Protein AF-A0ABD6EZP0-F1 (afdb_monomer_lite)

Structure (mmCIF, N/CA/C/O backbone):
data_AF-A0ABD6EZP0-F1
#
_entry.id   AF-A0ABD6EZP0-F1
#
loop_
_atom_site.group_PDB
_atom_site.id
_atom_site.type_symbol
_atom_site.label_atom_id
_atom_site.label_alt_id
_atom_site.label_comp_id
_atom_site.label_asym_id
_atom_site.label_entity_id
_atom_site.label_seq_id
_atom_site.pdbx_PDB_ins_code
_atom_site.Cartn_x
_atom_site.Cartn_y
_atom_site.Cartn_z
_atom_site.occupancy
_atom_site.B_iso_or_equiv
_atom_site.auth_seq_id
_atom_site.auth_comp_id
_atom_site.auth_asym_id
_atom_site.auth_atom_id
_atom_site.pdbx_PDB_model_num
ATOM 1 N N . MET A 1 1 ? -0.643 -15.428 -46.586 1.00 39.22 1 MET A N 1
ATOM 2 C CA . MET A 1 1 ? -0.124 -14.046 -46.717 1.00 39.22 1 MET A CA 1
ATOM 3 C C . MET A 1 1 ? 0.107 -13.341 -45.378 1.00 39.22 1 MET A C 1
ATOM 5 O O . MET A 1 1 ? 1.114 -12.659 -45.256 1.00 39.22 1 MET A O 1
ATOM 9 N N . LEU A 1 2 ? -0.743 -13.510 -44.353 1.00 41.66 2 LEU A N 1
ATOM 10 C CA . LEU A 1 2 ? -0.498 -12.890 -43.036 1.00 41.66 2 LEU A CA 1
ATOM 11 C C . LEU A 1 2 ? 0.717 -13.493 -42.299 1.00 41.66 2 LEU A C 1
ATOM 13 O O . LEU A 1 2 ? 1.586 -12.738 -41.872 1.00 41.66 2 LEU A O 1
ATOM 17 N N . ALA A 1 3 ? 0.853 -14.824 -42.266 1.00 48.59 3 ALA A N 1
ATOM 18 C CA . ALA A 1 3 ? 1.998 -15.509 -41.644 1.00 48.59 3 ALA A CA 1
ATOM 19 C C . ALA A 1 3 ? 3.350 -15.213 -42.329 1.00 48.59 3 ALA A C 1
ATOM 21 O O . ALA A 1 3 ? 4.378 -15.100 -41.672 1.00 48.59 3 ALA A O 1
ATOM 22 N N . SER A 1 4 ? 3.359 -15.020 -43.652 1.00 55.38 4 SER A N 1
ATOM 23 C CA . SER A 1 4 ? 4.571 -14.642 -44.391 1.00 55.38 4 SER A CA 1
ATOM 24 C C . SER A 1 4 ? 5.002 -13.198 -44.107 1.00 55.38 4 SER A C 1
ATOM 26 O O . SER A 1 4 ? 6.189 -12.898 -44.144 1.00 55.38 4 SER A O 1
ATOM 28 N N . SER A 1 5 ? 4.054 -12.306 -43.791 1.00 59.91 5 SER A N 1
ATOM 29 C CA . SER A 1 5 ? 4.356 -10.911 -43.441 1.00 59.91 5 SER A CA 1
ATOM 30 C C . SER A 1 5 ? 4.915 -10.755 -42.022 1.00 59.91 5 SER A C 1
ATOM 32 O O . SER A 1 5 ? 5.765 -9.896 -41.803 1.00 59.91 5 SER A O 1
ATOM 34 N N . SER A 1 6 ? 4.487 -11.596 -41.071 1.00 64.88 6 SER A N 1
ATOM 35 C CA . SER A 1 6 ? 5.022 -11.593 -39.704 1.00 64.88 6 SER A CA 1
ATOM 36 C C . SER A 1 6 ? 6.446 -12.145 -39.662 1.00 64.88 6 SER A C 1
ATOM 38 O O . SER A 1 6 ? 7.322 -11.486 -39.123 1.00 64.88 6 SER A O 1
ATOM 40 N N . LEU A 1 7 ? 6.712 -13.273 -40.329 1.00 69.62 7 LEU A N 1
ATOM 41 C CA . LEU A 1 7 ? 8.059 -13.858 -40.438 1.00 69.62 7 LEU A CA 1
ATOM 42 C C . LEU A 1 7 ? 9.086 -12.897 -41.060 1.00 69.62 7 LEU A C 1
ATOM 44 O O . LEU A 1 7 ? 10.242 -12.858 -40.636 1.00 69.62 7 LEU A O 1
ATOM 48 N N . LEU A 1 8 ? 8.665 -12.099 -42.045 1.00 75.25 8 LEU A N 1
ATOM 49 C CA . LEU A 1 8 ? 9.532 -11.113 -42.688 1.00 75.25 8 LEU A CA 1
ATOM 50 C C . LEU A 1 8 ? 9.841 -9.936 -41.754 1.00 75.25 8 LEU A C 1
ATOM 52 O O . LEU A 1 8 ? 11.000 -9.549 -41.650 1.00 75.25 8 LEU A O 1
ATOM 56 N N . MET A 1 9 ? 8.844 -9.410 -41.029 1.00 76.25 9 MET A N 1
ATOM 57 C CA . MET A 1 9 ? 9.062 -8.360 -40.022 1.00 76.25 9 MET A CA 1
ATOM 58 C C . MET A 1 9 ? 10.059 -8.819 -38.949 1.00 76.25 9 MET A C 1
ATOM 60 O O . MET A 1 9 ? 11.006 -8.099 -38.646 1.00 76.25 9 MET A O 1
ATOM 64 N N . VAL A 1 10 ? 9.874 -10.030 -38.426 1.00 78.00 10 VAL A N 1
ATOM 65 C CA . VAL A 1 10 ? 10.746 -10.647 -37.416 1.00 78.00 10 VAL A CA 1
ATOM 66 C C . VAL A 1 10 ? 12.177 -10.764 -37.925 1.00 78.00 10 VAL A C 1
ATOM 68 O O . VAL A 1 10 ? 13.111 -10.324 -37.261 1.00 78.00 10 VAL A O 1
ATOM 71 N N . SER A 1 11 ? 12.349 -11.278 -39.144 1.00 78.12 11 SER A N 1
ATOM 72 C CA . SER A 1 11 ? 13.669 -11.422 -39.767 1.00 78.12 11 SER A CA 1
ATOM 73 C C . SER A 1 11 ? 14.368 -10.070 -39.942 1.00 78.12 11 SER A C 1
ATOM 75 O O . SER A 1 11 ? 15.546 -9.939 -39.619 1.00 78.12 11 SER A O 1
ATOM 77 N N . VAL A 1 12 ? 13.641 -9.046 -40.404 1.00 82.56 12 VAL A N 1
ATOM 78 C CA . VAL A 1 12 ? 14.182 -7.690 -40.584 1.00 82.56 12 VAL A CA 1
ATOM 79 C C . VAL A 1 12 ? 14.571 -7.064 -39.242 1.00 82.56 12 VAL A C 1
ATOM 81 O O . VAL A 1 12 ? 15.677 -6.542 -39.125 1.00 82.56 12 VAL A O 1
ATOM 84 N N . LEU A 1 13 ? 13.714 -7.153 -38.218 1.00 84.69 13 LEU A N 1
ATOM 85 C CA . LEU A 1 13 ? 14.011 -6.627 -36.881 1.00 84.69 13 LEU A CA 1
ATOM 86 C C . LEU A 1 13 ? 15.227 -7.322 -36.256 1.00 84.69 13 LEU A C 1
ATOM 88 O O . LEU A 1 13 ? 16.111 -6.639 -35.742 1.00 84.69 13 LEU A O 1
ATOM 92 N N . THR A 1 14 ? 15.325 -8.652 -36.352 1.00 82.94 14 THR A N 1
ATOM 93 C CA . THR A 1 14 ? 16.494 -9.397 -35.860 1.00 82.94 14 THR A CA 1
ATOM 94 C C . THR A 1 14 ? 17.778 -8.950 -36.551 1.00 82.94 14 THR A C 1
ATOM 96 O O . THR A 1 14 ? 18.776 -8.716 -35.874 1.00 82.94 14 THR A O 1
ATOM 99 N N . ILE A 1 15 ? 17.770 -8.803 -37.880 1.00 82.06 15 ILE A N 1
ATOM 100 C CA . ILE A 1 15 ? 18.956 -8.377 -38.637 1.00 82.06 15 ILE A CA 1
ATOM 101 C C . ILE A 1 15 ? 19.383 -6.964 -38.222 1.00 82.06 15 ILE A C 1
ATOM 103 O O . ILE A 1 15 ? 20.550 -6.756 -37.899 1.00 82.06 15 ILE A O 1
ATOM 107 N N . ILE A 1 16 ? 18.445 -6.011 -38.172 1.00 83.25 16 ILE A N 1
ATOM 108 C CA . ILE A 1 16 ? 18.739 -4.619 -37.800 1.00 83.25 16 ILE A CA 1
ATOM 109 C C . ILE A 1 16 ? 19.331 -4.546 -36.384 1.00 83.25 16 ILE A C 1
ATOM 111 O O . ILE A 1 16 ? 20.343 -3.880 -36.177 1.00 83.25 16 ILE A O 1
ATOM 115 N N . ILE A 1 17 ? 18.752 -5.264 -35.415 1.00 83.75 17 ILE A N 1
ATOM 116 C CA . ILE A 1 17 ? 19.222 -5.236 -34.020 1.00 83.75 17 ILE A CA 1
ATOM 117 C C . ILE A 1 17 ? 20.576 -5.945 -33.852 1.00 83.75 17 ILE A C 1
ATOM 119 O O . ILE A 1 17 ? 21.383 -5.525 -33.029 1.00 83.75 17 ILE A O 1
ATOM 123 N N . LYS A 1 18 ? 20.875 -6.995 -34.624 1.00 81.69 18 LYS A N 1
ATOM 124 C CA . LYS A 1 18 ? 22.189 -7.660 -34.548 1.00 81.69 18 LYS A CA 1
ATOM 125 C C . LYS A 1 18 ? 23.316 -6.848 -35.189 1.00 81.69 18 LYS A C 1
ATOM 127 O O . LYS A 1 18 ? 24.463 -6.990 -34.785 1.00 81.69 18 LYS A O 1
ATOM 132 N N . ILE A 1 19 ? 23.000 -5.991 -36.159 1.00 81.44 19 ILE A N 1
ATOM 133 C CA . ILE A 1 19 ? 23.973 -5.104 -36.819 1.00 81.44 19 ILE A CA 1
ATOM 134 C C . ILE A 1 19 ? 24.284 -3.860 -35.963 1.00 81.44 19 ILE A C 1
ATOM 136 O O . ILE A 1 19 ? 25.300 -3.206 -36.179 1.00 81.44 19 ILE A O 1
ATOM 140 N N . PHE A 1 20 ? 23.454 -3.566 -34.958 1.00 78.06 20 PHE A N 1
ATOM 141 C CA . PHE A 1 20 ? 23.541 -2.382 -34.098 1.00 78.06 20 PHE A CA 1
ATOM 142 C C . PHE A 1 20 ? 24.935 -2.063 -33.543 1.00 78.06 20 PHE A C 1
ATOM 144 O O . PHE A 1 20 ? 25.340 -0.908 -33.654 1.00 78.06 20 PHE A O 1
ATOM 151 N N . PRO A 1 21 ? 25.680 -3.031 -32.971 1.00 78.12 21 PRO A N 1
ATOM 152 C CA . PRO A 1 21 ? 27.008 -2.752 -32.420 1.00 78.12 21 PRO A CA 1
ATOM 153 C C . PRO A 1 21 ? 28.040 -2.404 -33.502 1.00 78.12 21 PRO A C 1
ATOM 155 O O . PRO A 1 21 ? 29.003 -1.701 -33.243 1.00 78.12 21 PRO A O 1
ATOM 158 N N . PHE A 1 22 ? 27.830 -2.861 -34.738 1.00 76.19 22 PHE A N 1
ATOM 159 C CA . PHE A 1 22 ? 28.838 -2.821 -35.802 1.00 76.19 22 PHE A CA 1
ATOM 160 C C . PHE A 1 22 ? 28.657 -1.664 -36.784 1.00 76.19 22 PHE A C 1
ATOM 162 O O . PHE A 1 22 ? 29.506 -1.452 -37.652 1.00 76.19 22 PHE A O 1
ATOM 169 N N . PHE A 1 23 ? 27.534 -0.950 -36.712 1.00 74.88 23 PHE A N 1
ATOM 170 C CA . PHE A 1 23 ? 27.182 0.048 -37.711 1.00 74.88 23 PHE A CA 1
ATOM 171 C C . PHE A 1 23 ? 27.571 1.463 -37.254 1.00 74.88 23 PHE A C 1
ATOM 173 O O . PHE A 1 23 ? 27.040 1.940 -36.251 1.00 74.88 23 PHE A O 1
ATOM 180 N N . PRO A 1 24 ? 28.447 2.173 -37.992 1.00 70.25 24 PRO A N 1
ATOM 181 C CA . PRO A 1 24 ? 28.936 3.491 -37.580 1.00 70.25 24 PRO A CA 1
ATOM 182 C C . PRO A 1 24 ? 27.838 4.568 -37.604 1.00 70.25 24 PRO A C 1
ATOM 184 O O . PRO A 1 24 ? 27.828 5.457 -36.752 1.00 70.25 24 PRO A O 1
ATOM 187 N N . ASP A 1 25 ? 26.868 4.460 -38.521 1.00 78.81 25 ASP A N 1
ATOM 188 C CA . ASP A 1 25 ? 25.759 5.413 -38.666 1.00 78.81 25 ASP A CA 1
ATOM 189 C C . ASP A 1 25 ? 24.543 5.007 -37.812 1.00 78.81 25 ASP A C 1
ATOM 191 O O . ASP A 1 25 ? 23.444 4.733 -38.309 1.00 78.81 25 ASP A O 1
ATOM 195 N N . TYR A 1 26 ? 24.733 4.981 -36.491 1.00 78.19 26 TYR A N 1
ATOM 196 C CA . TYR A 1 26 ? 23.709 4.574 -35.520 1.00 78.19 26 TYR A CA 1
ATOM 197 C C . TYR A 1 26 ? 22.390 5.361 -35.659 1.00 78.19 26 TYR A C 1
ATOM 199 O O . TYR A 1 26 ? 21.315 4.781 -35.518 1.00 78.19 26 TYR A O 1
ATOM 207 N N . LEU A 1 27 ? 22.430 6.659 -35.999 1.00 78.50 27 LEU A N 1
ATOM 208 C CA . LEU A 1 27 ? 21.230 7.501 -36.150 1.00 78.50 27 LEU A CA 1
ATOM 209 C C . LEU A 1 27 ? 20.254 6.971 -37.211 1.00 78.50 27 LEU A C 1
ATOM 211 O O . LEU A 1 27 ? 19.041 6.970 -36.989 1.00 78.50 27 LEU A O 1
ATOM 215 N N . LEU A 1 28 ? 20.771 6.500 -38.351 1.00 81.69 28 LEU A N 1
ATOM 216 C CA . LEU A 1 28 ? 19.945 5.939 -39.421 1.00 81.69 28 LEU A CA 1
ATOM 217 C C . LEU A 1 28 ? 19.310 4.620 -38.974 1.00 81.69 28 LEU A C 1
ATOM 219 O O . LEU A 1 28 ? 18.131 4.362 -39.228 1.00 81.69 28 LEU A O 1
ATOM 223 N N . LEU A 1 29 ? 20.079 3.800 -38.263 1.00 83.31 29 LEU A N 1
ATOM 224 C CA . LEU A 1 29 ? 19.636 2.503 -37.777 1.00 83.31 29 LEU A CA 1
ATOM 225 C C . LEU A 1 29 ? 18.546 2.656 -36.697 1.00 83.31 29 LEU A C 1
ATOM 227 O O . LEU A 1 29 ? 17.500 2.017 -36.788 1.00 83.31 29 LEU A O 1
ATOM 231 N N . PHE A 1 30 ? 18.696 3.590 -35.752 1.00 82.75 30 PHE A N 1
ATOM 232 C CA . PHE A 1 30 ? 17.619 3.929 -34.814 1.00 82.75 30 PHE A CA 1
ATOM 233 C C . PHE A 1 30 ? 16.385 4.489 -35.519 1.00 82.75 30 PHE A C 1
ATOM 235 O O . PHE A 1 30 ? 15.272 4.072 -35.209 1.00 82.75 30 PHE A O 1
ATOM 242 N N . SER A 1 31 ? 16.556 5.430 -36.452 1.00 82.31 31 SER A N 1
ATOM 243 C CA . SER A 1 31 ? 15.426 6.064 -37.141 1.00 82.31 31 SER A CA 1
ATOM 244 C C . SER A 1 31 ? 14.615 5.049 -37.950 1.00 82.31 31 SER A C 1
ATOM 246 O O . SER A 1 31 ? 13.385 5.055 -37.890 1.00 82.31 31 SER A O 1
ATOM 248 N N . THR A 1 32 ? 15.288 4.125 -38.640 1.00 86.38 32 THR A N 1
ATOM 249 C CA . THR A 1 32 ? 14.631 3.034 -39.373 1.00 86.38 32 THR A CA 1
ATOM 250 C C . THR A 1 32 ? 13.937 2.053 -38.430 1.00 86.38 32 THR A C 1
ATOM 252 O O . THR A 1 32 ? 12.775 1.720 -38.660 1.00 86.38 32 THR A O 1
ATOM 255 N N . LEU A 1 33 ? 14.589 1.645 -37.337 1.00 88.19 33 LEU A N 1
ATOM 256 C CA . LEU A 1 33 ? 14.014 0.740 -36.340 1.00 88.19 33 LEU A CA 1
ATOM 257 C C . LEU A 1 33 ? 12.762 1.340 -35.680 1.00 88.19 33 LEU A C 1
ATOM 259 O O . LEU A 1 33 ? 11.706 0.710 -35.658 1.00 88.19 33 LEU A O 1
ATOM 263 N N . ILE A 1 34 ? 12.853 2.588 -35.214 1.00 88.94 34 ILE A N 1
ATOM 264 C CA . ILE A 1 34 ? 11.732 3.340 -34.638 1.00 88.94 34 ILE A CA 1
ATOM 265 C C . ILE A 1 34 ? 10.617 3.519 -35.673 1.00 88.94 34 ILE A C 1
ATOM 267 O O . ILE A 1 34 ? 9.450 3.334 -35.340 1.00 88.94 34 ILE A O 1
ATOM 271 N N . GLY A 1 35 ? 10.958 3.826 -36.928 1.00 87.81 35 GLY A N 1
ATOM 272 C CA . GLY A 1 35 ? 9.989 3.973 -38.013 1.00 87.81 35 GLY A CA 1
ATOM 273 C C . GLY A 1 35 ? 9.215 2.685 -38.303 1.00 87.81 35 GLY A C 1
ATOM 274 O O . GLY A 1 35 ? 7.996 2.726 -38.460 1.00 87.81 35 GLY A O 1
ATOM 275 N N . ILE A 1 36 ? 9.887 1.527 -38.308 1.00 88.12 36 ILE A N 1
ATOM 276 C CA . ILE A 1 36 ? 9.235 0.215 -38.464 1.00 88.12 36 ILE A CA 1
ATOM 277 C C . ILE A 1 36 ? 8.283 -0.054 -37.293 1.00 88.12 36 ILE A C 1
ATOM 279 O O . ILE A 1 36 ? 7.161 -0.529 -37.504 1.00 88.12 36 ILE A O 1
ATOM 283 N N . VAL A 1 37 ? 8.711 0.258 -36.067 1.00 89.69 37 VAL A N 1
ATOM 284 C CA . VAL A 1 37 ? 7.904 0.056 -34.858 1.00 89.69 37 VAL A CA 1
ATOM 285 C C . VAL A 1 37 ? 6.681 0.974 -34.852 1.00 89.69 37 VAL A C 1
ATOM 287 O O . VAL A 1 37 ? 5.573 0.500 -34.609 1.00 89.69 37 VAL A O 1
ATOM 290 N N . ASP A 1 38 ? 6.840 2.254 -35.192 1.00 89.88 38 ASP A N 1
ATOM 291 C CA . ASP A 1 38 ? 5.736 3.220 -35.248 1.00 89.88 38 ASP A CA 1
ATOM 292 C C . ASP A 1 38 ? 4.742 2.896 -36.374 1.00 89.88 38 ASP A C 1
ATOM 294 O O . ASP A 1 38 ? 3.526 2.940 -36.171 1.00 89.88 38 ASP A O 1
ATOM 298 N N . LEU A 1 39 ? 5.231 2.452 -37.538 1.00 89.12 39 LEU A N 1
ATOM 299 C CA . LEU A 1 39 ? 4.376 1.973 -38.628 1.00 89.12 39 LEU A CA 1
ATOM 300 C C . LEU A 1 39 ? 3.579 0.725 -38.215 1.00 89.12 39 LEU A C 1
ATOM 302 O O . LEU A 1 39 ? 2.401 0.574 -38.534 1.00 89.12 39 LEU A O 1
ATOM 306 N N . SER A 1 40 ? 4.210 -0.177 -37.471 1.00 87.00 40 SER A N 1
ATOM 307 C CA . SER A 1 40 ? 3.568 -1.401 -36.989 1.00 87.00 40 SER A CA 1
ATOM 308 C C . SER A 1 40 ? 2.549 -1.116 -35.880 1.00 87.00 40 SER A C 1
ATOM 310 O O . SER A 1 40 ? 1.487 -1.744 -35.841 1.00 87.00 40 SER A O 1
ATOM 312 N N . ALA A 1 41 ? 2.832 -0.140 -35.013 1.00 86.69 41 ALA A N 1
ATOM 313 C CA . ALA A 1 41 ? 1.910 0.341 -33.990 1.00 86.69 41 ALA A CA 1
ATOM 314 C C . ALA A 1 41 ? 0.697 1.051 -34.612 1.00 86.69 41 ALA A C 1
ATOM 316 O O . ALA A 1 41 ? -0.437 0.727 -34.266 1.00 86.69 41 ALA A O 1
ATOM 317 N N . SER A 1 42 ? 0.912 1.945 -35.583 1.00 87.31 42 SER A N 1
ATOM 318 C CA . SER A 1 42 ? -0.171 2.624 -36.315 1.00 87.31 42 SER A CA 1
ATOM 319 C C . SER A 1 42 ? -1.024 1.665 -37.154 1.00 87.31 42 SER A C 1
ATOM 321 O O . SER A 1 42 ? -2.213 1.908 -37.347 1.00 87.31 42 SER A O 1
ATOM 323 N N . ALA A 1 43 ? -0.464 0.528 -37.576 1.00 87.38 43 ALA A N 1
ATOM 324 C CA . ALA A 1 43 ? -1.205 -0.562 -38.208 1.00 87.38 43 ALA A CA 1
ATOM 325 C C . ALA A 1 43 ? -1.986 -1.459 -37.219 1.00 87.38 43 ALA A C 1
ATOM 327 O O . ALA A 1 43 ? -2.539 -2.475 -37.645 1.00 87.38 43 ALA A O 1
ATOM 328 N N . GLY A 1 44 ? -2.004 -1.145 -35.917 1.00 84.75 44 GLY A N 1
ATOM 329 C CA . GLY A 1 44 ? -2.692 -1.936 -34.888 1.00 84.75 44 GLY A CA 1
ATOM 330 C C . GLY A 1 44 ? -2.049 -3.301 -34.617 1.00 84.75 44 GLY A C 1
ATOM 331 O O . GLY A 1 44 ? -2.722 -4.222 -34.167 1.00 84.75 44 GLY A O 1
ATOM 332 N N . ARG A 1 45 ? -0.754 -3.470 -34.928 1.00 85.25 45 ARG A N 1
ATOM 333 C CA . ARG A 1 45 ? -0.019 -4.746 -34.806 1.00 85.25 45 ARG A CA 1
ATOM 334 C C . ARG A 1 45 ? 1.106 -4.700 -33.770 1.00 85.25 45 ARG A C 1
ATOM 336 O O . ARG A 1 45 ? 2.097 -5.418 -33.892 1.00 85.25 45 ARG A O 1
ATOM 343 N N . ILE A 1 46 ? 0.945 -3.891 -32.722 1.00 84.69 46 ILE A N 1
ATOM 344 C CA . ILE A 1 46 ? 1.925 -3.779 -31.629 1.00 84.69 46 ILE A CA 1
ATOM 345 C C . ILE A 1 46 ? 2.146 -5.108 -30.888 1.00 84.69 46 ILE A C 1
ATOM 347 O O . ILE A 1 46 ? 3.244 -5.369 -30.401 1.00 84.69 46 ILE A O 1
ATOM 351 N N . ASP A 1 47 ? 1.140 -5.985 -30.862 1.00 85.31 47 ASP A N 1
ATOM 352 C CA . ASP A 1 47 ? 1.241 -7.313 -30.249 1.00 85.31 47 ASP A CA 1
ATOM 353 C C . ASP A 1 47 ? 2.262 -8.215 -30.954 1.00 85.31 47 ASP A C 1
ATOM 355 O O . ASP A 1 47 ? 2.906 -9.031 -30.295 1.00 85.31 47 ASP A O 1
ATOM 359 N N . LEU A 1 48 ? 2.475 -8.038 -32.266 1.00 85.50 48 LEU A N 1
ATOM 360 C CA . LEU A 1 48 ? 3.529 -8.752 -32.994 1.00 85.50 48 LEU A CA 1
ATOM 361 C C . LEU A 1 48 ? 4.914 -8.283 -32.552 1.00 85.50 48 LEU A C 1
ATOM 363 O O . LEU A 1 48 ? 5.784 -9.110 -32.313 1.00 85.50 48 LEU A O 1
ATOM 367 N N . ILE A 1 49 ? 5.099 -6.973 -32.374 1.00 86.50 49 ILE A N 1
ATOM 368 C CA . ILE A 1 49 ? 6.366 -6.394 -31.903 1.00 86.50 49 ILE A CA 1
ATOM 369 C C . ILE A 1 49 ? 6.665 -6.870 -30.480 1.00 86.50 49 ILE A C 1
ATOM 371 O O . ILE A 1 49 ? 7.784 -7.268 -30.171 1.00 86.50 49 ILE A O 1
ATOM 375 N N . ARG A 1 50 ? 5.652 -6.880 -29.606 1.00 87.25 50 ARG A N 1
ATOM 376 C CA . ARG A 1 50 ? 5.796 -7.432 -28.254 1.00 87.25 50 ARG A CA 1
ATOM 377 C C . ARG A 1 50 ? 6.148 -8.912 -28.305 1.00 87.25 50 ARG A C 1
ATOM 379 O O . ARG A 1 50 ? 7.091 -9.322 -27.641 1.00 87.25 50 ARG A O 1
ATOM 386 N N . SER A 1 51 ? 5.432 -9.700 -29.104 1.00 86.19 51 SER A N 1
ATOM 387 C CA . SER A 1 51 ? 5.701 -11.135 -29.257 1.00 86.19 51 SER A CA 1
ATOM 388 C C . SER A 1 51 ? 7.116 -11.392 -29.773 1.00 86.19 51 SER A C 1
ATOM 390 O O . SER A 1 51 ? 7.790 -12.271 -29.246 1.00 86.19 51 SER A O 1
ATOM 392 N N . PHE A 1 52 ? 7.598 -10.574 -30.711 1.00 88.94 52 PHE A N 1
ATOM 393 C CA . PHE A 1 52 ? 8.977 -10.606 -31.182 1.00 88.94 52 PHE A CA 1
ATOM 394 C C . PHE A 1 52 ? 9.966 -10.424 -30.026 1.00 88.94 52 PHE A C 1
ATOM 396 O O . PHE A 1 52 ? 10.802 -11.295 -29.788 1.00 88.94 52 PHE A O 1
ATOM 403 N N . VAL A 1 53 ? 9.832 -9.347 -29.242 1.00 86.88 53 VAL A N 1
ATOM 404 C CA . VAL A 1 53 ? 10.713 -9.115 -28.087 1.00 86.88 53 VAL A CA 1
ATOM 405 C C . VAL A 1 53 ? 10.598 -10.268 -27.084 1.00 86.88 53 VAL A C 1
ATOM 407 O O . VAL A 1 53 ? 11.606 -10.785 -26.612 1.00 86.88 53 VAL A O 1
ATOM 410 N N . TYR A 1 54 ? 9.391 -10.743 -26.769 1.00 83.31 54 TYR A N 1
ATOM 411 C CA . TYR A 1 54 ? 9.185 -11.775 -25.748 1.00 83.31 54 TYR A CA 1
ATOM 412 C C . TYR A 1 54 ? 9.607 -13.188 -26.161 1.00 83.31 54 TYR A C 1
ATOM 414 O O . TYR A 1 54 ? 10.082 -13.922 -25.294 1.00 83.31 54 TYR A O 1
ATOM 422 N N . PHE A 1 55 ? 9.497 -13.571 -27.430 1.00 83.25 55 PHE A N 1
ATOM 423 C CA . PHE A 1 55 ? 9.669 -14.968 -27.844 1.00 83.25 55 PHE A CA 1
ATOM 424 C C . PHE A 1 55 ? 10.754 -15.194 -28.896 1.00 83.25 55 PHE A C 1
ATOM 426 O O . PHE A 1 55 ? 11.350 -16.265 -28.899 1.00 83.25 55 PHE A O 1
ATOM 433 N N . GLU A 1 56 ? 11.040 -14.218 -29.757 1.00 82.44 56 GLU A N 1
ATOM 434 C CA . GLU A 1 56 ? 11.902 -14.429 -30.932 1.00 82.44 56 GLU A CA 1
ATOM 435 C C . GLU A 1 56 ? 13.249 -13.704 -30.831 1.00 82.44 56 GLU A C 1
ATOM 437 O O . GLU A 1 56 ? 14.237 -14.153 -31.410 1.00 82.44 56 GLU A O 1
ATOM 442 N N . PHE A 1 57 ? 13.321 -12.604 -30.078 1.00 85.06 57 PHE A N 1
ATOM 443 C CA . PHE A 1 57 ? 14.558 -11.852 -29.899 1.00 85.06 57 PHE A CA 1
ATOM 444 C C . PHE A 1 57 ? 15.614 -12.642 -29.100 1.00 85.06 57 PHE A C 1
ATOM 446 O O . PHE A 1 57 ? 15.362 -13.116 -27.984 1.00 85.06 57 PHE A O 1
ATOM 453 N N . CYS A 1 58 ? 16.826 -12.715 -29.657 1.00 81.88 58 CYS A N 1
ATOM 454 C CA . CYS A 1 58 ? 17.995 -13.375 -29.082 1.00 81.88 58 CYS A CA 1
ATOM 455 C C . CYS A 1 58 ? 19.243 -12.500 -29.266 1.00 81.88 58 CYS A C 1
ATOM 457 O O . CYS A 1 58 ? 19.518 -12.039 -30.379 1.00 81.88 58 CYS A O 1
ATOM 459 N N . SER A 1 59 ? 19.990 -12.293 -28.177 1.00 79.88 59 SER A N 1
ATOM 460 C CA . SER A 1 59 ? 21.203 -11.474 -28.155 1.00 79.88 59 SER A CA 1
ATOM 461 C C . SER A 1 59 ? 22.454 -12.144 -28.720 1.00 79.88 59 SER A C 1
ATOM 463 O O . SER A 1 59 ? 23.492 -11.490 -28.781 1.00 79.88 59 SER A O 1
ATOM 465 N N . ASP A 1 60 ? 22.376 -13.406 -29.148 1.00 74.38 60 ASP A N 1
ATOM 466 C CA . ASP A 1 60 ? 23.526 -14.135 -29.682 1.00 74.38 60 ASP A CA 1
ATOM 467 C C . ASP A 1 60 ? 24.061 -13.479 -30.959 1.00 74.38 60 ASP A C 1
ATOM 469 O O . ASP A 1 60 ? 23.398 -13.451 -32.005 1.00 74.38 60 ASP A O 1
ATOM 473 N N . LEU A 1 61 ? 25.299 -12.992 -30.881 1.00 68.31 61 LEU A N 1
ATOM 474 C CA . LEU A 1 61 ? 26.063 -12.447 -32.006 1.00 68.31 61 LEU A CA 1
ATOM 475 C C . LEU A 1 61 ? 26.878 -13.527 -32.746 1.00 68.31 61 LEU A C 1
ATOM 477 O O . LEU A 1 61 ? 27.655 -13.213 -33.646 1.00 68.31 61 LEU A O 1
ATOM 481 N N . SER A 1 62 ? 26.695 -14.804 -32.393 1.00 57.66 62 SER A N 1
ATOM 482 C CA . SER A 1 62 ? 27.379 -15.931 -33.027 1.00 57.66 62 SER A CA 1
ATOM 483 C C . SER A 1 62 ? 27.077 -15.974 -34.536 1.00 57.66 62 SER A C 1
ATOM 485 O O . SER A 1 62 ? 25.927 -16.091 -34.960 1.00 57.66 62 SER A O 1
ATOM 487 N N . GLY A 1 63 ? 28.125 -15.834 -35.359 1.00 55.09 63 GLY A N 1
ATOM 488 C CA . GLY A 1 63 ? 28.039 -15.839 -36.828 1.00 55.09 63 GLY A CA 1
ATOM 489 C C . GLY A 1 63 ? 28.303 -14.498 -37.533 1.00 55.09 63 GLY A C 1
ATOM 490 O O . GLY A 1 63 ? 28.243 -14.457 -38.760 1.00 55.09 63 GLY A O 1
ATOM 491 N N . LEU A 1 64 ? 28.609 -13.422 -36.799 1.00 58.75 64 LEU A N 1
ATOM 492 C CA . LEU A 1 64 ? 29.095 -12.142 -37.344 1.00 58.75 64 LEU A CA 1
ATOM 493 C C . LEU A 1 64 ? 30.641 -12.073 -37.291 1.00 58.75 64 LEU A C 1
ATOM 495 O O . LEU A 1 64 ? 31.238 -12.779 -36.477 1.00 58.75 64 LEU A O 1
ATOM 499 N N . PRO A 1 65 ? 31.303 -11.303 -38.183 1.00 53.94 65 PRO A N 1
ATOM 500 C CA . PRO A 1 65 ? 32.767 -11.254 -38.273 1.00 53.94 65 PRO A CA 1
ATOM 501 C C . PRO A 1 65 ? 33.437 -10.822 -36.954 1.00 53.94 65 PRO A C 1
ATOM 503 O O . PRO A 1 65 ? 32.859 -10.059 -36.185 1.00 53.94 65 PRO A O 1
ATOM 506 N N . GLU A 1 66 ? 34.649 -11.344 -36.719 1.00 46.22 66 GLU A N 1
ATOM 507 C CA . GLU A 1 66 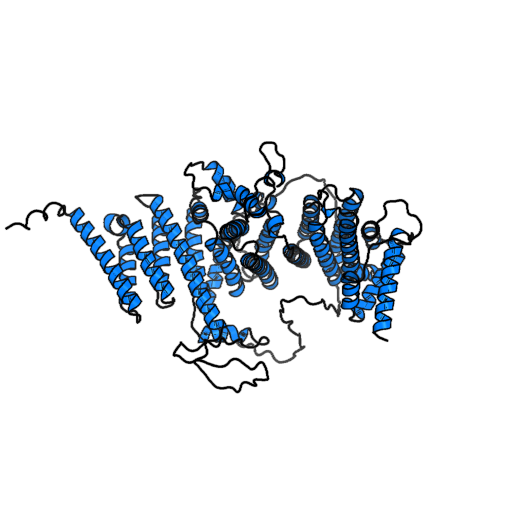? 35.432 -11.247 -35.474 1.00 46.22 66 GLU A CA 1
ATOM 508 C C . GLU A 1 66 ? 35.471 -9.830 -34.873 1.00 46.22 66 GLU A C 1
ATOM 510 O O . GLU A 1 66 ? 35.825 -8.851 -35.531 1.00 46.22 66 GLU A O 1
ATOM 515 N N . THR A 1 67 ? 35.105 -9.743 -33.595 1.00 48.94 67 THR A N 1
ATOM 516 C CA . THR A 1 67 ? 34.931 -8.508 -32.825 1.00 48.94 67 THR A CA 1
ATOM 517 C C . THR A 1 67 ? 36.188 -8.121 -32.031 1.00 48.94 67 THR A C 1
ATOM 519 O O . THR A 1 67 ? 36.891 -9.014 -31.552 1.00 48.94 67 THR A O 1
ATOM 522 N N . PRO A 1 68 ? 36.414 -6.826 -31.727 1.00 50.91 68 PRO A N 1
ATOM 523 C CA . PRO A 1 68 ? 37.009 -6.446 -30.445 1.00 50.91 68 PRO A CA 1
ATOM 524 C C . PRO A 1 68 ? 36.070 -6.916 -29.318 1.00 50.91 68 PRO A C 1
ATOM 526 O O . PRO A 1 68 ? 34.856 -6.775 -29.405 1.00 50.91 68 PRO A O 1
ATOM 529 N N . THR A 1 69 ? 36.614 -7.544 -28.288 1.00 52.06 69 THR A N 1
ATOM 530 C CA . THR A 1 69 ? 35.963 -8.579 -27.467 1.00 52.06 69 THR A CA 1
ATOM 531 C C . THR A 1 69 ? 34.792 -8.180 -26.548 1.00 52.06 69 THR A C 1
ATOM 533 O O . THR A 1 69 ? 34.320 -9.059 -25.838 1.00 52.06 69 THR A O 1
ATOM 536 N N . ASP A 1 70 ? 34.266 -6.945 -26.565 1.00 56.47 70 ASP A N 1
ATOM 537 C CA . ASP A 1 70 ? 33.390 -6.454 -25.474 1.00 56.47 70 ASP A CA 1
ATOM 538 C C . ASP A 1 70 ? 32.094 -5.700 -25.870 1.00 56.47 70 ASP A C 1
ATOM 540 O O . ASP A 1 70 ? 31.324 -5.318 -24.985 1.00 56.47 70 ASP A O 1
ATOM 544 N N . GLU A 1 71 ? 31.780 -5.472 -27.153 1.00 72.38 71 GLU A N 1
ATOM 545 C CA . GLU A 1 71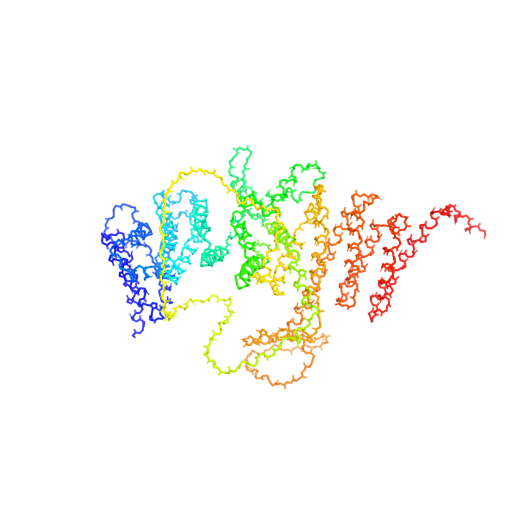 ? 30.567 -4.705 -27.507 1.00 72.38 71 GLU A CA 1
ATOM 546 C C . GLU A 1 71 ? 29.289 -5.565 -27.539 1.00 72.38 71 GLU A C 1
ATOM 548 O O . GLU A 1 71 ? 29.053 -6.372 -28.440 1.00 72.38 71 GLU A O 1
ATOM 553 N N . THR A 1 72 ? 28.415 -5.359 -26.550 1.00 86.31 72 THR A N 1
ATOM 554 C CA . THR A 1 72 ? 27.108 -6.023 -26.445 1.00 86.31 72 THR A CA 1
ATOM 555 C C . THR A 1 72 ? 25.985 -5.203 -27.094 1.00 86.31 72 THR A C 1
ATOM 557 O O . THR A 1 72 ? 26.035 -3.974 -27.148 1.00 86.31 72 THR A O 1
ATOM 560 N N . ILE A 1 73 ? 24.901 -5.868 -27.526 1.00 87.06 73 ILE A N 1
ATOM 561 C CA . ILE A 1 73 ? 23.716 -5.193 -28.100 1.00 87.06 73 ILE A CA 1
ATOM 562 C C . ILE A 1 73 ? 23.122 -4.177 -27.115 1.00 87.06 73 ILE A C 1
ATOM 564 O O . ILE A 1 73 ? 22.819 -3.048 -27.497 1.00 87.06 73 ILE A O 1
ATOM 568 N N . HIS A 1 74 ? 22.967 -4.550 -25.841 1.00 90.38 74 HIS A N 1
ATOM 569 C CA . HIS A 1 74 ? 22.461 -3.630 -24.823 1.00 90.38 74 HIS A CA 1
ATOM 570 C C . HIS A 1 74 ? 23.413 -2.456 -24.568 1.00 90.38 74 HIS A C 1
ATOM 572 O O . HIS A 1 74 ? 22.932 -1.335 -24.423 1.00 90.38 74 HIS A O 1
ATOM 578 N N . GLY A 1 75 ? 24.731 -2.690 -24.552 1.00 88.38 75 GLY A N 1
ATOM 579 C CA . GLY A 1 75 ? 25.731 -1.633 -24.407 1.00 88.38 75 GLY A CA 1
ATOM 580 C C . GLY A 1 75 ? 25.642 -0.617 -25.542 1.00 88.38 75 GLY A C 1
ATOM 581 O O . GLY A 1 75 ? 25.528 0.578 -25.284 1.00 88.38 75 GLY A O 1
ATOM 582 N N . ALA A 1 76 ? 25.571 -1.091 -26.789 1.00 88.00 76 ALA A N 1
ATOM 583 C CA . ALA A 1 76 ? 25.404 -0.236 -27.961 1.00 88.00 76 ALA A CA 1
ATOM 584 C C . ALA A 1 76 ? 24.083 0.556 -27.913 1.00 88.00 76 ALA A C 1
ATOM 586 O O . ALA A 1 76 ? 24.087 1.780 -28.042 1.00 88.00 76 ALA A O 1
ATOM 587 N N . ILE A 1 77 ? 22.946 -0.107 -27.665 1.00 90.69 77 ILE A N 1
ATOM 588 C CA . ILE A 1 77 ? 21.637 0.564 -27.595 1.00 90.69 77 ILE A CA 1
ATOM 589 C C . ILE A 1 77 ? 21.643 1.665 -26.524 1.00 90.69 77 ILE A C 1
ATOM 591 O O . ILE A 1 77 ? 21.262 2.798 -26.816 1.00 90.69 77 ILE A O 1
ATOM 595 N N . LEU A 1 78 ? 22.100 1.362 -25.307 1.00 92.19 78 LEU A N 1
ATOM 596 C CA . LEU A 1 78 ? 22.107 2.319 -24.196 1.00 92.19 78 LEU A CA 1
ATOM 597 C C . LEU A 1 78 ? 23.082 3.475 -24.435 1.00 92.19 78 LEU A C 1
ATOM 599 O O . LEU A 1 78 ? 22.743 4.621 -24.166 1.00 92.19 78 LEU A O 1
ATOM 603 N N . LYS A 1 79 ? 24.256 3.211 -25.013 1.00 89.31 79 LYS A N 1
ATOM 604 C CA . LYS A 1 79 ? 25.232 4.251 -25.364 1.00 89.31 79 LYS A CA 1
ATOM 605 C C . LYS A 1 79 ? 24.674 5.261 -26.367 1.00 89.31 79 LYS A C 1
ATOM 607 O O . LYS A 1 79 ? 24.939 6.455 -26.258 1.00 89.31 79 LYS A O 1
ATOM 612 N N . TYR A 1 80 ? 23.894 4.799 -27.342 1.00 87.12 80 TYR A N 1
ATOM 613 C CA . TYR A 1 80 ? 23.454 5.642 -28.450 1.00 87.12 80 TYR A CA 1
ATOM 614 C C . TYR A 1 80 ? 22.044 6.245 -28.295 1.00 87.12 80 TYR A C 1
ATOM 616 O O . TYR A 1 80 ? 21.743 7.216 -28.994 1.00 87.12 80 TYR A O 1
ATOM 624 N N . ILE A 1 81 ? 21.187 5.751 -27.386 1.00 90.00 81 ILE A N 1
ATOM 625 C CA . ILE A 1 81 ? 19.880 6.380 -27.087 1.00 90.00 81 ILE A CA 1
ATOM 626 C C . ILE A 1 81 ? 20.041 7.869 -26.710 1.00 90.00 81 ILE A C 1
ATOM 628 O O . ILE A 1 81 ? 19.369 8.702 -27.329 1.00 90.00 81 ILE A O 1
ATOM 632 N N . PRO A 1 82 ? 20.931 8.261 -25.772 1.00 88.00 82 PRO A N 1
ATOM 633 C CA . PRO A 1 82 ? 21.160 9.670 -25.448 1.00 88.00 82 PRO A CA 1
ATOM 634 C C . PRO A 1 82 ? 21.586 10.505 -26.659 1.00 88.00 82 PRO A C 1
ATOM 636 O O . PRO A 1 82 ? 21.114 11.632 -26.829 1.00 88.00 82 PRO A O 1
ATOM 639 N N . CYS A 1 83 ? 22.442 9.947 -27.523 1.00 85.12 83 CYS A N 1
ATOM 640 C CA . CYS A 1 83 ? 22.917 10.605 -28.740 1.00 85.12 83 CYS A CA 1
ATOM 641 C C . CYS A 1 83 ? 21.781 10.836 -29.742 1.00 85.12 83 CYS A C 1
ATOM 643 O O . CYS A 1 83 ? 21.676 11.923 -30.308 1.00 85.12 83 CYS A O 1
ATOM 645 N N . LEU A 1 84 ? 20.905 9.844 -29.933 1.00 83.25 84 LEU A N 1
ATOM 646 C CA . LEU A 1 84 ? 19.721 9.966 -30.78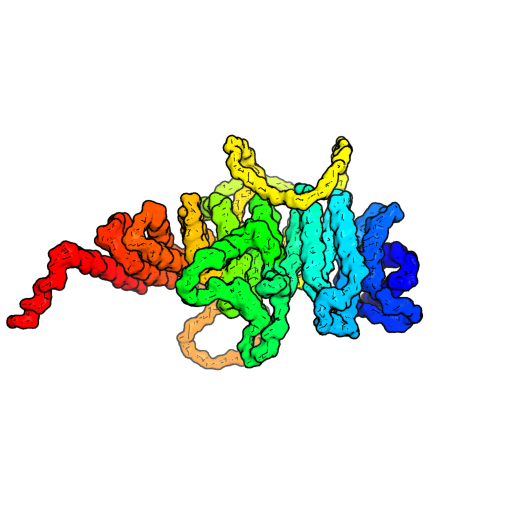3 1.00 83.25 84 LEU A CA 1
ATOM 647 C C . LEU A 1 84 ? 18.799 11.087 -30.294 1.00 83.25 84 LEU A C 1
ATOM 649 O O . LEU A 1 84 ? 18.362 11.925 -31.082 1.00 83.25 84 LEU A O 1
ATOM 653 N N . LEU A 1 85 ? 18.515 11.099 -28.992 1.00 83.94 85 LEU A N 1
ATOM 654 C CA . LEU A 1 85 ? 17.583 12.040 -28.374 1.00 83.94 85 LEU A CA 1
ATOM 655 C C . LEU A 1 85 ? 18.138 13.470 -28.290 1.00 83.94 85 LEU A C 1
ATOM 657 O O . LEU A 1 85 ? 17.364 14.423 -28.285 1.00 83.94 85 LEU A O 1
ATOM 661 N N . SER A 1 86 ? 19.465 13.623 -28.261 1.00 81.56 86 SER A N 1
ATOM 662 C CA . SER A 1 86 ? 20.147 14.925 -28.187 1.00 81.56 86 SER A CA 1
ATOM 663 C C . SER A 1 86 ? 20.605 15.458 -29.550 1.00 81.56 86 SER A C 1
ATOM 665 O O . SER A 1 86 ? 21.196 16.535 -29.615 1.00 81.56 86 SER A O 1
ATOM 667 N N . SER A 1 87 ? 20.379 14.716 -30.639 1.00 78.50 87 SER A N 1
ATOM 668 C CA . SER A 1 87 ? 20.898 15.083 -31.957 1.00 78.50 87 SER A CA 1
ATOM 669 C C . SER A 1 87 ? 20.235 16.365 -32.487 1.00 78.50 87 SER A C 1
ATOM 671 O O . SER A 1 87 ? 19.013 16.390 -32.663 1.00 78.50 87 SER A O 1
ATOM 673 N N . PRO A 1 88 ? 21.010 17.414 -32.835 1.00 63.75 88 PRO A N 1
ATOM 674 C CA . PRO A 1 88 ? 20.472 18.667 -33.375 1.00 63.75 88 PRO A CA 1
ATOM 675 C C . PRO A 1 88 ? 19.839 18.499 -34.765 1.00 63.75 88 PRO A C 1
ATOM 677 O O . PRO A 1 88 ? 19.125 19.381 -35.232 1.00 63.75 88 PRO A O 1
ATOM 680 N N . MET A 1 89 ? 20.091 17.366 -35.426 1.00 58.34 89 MET A N 1
ATOM 681 C CA . MET A 1 89 ? 19.542 17.023 -36.742 1.00 58.34 89 MET A CA 1
ATOM 682 C C . MET A 1 89 ? 18.158 16.360 -36.650 1.00 58.34 89 MET A C 1
ATOM 684 O O . MET A 1 89 ? 17.537 16.061 -37.671 1.00 58.34 89 MET A O 1
ATOM 688 N N . CYS A 1 90 ? 17.666 16.097 -35.437 1.00 66.12 90 CYS A N 1
ATOM 689 C CA . CYS A 1 90 ? 16.392 15.436 -35.216 1.00 66.12 90 CYS A CA 1
ATOM 690 C C . CYS A 1 90 ? 15.241 16.429 -35.426 1.00 66.12 90 CYS A C 1
ATOM 692 O O . CYS A 1 90 ? 15.038 17.349 -34.634 1.00 66.12 90 CYS A O 1
ATOM 694 N N . SER A 1 91 ? 14.468 16.257 -36.502 1.00 77.50 91 SER A N 1
ATOM 695 C CA . SER A 1 91 ? 13.235 17.032 -36.672 1.00 77.50 91 SER A CA 1
ATOM 696 C C . SER A 1 91 ? 12.263 16.758 -35.516 1.00 77.50 91 SER A C 1
ATOM 698 O O . SER A 1 91 ? 12.231 15.654 -34.970 1.00 77.50 91 SER A O 1
ATOM 700 N N . SER A 1 92 ? 11.425 17.743 -35.183 1.00 82.69 92 SER A N 1
ATOM 701 C CA . SER A 1 92 ? 10.393 17.650 -34.134 1.00 82.69 92 SER A CA 1
ATOM 702 C C . SER A 1 92 ? 9.572 16.344 -34.205 1.00 82.69 92 SER A C 1
ATOM 704 O O . SER A 1 92 ? 9.377 15.661 -33.199 1.00 82.69 92 SER A O 1
ATOM 706 N N . ASN A 1 93 ? 9.207 15.908 -35.416 1.00 83.06 93 ASN A N 1
ATOM 707 C CA . ASN A 1 93 ? 8.457 14.669 -35.641 1.00 83.06 93 ASN A CA 1
ATOM 708 C C . ASN A 1 93 ? 9.261 13.395 -35.331 1.00 83.06 93 ASN A C 1
ATOM 710 O O . ASN A 1 93 ? 8.704 12.423 -34.817 1.00 83.06 93 ASN A O 1
ATOM 714 N N . VAL A 1 94 ? 10.560 13.377 -35.641 1.00 85.81 94 VAL A N 1
ATOM 715 C CA . VAL A 1 94 ? 11.427 12.221 -35.360 1.00 85.81 94 VAL A CA 1
ATOM 716 C C . VAL A 1 94 ? 11.640 12.091 -33.855 1.00 85.81 94 VAL A C 1
ATOM 718 O O . VAL A 1 94 ? 11.541 10.986 -33.329 1.00 85.81 94 VAL A O 1
ATOM 721 N N . LEU A 1 95 ? 11.822 13.212 -33.150 1.00 89.19 95 LEU A N 1
ATOM 722 C CA . LEU A 1 95 ? 11.945 13.232 -31.693 1.00 89.19 95 LEU A CA 1
ATOM 723 C C . LEU A 1 95 ? 10.665 12.737 -31.006 1.00 89.19 95 LEU A C 1
ATOM 725 O O . LEU A 1 95 ? 10.731 11.878 -30.129 1.00 89.19 95 LEU A O 1
ATOM 729 N N . ALA A 1 96 ? 9.498 13.219 -31.446 1.00 90.06 96 ALA A N 1
ATOM 730 C CA . ALA A 1 96 ? 8.206 12.759 -30.943 1.00 90.06 96 ALA A CA 1
ATOM 731 C C . ALA A 1 96 ? 8.024 11.245 -31.154 1.00 90.06 96 ALA A C 1
ATOM 733 O O . ALA A 1 96 ? 7.653 10.514 -30.236 1.00 90.06 96 ALA A O 1
ATOM 734 N N . THR A 1 97 ? 8.354 10.745 -32.348 1.00 90.81 97 THR A N 1
ATOM 735 C CA . THR A 1 97 ? 8.258 9.310 -32.665 1.00 90.81 97 THR A CA 1
ATOM 736 C C . THR A 1 97 ? 9.235 8.479 -31.827 1.00 90.81 97 THR A C 1
ATOM 738 O O . THR A 1 97 ? 8.863 7.424 -31.311 1.00 90.81 97 THR A O 1
ATOM 741 N N . ALA A 1 98 ? 10.459 8.974 -31.622 1.00 91.06 98 ALA A N 1
ATOM 742 C CA . ALA A 1 98 ? 11.462 8.326 -30.783 1.00 91.06 98 ALA A CA 1
ATOM 743 C C . ALA A 1 98 ? 11.017 8.230 -29.318 1.00 91.06 98 ALA A C 1
ATOM 745 O O . ALA A 1 98 ? 11.093 7.152 -28.736 1.00 91.06 98 ALA A O 1
ATOM 746 N N . LEU A 1 99 ? 10.479 9.312 -28.741 1.00 92.19 99 LEU A N 1
ATOM 747 C CA . LEU A 1 99 ? 9.913 9.309 -27.387 1.00 92.19 99 LEU A CA 1
ATOM 748 C C . LEU A 1 99 ? 8.722 8.348 -27.268 1.00 92.19 99 LEU A C 1
ATOM 750 O O . LEU A 1 99 ? 8.623 7.594 -26.300 1.00 92.19 99 LEU A O 1
ATOM 754 N N . ARG A 1 100 ? 7.843 8.319 -28.278 1.00 93.00 100 ARG A N 1
ATOM 755 C CA . ARG A 1 100 ? 6.680 7.423 -28.308 1.00 93.00 100 ARG A CA 1
ATOM 756 C C . ARG A 1 100 ? 7.080 5.952 -28.265 1.00 93.00 100 ARG A C 1
ATOM 758 O O . ARG A 1 100 ? 6.484 5.195 -27.501 1.00 93.00 100 ARG A O 1
ATOM 765 N N . GLN A 1 101 ? 8.066 5.566 -29.079 1.00 93.81 101 GLN A N 1
ATOM 766 C CA . GLN A 1 101 ? 8.501 4.176 -29.261 1.00 93.81 101 GLN A CA 1
ATOM 767 C C . GLN A 1 101 ? 9.717 3.786 -28.410 1.00 93.81 101 GLN A C 1
ATOM 769 O O . GLN A 1 101 ? 10.253 2.690 -28.568 1.00 93.81 101 GLN A O 1
ATOM 774 N N . LEU A 1 102 ? 10.129 4.639 -27.469 1.00 94.62 102 LEU A N 1
ATOM 775 C CA . LEU A 1 102 ? 11.279 4.402 -26.594 1.00 94.62 102 LEU A CA 1
ATOM 776 C C . LEU A 1 102 ? 11.174 3.089 -25.802 1.00 94.62 102 LEU A C 1
ATOM 778 O O . LEU A 1 102 ? 12.186 2.432 -25.559 1.00 94.62 102 LEU A O 1
ATOM 782 N N . TRP A 1 103 ? 9.947 2.680 -25.456 1.00 94.81 103 TRP A N 1
ATOM 783 C CA . TRP A 1 103 ? 9.653 1.411 -24.781 1.00 94.81 103 TRP A CA 1
ATOM 784 C C . TRP A 1 103 ? 10.276 0.210 -25.496 1.00 94.81 103 TRP A C 1
ATOM 786 O O . TRP A 1 103 ? 10.821 -0.666 -24.837 1.00 94.81 103 TRP A O 1
ATOM 796 N N . PHE A 1 104 ? 10.266 0.191 -26.831 1.00 94.38 104 PHE A N 1
ATOM 797 C CA . PHE A 1 104 ? 10.791 -0.931 -27.601 1.00 94.38 104 PHE A CA 1
ATOM 798 C C . PHE A 1 104 ? 12.307 -1.064 -27.436 1.00 94.38 104 PHE A C 1
ATOM 800 O O . PHE A 1 104 ? 12.812 -2.158 -27.200 1.00 94.38 104 PHE A O 1
ATOM 807 N N . LEU A 1 105 ? 13.033 0.054 -27.515 1.00 93.44 105 LEU A N 1
ATOM 808 C CA . LEU A 1 105 ? 14.490 0.066 -27.380 1.00 93.44 105 LEU A CA 1
ATOM 809 C C . LEU A 1 105 ? 14.920 -0.357 -25.971 1.00 93.44 105 LEU A C 1
ATOM 811 O O . LEU A 1 105 ? 15.831 -1.170 -25.822 1.00 93.44 105 LEU A O 1
ATOM 815 N N . LEU A 1 106 ? 14.234 0.153 -24.943 1.00 95.62 106 LEU A N 1
ATOM 816 C CA . LEU A 1 106 ? 14.508 -0.197 -23.549 1.00 95.62 106 LEU A CA 1
ATOM 817 C C . LEU A 1 106 ? 14.101 -1.638 -23.210 1.00 95.62 106 LEU A C 1
ATOM 819 O O . LEU A 1 106 ? 14.792 -2.283 -22.421 1.00 95.62 106 LEU A O 1
ATOM 823 N N . ASP A 1 107 ? 13.046 -2.180 -23.823 1.00 94.00 107 ASP A N 1
ATOM 824 C CA . ASP A 1 107 ? 12.656 -3.585 -23.660 1.00 94.00 107 ASP A CA 1
ATOM 825 C C . ASP A 1 107 ? 13.670 -4.529 -24.326 1.00 94.00 107 ASP A C 1
ATOM 827 O O . ASP A 1 107 ? 14.079 -5.521 -23.718 1.00 94.00 107 ASP A O 1
ATOM 831 N N . VAL A 1 108 ? 14.134 -4.207 -25.541 1.00 93.06 108 VAL A N 1
ATOM 832 C CA . VAL A 1 108 ? 15.196 -4.964 -26.230 1.00 93.06 108 VAL A CA 1
ATOM 833 C C . VAL A 1 108 ? 16.498 -4.912 -25.428 1.00 93.06 108 VAL A C 1
ATOM 835 O O . VAL A 1 108 ? 17.117 -5.956 -25.209 1.00 93.06 108 VAL A O 1
ATOM 838 N N . ALA A 1 109 ? 16.888 -3.736 -24.922 1.00 93.38 109 ALA A N 1
ATOM 839 C CA . ALA A 1 109 ? 18.057 -3.594 -24.056 1.00 93.38 109 ALA A CA 1
ATOM 840 C C . ALA A 1 109 ? 17.907 -4.416 -22.765 1.00 93.38 109 ALA A C 1
ATOM 842 O O . ALA A 1 109 ? 18.783 -5.216 -22.444 1.00 93.38 109 ALA A O 1
ATOM 843 N N . SER A 1 110 ? 16.771 -4.300 -22.067 1.00 94.50 110 SER A N 1
ATOM 844 C CA . SER A 1 110 ? 16.473 -5.072 -20.849 1.00 94.50 110 SER A CA 1
ATOM 845 C C . SER A 1 110 ? 16.547 -6.574 -21.102 1.00 94.50 110 SER A C 1
ATOM 847 O O . SER A 1 110 ? 17.099 -7.324 -20.295 1.00 94.50 110 SER A O 1
ATOM 849 N N . LYS A 1 111 ? 16.018 -7.028 -22.242 1.00 92.25 111 LYS A N 1
ATOM 850 C CA . LYS A 1 111 ? 16.058 -8.439 -22.592 1.00 92.25 111 LYS A CA 1
ATOM 851 C C . LYS A 1 111 ? 17.461 -8.913 -22.951 1.00 92.25 111 LYS A C 1
ATOM 853 O O . LYS A 1 111 ? 17.861 -9.967 -22.462 1.00 92.25 111 LYS A O 1
ATOM 858 N N . SER A 1 112 ? 18.222 -8.136 -23.718 1.00 92.38 112 SER A N 1
ATOM 859 C CA . SER A 1 112 ? 19.623 -8.453 -24.010 1.00 92.38 112 SER A CA 1
ATOM 860 C C . SER A 1 112 ? 20.469 -8.507 -22.732 1.00 92.38 112 SER A C 1
ATOM 862 O O . SER A 1 112 ? 21.282 -9.416 -22.599 1.00 92.38 112 SER A O 1
ATOM 864 N N . ILE A 1 113 ? 20.238 -7.616 -21.759 1.00 92.56 113 ILE A N 1
ATOM 865 C CA . ILE A 1 113 ? 20.877 -7.688 -20.432 1.00 92.56 113 ILE A CA 1
ATOM 866 C C . ILE A 1 113 ? 20.499 -8.998 -19.733 1.00 92.56 113 ILE A C 1
ATOM 868 O O . ILE A 1 113 ? 21.365 -9.696 -19.209 1.00 92.56 113 ILE A O 1
ATOM 872 N N . SER A 1 114 ? 19.212 -9.362 -19.737 1.00 92.50 114 SER A N 1
ATOM 873 C CA . SER A 1 114 ? 18.745 -10.590 -19.086 1.00 92.50 114 SER A CA 1
ATOM 874 C C . SER A 1 114 ? 19.333 -11.864 -19.706 1.00 92.50 114 SER A C 1
ATOM 876 O O . SER A 1 114 ? 19.713 -12.768 -18.968 1.00 92.50 114 SER A O 1
ATOM 878 N N . GLN A 1 115 ? 19.460 -11.917 -21.037 1.00 91.50 115 GLN A N 1
ATOM 879 C CA . GLN A 1 115 ? 20.082 -13.030 -21.758 1.00 91.50 115 GLN A CA 1
ATOM 880 C C . GLN A 1 115 ? 21.578 -13.089 -21.451 1.00 91.50 115 GLN A C 1
ATOM 882 O O . GLN A 1 115 ? 22.045 -14.110 -20.966 1.00 91.50 115 GLN A O 1
ATOM 887 N N . HIS A 1 116 ? 22.287 -11.958 -21.528 1.00 89.81 116 HIS A N 1
ATOM 888 C CA . HIS A 1 116 ? 23.703 -11.875 -21.167 1.00 89.81 116 HIS A CA 1
ATOM 889 C C . HIS A 1 116 ? 23.995 -12.391 -19.746 1.00 89.81 116 HIS A C 1
ATOM 891 O O . HIS A 1 116 ? 24.972 -13.113 -19.540 1.00 89.81 116 HIS A O 1
ATOM 897 N N . ILE A 1 117 ? 23.127 -12.080 -18.770 1.00 90.06 117 ILE A N 1
ATOM 898 C CA . ILE A 1 117 ? 23.233 -12.608 -17.399 1.00 90.06 117 ILE A CA 1
ATOM 899 C C . ILE A 1 117 ? 23.153 -14.140 -17.370 1.00 90.06 117 ILE A C 1
ATOM 901 O O . ILE A 1 117 ? 23.848 -14.768 -16.570 1.00 90.06 117 ILE A O 1
ATOM 905 N N . LEU A 1 118 ? 22.275 -14.734 -18.176 1.00 90.38 118 LEU A N 1
ATOM 906 C CA . LEU A 1 118 ? 22.065 -16.179 -18.217 1.00 90.38 118 LEU A CA 1
ATOM 907 C C . LEU A 1 118 ? 23.178 -16.884 -18.995 1.00 90.38 118 LEU A C 1
ATOM 909 O O . LEU A 1 118 ? 23.742 -17.846 -18.476 1.00 90.38 118 LEU A O 1
ATOM 913 N N . ASP A 1 119 ? 23.530 -16.368 -20.170 1.00 88.69 119 ASP A N 1
ATOM 914 C CA . ASP A 1 119 ? 24.511 -16.960 -21.085 1.00 88.69 119 ASP A CA 1
ATOM 915 C C . ASP A 1 119 ? 25.910 -17.001 -20.455 1.00 88.69 119 ASP A C 1
ATOM 917 O O . ASP A 1 119 ? 26.619 -18.000 -20.557 1.00 88.69 119 ASP A O 1
ATOM 921 N N . HIS A 1 120 ? 26.271 -15.954 -19.705 1.00 86.62 120 HIS A N 1
ATOM 922 C CA . HIS A 1 120 ? 27.549 -15.858 -18.991 1.00 86.62 120 HIS A CA 1
ATOM 923 C C . HIS A 1 120 ? 27.450 -16.291 -17.518 1.00 86.62 120 HIS A C 1
ATOM 925 O O . HIS A 1 120 ? 28.392 -16.105 -16.748 1.00 86.62 120 HIS A O 1
ATOM 931 N N . ALA A 1 121 ? 26.306 -16.844 -17.093 1.00 87.00 121 ALA A N 1
ATOM 932 C CA . ALA A 1 121 ? 26.034 -17.276 -15.718 1.00 87.00 121 ALA A CA 1
ATOM 933 C C . ALA A 1 121 ? 26.339 -16.214 -14.630 1.00 87.00 121 ALA A C 1
ATOM 935 O O . ALA A 1 121 ? 26.643 -16.541 -13.475 1.00 87.00 121 ALA A O 1
ATOM 936 N N . LEU A 1 122 ? 26.199 -14.926 -14.966 1.00 87.31 122 LEU A N 1
ATOM 937 C CA . LEU A 1 122 ? 26.409 -13.789 -14.058 1.00 87.31 122 LEU A CA 1
ATOM 938 C C . LEU A 1 122 ? 25.378 -13.750 -12.925 1.00 87.31 122 LEU A C 1
ATOM 940 O O . LEU A 1 122 ? 25.570 -13.075 -11.914 1.00 87.31 122 LEU A O 1
ATOM 944 N N . ASN A 1 123 ? 24.287 -14.510 -13.038 1.00 86.12 123 ASN A N 1
ATOM 945 C CA . ASN A 1 123 ? 23.338 -14.711 -11.947 1.00 86.12 123 ASN A CA 1
ATOM 946 C C . ASN A 1 123 ? 23.989 -15.334 -10.695 1.00 86.12 123 ASN A C 1
ATOM 948 O O . ASN A 1 123 ? 23.486 -15.104 -9.593 1.00 86.12 123 ASN A O 1
ATOM 952 N N . ARG A 1 124 ? 25.107 -16.061 -10.850 1.00 86.62 124 ARG A N 1
ATOM 953 C CA . ARG A 1 124 ? 25.918 -16.615 -9.749 1.00 86.62 124 ARG A CA 1
ATOM 954 C C . ARG A 1 124 ? 26.903 -15.606 -9.153 1.00 86.62 124 ARG A C 1
ATOM 956 O O . ARG A 1 124 ? 27.397 -15.824 -8.051 1.00 86.62 124 ARG A O 1
ATOM 963 N N . VAL A 1 125 ? 27.165 -14.506 -9.857 1.00 85.50 125 VAL A N 1
ATOM 964 C CA . VAL A 1 125 ? 28.060 -13.429 -9.424 1.00 85.50 125 VAL A CA 1
ATOM 965 C C . VAL A 1 125 ? 27.285 -12.415 -8.574 1.00 85.50 125 VAL A C 1
ATOM 967 O O . VAL A 1 125 ? 26.084 -12.171 -8.771 1.00 85.50 125 VAL A O 1
ATOM 970 N N . SER A 1 126 ? 27.980 -11.829 -7.597 1.00 83.62 126 SER A N 1
ATOM 971 C CA . SER A 1 126 ? 27.496 -10.709 -6.781 1.00 83.62 126 SER A CA 1
ATOM 972 C C . SER A 1 126 ? 27.029 -9.561 -7.677 1.00 83.62 126 SER A C 1
ATOM 974 O O . SER A 1 126 ? 27.736 -9.185 -8.602 1.00 83.62 126 SER A O 1
ATOM 976 N N . ARG A 1 127 ? 25.849 -8.982 -7.398 1.00 83.44 127 ARG A N 1
ATOM 977 C CA . ARG A 1 127 ? 25.249 -7.913 -8.228 1.00 83.44 127 ARG A CA 1
ATOM 978 C C . ARG A 1 127 ? 26.187 -6.733 -8.492 1.00 83.44 127 ARG A C 1
ATOM 980 O O . ARG A 1 127 ? 26.122 -6.178 -9.581 1.00 83.44 127 ARG A O 1
ATOM 987 N N . LYS A 1 128 ? 27.050 -6.399 -7.528 1.00 82.75 128 LYS A N 1
ATOM 988 C CA . LYS A 1 128 ? 28.041 -5.318 -7.640 1.00 82.75 128 LYS A CA 1
ATOM 989 C C . LYS A 1 128 ? 29.082 -5.563 -8.732 1.00 82.75 128 LYS A C 1
ATOM 991 O O . LYS A 1 128 ? 29.563 -4.613 -9.326 1.00 82.75 128 LYS A O 1
ATOM 996 N N . ASP A 1 129 ? 29.374 -6.829 -9.010 1.00 82.75 129 ASP A N 1
ATOM 997 C CA . ASP A 1 129 ? 30.499 -7.253 -9.845 1.00 82.75 129 ASP A CA 1
ATOM 998 C C . ASP A 1 129 ? 30.024 -7.871 -11.175 1.00 82.75 129 ASP A C 1
ATOM 1000 O O . ASP A 1 129 ? 30.810 -8.462 -11.909 1.00 82.75 129 ASP A O 1
ATOM 1004 N N . ARG A 1 130 ? 28.718 -7.788 -11.485 1.00 88.06 130 ARG A N 1
ATOM 1005 C CA . ARG A 1 130 ? 28.124 -8.396 -12.694 1.00 88.06 130 ARG A CA 1
ATOM 1006 C C . ARG A 1 130 ? 28.428 -7.637 -13.976 1.00 88.06 130 ARG A C 1
ATOM 1008 O O . ARG A 1 130 ? 28.451 -8.250 -15.036 1.00 88.06 130 ARG A O 1
ATOM 1015 N N . PHE A 1 131 ? 28.564 -6.320 -13.887 1.00 89.38 131 PHE A N 1
ATOM 1016 C CA . PHE A 1 131 ? 28.643 -5.432 -15.041 1.00 89.38 131 PHE A CA 1
ATOM 1017 C C . PHE A 1 131 ? 29.805 -4.458 -14.886 1.00 89.38 131 PHE A C 1
ATOM 1019 O O . PHE A 1 131 ? 30.174 -4.101 -13.767 1.00 89.38 131 PHE A O 1
ATOM 1026 N N . SER A 1 132 ? 30.367 -4.023 -16.014 1.00 88.62 132 SER A N 1
ATOM 1027 C CA . SER A 1 132 ? 31.403 -2.993 -16.039 1.00 88.62 132 SER A CA 1
ATOM 1028 C C . SER A 1 132 ? 30.842 -1.638 -15.599 1.00 88.62 132 SER A C 1
ATOM 1030 O O . SER A 1 132 ? 29.662 -1.335 -15.795 1.00 88.62 132 SER A O 1
ATOM 1032 N N . SER A 1 133 ? 31.705 -0.790 -15.038 1.00 88.56 133 SER A N 1
ATOM 1033 C CA . SER A 1 133 ? 31.348 0.586 -14.676 1.00 88.56 133 SER A CA 1
ATOM 1034 C C . SER A 1 133 ? 30.887 1.404 -15.886 1.00 88.56 133 SER A C 1
ATOM 1036 O O . SER A 1 133 ? 29.980 2.219 -15.756 1.00 88.56 133 SER A O 1
ATOM 1038 N N . GLU A 1 134 ? 31.449 1.152 -17.072 1.00 89.06 134 GLU A N 1
ATOM 1039 C CA . GLU A 1 134 ? 31.043 1.814 -18.316 1.00 89.06 134 GLU A CA 1
ATOM 1040 C C . GLU A 1 134 ? 29.575 1.538 -18.667 1.00 89.06 134 GLU A C 1
ATOM 1042 O O . GLU A 1 134 ? 28.838 2.468 -18.997 1.00 89.06 134 GLU A O 1
ATOM 1047 N N . LEU A 1 135 ? 29.114 0.286 -18.539 1.00 90.25 135 LEU A N 1
ATOM 1048 C CA . LEU A 1 135 ? 27.716 -0.046 -18.808 1.00 90.25 135 LEU A CA 1
ATOM 1049 C C . LEU A 1 135 ? 26.776 0.619 -17.793 1.00 90.25 135 LEU A C 1
ATOM 1051 O O . LEU A 1 135 ? 25.726 1.128 -18.183 1.00 90.25 135 LEU A O 1
ATOM 1055 N N . LEU A 1 136 ? 27.155 0.646 -16.511 1.00 92.44 136 LEU A N 1
ATOM 1056 C CA . LEU A 1 136 ? 26.369 1.312 -15.467 1.00 92.44 136 LEU A CA 1
ATOM 1057 C C . LEU A 1 136 ? 26.236 2.816 -15.733 1.00 92.44 136 LEU A C 1
ATOM 1059 O O . LEU A 1 136 ? 25.125 3.337 -15.672 1.00 92.44 136 LEU A O 1
ATOM 1063 N N . LEU A 1 137 ? 27.329 3.481 -16.124 1.00 92.50 137 LEU A N 1
ATOM 1064 C CA . LEU A 1 137 ? 27.319 4.892 -16.521 1.00 92.50 137 LEU A CA 1
ATOM 1065 C C . LEU A 1 137 ? 26.460 5.136 -17.769 1.00 92.50 137 LEU A C 1
ATOM 1067 O O . LEU A 1 137 ? 25.751 6.137 -17.845 1.00 92.50 137 LEU A O 1
ATOM 1071 N N . CYS A 1 138 ? 26.468 4.219 -18.744 1.00 93.00 138 CYS A N 1
ATOM 1072 C CA . CYS A 1 138 ? 25.590 4.321 -19.914 1.00 93.00 138 CYS A CA 1
ATOM 1073 C C . CYS A 1 138 ? 24.107 4.203 -19.528 1.00 93.00 138 CYS A C 1
ATOM 1075 O O . CYS A 1 138 ? 23.275 4.947 -20.051 1.00 93.00 138 CYS A O 1
ATOM 1077 N N . MET A 1 139 ? 23.760 3.286 -18.617 1.00 95.12 139 MET A N 1
ATOM 1078 C CA . MET A 1 139 ? 22.392 3.143 -18.100 1.00 95.12 139 MET A CA 1
ATOM 1079 C C . MET A 1 139 ? 21.945 4.399 -17.346 1.00 95.12 139 MET A C 1
ATOM 1081 O O . MET A 1 139 ? 20.849 4.897 -17.604 1.00 95.12 139 MET A O 1
ATOM 1085 N N . GLU A 1 140 ? 22.798 4.924 -16.467 1.00 95.50 140 GLU A N 1
ATOM 1086 C CA . GLU A 1 140 ? 22.568 6.161 -15.717 1.00 95.50 140 GLU A CA 1
ATOM 1087 C C . GLU A 1 140 ? 22.347 7.348 -16.657 1.00 95.50 140 GLU A C 1
ATOM 1089 O O . GLU A 1 140 ? 21.271 7.942 -16.653 1.00 95.50 140 GLU A O 1
ATOM 1094 N N . SER A 1 141 ? 23.299 7.606 -17.560 1.00 95.25 141 SER A N 1
ATOM 1095 C CA . SER A 1 141 ? 23.215 8.691 -18.543 1.00 95.25 141 SER A CA 1
ATOM 1096 C C . SER A 1 141 ? 21.967 8.582 -19.426 1.00 95.25 141 SER A C 1
ATOM 1098 O O . SER A 1 141 ? 21.347 9.592 -19.767 1.00 95.25 141 SER A O 1
ATOM 1100 N N . THR A 1 142 ? 21.543 7.358 -19.760 1.00 95.81 142 THR A N 1
ATOM 1101 C CA . THR A 1 142 ? 20.286 7.118 -20.479 1.00 95.81 142 THR A CA 1
ATOM 1102 C C . THR A 1 142 ? 19.082 7.587 -19.672 1.00 95.81 142 THR A C 1
ATOM 1104 O O . THR A 1 142 ? 18.266 8.348 -20.193 1.00 95.81 142 THR A O 1
ATOM 1107 N N . VAL A 1 143 ? 18.971 7.175 -18.406 1.00 97.12 143 VAL A N 1
ATOM 1108 C CA . VAL A 1 143 ? 17.871 7.592 -17.524 1.00 97.12 143 VAL A CA 1
ATOM 1109 C C . VAL A 1 143 ? 17.870 9.111 -17.348 1.00 97.12 143 VAL A C 1
ATOM 1111 O O . VAL A 1 143 ? 16.828 9.739 -17.547 1.00 97.12 143 VAL A O 1
ATOM 1114 N N . GLU A 1 144 ? 19.024 9.708 -17.050 1.00 95.88 144 GLU A N 1
ATOM 1115 C CA . GLU A 1 144 ? 19.152 11.152 -16.844 1.00 95.88 144 GLU A CA 1
ATOM 1116 C C . GLU A 1 144 ? 18.720 11.942 -18.079 1.00 95.88 144 GLU A C 1
ATOM 1118 O O . GLU A 1 144 ? 17.847 12.811 -17.997 1.00 95.88 144 GLU A O 1
ATOM 1123 N N . LYS A 1 145 ? 19.262 11.593 -19.253 1.00 94.94 145 LYS A N 1
ATOM 1124 C CA . LYS A 1 145 ? 18.992 12.326 -20.492 1.00 94.94 145 LYS A CA 1
ATOM 1125 C C . LYS A 1 145 ? 17.530 12.243 -20.911 1.00 94.94 145 LYS A C 1
ATOM 1127 O O . LYS A 1 145 ? 16.972 13.241 -21.371 1.00 94.94 145 LYS A O 1
ATOM 1132 N N . ILE A 1 146 ? 16.894 11.078 -20.759 1.00 95.81 146 ILE A N 1
ATOM 1133 C CA . ILE A 1 146 ? 15.476 10.929 -21.102 1.00 95.81 146 ILE A CA 1
ATOM 1134 C C . ILE A 1 146 ? 14.610 11.758 -20.143 1.00 95.81 146 ILE A C 1
ATOM 1136 O O . ILE A 1 146 ? 13.682 12.422 -20.602 1.00 95.81 146 ILE A O 1
ATOM 1140 N N . ILE A 1 147 ? 14.905 11.767 -18.838 1.00 96.38 147 ILE A N 1
ATOM 1141 C CA . ILE A 1 147 ? 14.139 12.561 -17.864 1.00 96.38 147 ILE A CA 1
ATOM 1142 C C . ILE A 1 147 ? 14.307 14.064 -18.100 1.00 96.38 147 ILE A C 1
ATOM 1144 O O . ILE A 1 147 ? 13.309 14.786 -18.099 1.00 96.38 147 ILE A O 1
ATOM 1148 N N . GLU A 1 148 ? 15.518 14.546 -18.388 1.00 94.88 148 GLU A N 1
ATOM 1149 C CA . GLU A 1 148 ? 15.738 15.941 -18.798 1.00 94.88 148 GLU A CA 1
ATOM 1150 C C . GLU A 1 148 ? 14.932 16.303 -20.052 1.00 94.88 148 GLU A C 1
ATOM 1152 O O . GLU A 1 148 ? 14.342 17.386 -20.151 1.00 94.88 148 GLU A O 1
ATOM 1157 N N . LEU A 1 149 ? 14.876 15.387 -21.021 1.00 93.69 149 LEU A N 1
ATOM 1158 C CA . LEU A 1 149 ? 14.114 15.592 -22.244 1.00 93.69 149 LEU A CA 1
ATOM 1159 C C . LEU A 1 149 ? 12.604 15.611 -21.976 1.00 93.69 149 LEU A C 1
ATOM 1161 O O . LEU A 1 149 ? 11.905 16.474 -22.502 1.00 93.69 149 LEU A O 1
ATOM 1165 N N . ILE A 1 150 ? 12.094 14.716 -21.126 1.00 94.81 150 ILE A N 1
ATOM 1166 C CA . ILE A 1 150 ? 10.696 14.738 -20.677 1.00 94.81 150 ILE A CA 1
ATOM 1167 C C . ILE A 1 150 ? 10.392 16.077 -20.008 1.00 94.81 150 ILE A C 1
ATOM 1169 O O . ILE A 1 150 ? 9.413 16.726 -20.375 1.00 94.81 150 ILE A O 1
ATOM 1173 N N . LYS A 1 151 ? 11.257 16.537 -19.098 1.00 94.38 151 LYS A N 1
ATOM 1174 C CA . LYS A 1 151 ? 11.080 17.811 -18.395 1.00 94.38 151 LYS A CA 1
ATOM 1175 C C . LYS A 1 151 ? 10.982 18.983 -19.374 1.00 94.38 151 LYS A C 1
ATOM 1177 O O . LYS A 1 151 ? 10.063 19.793 -19.284 1.00 94.38 151 LYS A O 1
ATOM 1182 N N . THR A 1 152 ? 11.875 19.041 -20.358 1.00 93.00 152 THR A N 1
ATOM 1183 C CA . THR A 1 152 ? 11.926 20.142 -21.334 1.00 93.00 152 THR A CA 1
ATOM 1184 C C . THR A 1 152 ? 10.827 20.081 -22.399 1.00 93.00 152 THR A C 1
ATOM 1186 O O . THR A 1 152 ? 10.359 21.129 -22.840 1.00 93.00 152 THR A O 1
ATOM 1189 N N . LYS A 1 153 ? 10.381 18.885 -22.807 1.00 93.00 153 LYS A N 1
ATOM 1190 C CA . LYS A 1 153 ? 9.462 18.691 -23.944 1.00 93.00 153 LYS A CA 1
ATOM 1191 C C . LYS A 1 153 ? 8.030 18.289 -23.585 1.00 93.00 153 LYS A C 1
ATOM 1193 O O . LYS A 1 153 ? 7.203 18.207 -24.493 1.00 93.00 153 LYS A O 1
ATOM 1198 N N . HIS A 1 154 ? 7.686 18.125 -22.303 1.00 93.12 154 HIS A N 1
ATOM 1199 C CA . HIS A 1 154 ? 6.348 17.678 -21.874 1.00 93.12 154 HIS A CA 1
ATOM 1200 C C . HIS A 1 154 ? 5.179 18.514 -22.416 1.00 93.12 154 HIS A C 1
ATOM 1202 O O . HIS A 1 154 ? 4.097 17.973 -22.621 1.00 93.12 154 HIS A O 1
ATOM 1208 N N . ARG A 1 155 ? 5.370 19.818 -22.661 1.00 92.88 155 ARG A N 1
ATOM 1209 C CA . ARG A 1 155 ? 4.319 20.679 -23.232 1.00 92.88 155 ARG A CA 1
ATOM 1210 C C . ARG A 1 155 ? 4.151 20.508 -24.735 1.00 92.88 155 ARG A C 1
ATOM 1212 O O . ARG A 1 155 ? 3.040 20.629 -25.238 1.00 92.88 155 ARG A O 1
ATOM 1219 N N . GLU A 1 156 ? 5.251 20.260 -25.441 1.00 92.50 156 GLU A N 1
ATOM 1220 C CA . GLU A 1 156 ? 5.248 20.067 -26.892 1.00 92.50 156 GLU A CA 1
ATOM 1221 C C . GLU A 1 156 ? 4.694 18.680 -27.249 1.00 92.50 156 GLU A C 1
ATOM 1223 O O . GLU A 1 156 ? 3.877 18.561 -28.160 1.00 92.50 156 GLU A O 1
ATOM 1228 N N . PHE A 1 157 ? 5.085 17.642 -26.497 1.00 93.00 157 PHE A N 1
ATOM 1229 C CA . PHE A 1 157 ? 4.714 16.245 -26.761 1.00 93.00 157 PHE A CA 1
ATOM 1230 C C . PHE A 1 157 ? 4.220 15.518 -25.494 1.00 93.00 157 PHE A C 1
ATOM 1232 O O . PHE A 1 157 ? 4.868 14.585 -25.011 1.00 93.00 157 PHE A O 1
ATOM 1239 N N . PRO A 1 158 ? 3.072 15.909 -24.911 1.00 93.12 158 PRO A N 1
ATOM 1240 C CA . PRO A 1 158 ? 2.617 15.372 -23.624 1.00 93.12 158 PRO A CA 1
ATOM 1241 C C . PRO A 1 158 ? 2.351 13.860 -23.645 1.00 93.12 158 PRO A C 1
ATOM 1243 O O . PRO A 1 158 ? 2.615 13.163 -22.663 1.00 93.12 158 PRO A O 1
ATOM 1246 N N . VAL A 1 159 ? 1.843 13.325 -24.760 1.00 94.06 159 VAL A N 1
ATOM 1247 C CA . VAL A 1 159 ? 1.530 11.892 -24.895 1.00 94.06 159 VAL A CA 1
ATOM 1248 C C . VAL A 1 159 ? 2.809 11.073 -25.054 1.00 94.06 159 VAL A C 1
ATOM 1250 O O . VAL A 1 159 ? 2.967 10.025 -24.427 1.00 94.06 159 VAL A O 1
ATOM 1253 N N . GLU A 1 160 ? 3.739 11.558 -25.868 1.00 95.19 160 GLU A N 1
ATOM 1254 C CA . GLU A 1 160 ? 5.029 10.932 -26.121 1.00 95.19 160 GLU A CA 1
ATOM 1255 C C . GLU A 1 160 ? 5.909 10.943 -24.870 1.00 95.19 160 GLU A C 1
ATOM 1257 O O . GLU A 1 160 ? 6.473 9.909 -24.518 1.00 95.19 160 GLU A O 1
ATOM 1262 N N . CYS A 1 161 ? 5.968 12.066 -24.147 1.00 96.38 161 CYS A N 1
ATOM 1263 C CA . CYS A 1 161 ? 6.678 12.168 -22.872 1.00 96.38 161 CYS A CA 1
ATOM 1264 C C . CYS A 1 161 ? 6.099 11.218 -21.817 1.00 96.38 161 CYS A C 1
ATOM 1266 O O . CYS A 1 161 ? 6.859 10.572 -21.097 1.00 96.38 161 CYS A O 1
ATOM 1268 N N . ARG A 1 162 ? 4.770 11.052 -21.768 1.00 96.38 162 ARG A N 1
ATOM 1269 C CA . ARG A 1 162 ? 4.138 10.041 -20.910 1.00 96.38 162 ARG A CA 1
ATOM 1270 C C . ARG A 1 162 ? 4.559 8.619 -21.291 1.00 96.38 162 ARG A C 1
ATOM 1272 O O . ARG A 1 162 ? 4.882 7.825 -20.411 1.00 96.38 162 ARG A O 1
ATOM 1279 N N . SER A 1 163 ? 4.583 8.298 -22.588 1.00 95.50 163 SER A N 1
ATOM 1280 C CA . SER A 1 163 ? 5.052 6.993 -23.087 1.00 95.50 163 SER A CA 1
ATOM 1281 C C . SER A 1 163 ? 6.509 6.733 -22.689 1.00 95.50 163 SER A C 1
ATOM 1283 O O . SER A 1 163 ? 6.831 5.663 -22.172 1.00 95.50 163 SER A O 1
ATOM 1285 N N . ALA A 1 164 ? 7.373 7.739 -22.846 1.00 96.88 164 ALA A N 1
ATOM 1286 C CA . ALA A 1 164 ? 8.774 7.674 -22.447 1.00 96.88 164 ALA A CA 1
ATOM 1287 C C . ALA A 1 164 ? 8.941 7.489 -20.927 1.00 96.88 164 ALA A C 1
ATOM 1289 O O . ALA A 1 164 ? 9.737 6.654 -20.502 1.00 96.88 164 ALA A O 1
ATOM 1290 N N . ASN A 1 165 ? 8.150 8.185 -20.101 1.00 97.56 165 ASN A N 1
ATOM 1291 C CA . ASN A 1 165 ? 8.156 8.003 -18.646 1.00 97.56 165 ASN A CA 1
ATOM 1292 C C . ASN A 1 165 ? 7.778 6.567 -18.244 1.00 97.56 165 ASN A C 1
ATOM 1294 O O . ASN A 1 165 ? 8.447 5.942 -17.422 1.00 97.56 165 ASN A O 1
ATOM 1298 N N . ILE A 1 166 ? 6.736 6.007 -18.868 1.00 97.50 166 ILE A N 1
ATOM 1299 C CA . ILE A 1 166 ? 6.330 4.611 -18.657 1.00 97.50 166 ILE A CA 1
ATOM 1300 C C . ILE A 1 166 ? 7.455 3.650 -19.071 1.00 97.50 166 ILE A C 1
ATOM 1302 O O . ILE A 1 166 ? 7.732 2.688 -18.353 1.00 97.50 166 ILE A O 1
ATOM 1306 N N . ALA A 1 167 ? 8.117 3.907 -20.201 1.00 97.62 167 ALA A N 1
ATOM 1307 C CA . ALA A 1 167 ? 9.236 3.103 -20.683 1.00 97.62 167 ALA A CA 1
ATOM 1308 C C . ALA A 1 167 ? 10.411 3.090 -19.687 1.00 97.62 167 ALA A C 1
ATOM 1310 O O . ALA A 1 167 ? 10.909 2.018 -19.340 1.00 97.62 167 ALA A O 1
ATOM 1311 N N . ILE A 1 168 ? 10.794 4.258 -19.158 1.00 98.12 168 ILE A N 1
ATOM 1312 C CA . ILE A 1 168 ? 11.820 4.376 -18.109 1.00 98.12 168 ILE A CA 1
ATOM 1313 C C . ILE A 1 168 ? 11.400 3.617 -16.852 1.00 98.12 168 ILE A C 1
ATOM 1315 O O . ILE A 1 168 ? 12.201 2.886 -16.279 1.00 98.12 168 ILE A O 1
ATOM 1319 N N . ALA A 1 169 ? 10.143 3.743 -16.428 1.00 98.12 169 ALA A N 1
ATOM 1320 C CA . ALA A 1 169 ? 9.653 3.058 -15.239 1.00 98.12 169 ALA A CA 1
ATOM 1321 C C . ALA A 1 169 ? 9.771 1.527 -15.355 1.00 98.12 169 ALA A C 1
ATOM 1323 O O . ALA A 1 169 ? 10.171 0.859 -14.397 1.00 98.12 169 ALA A O 1
ATOM 1324 N N . TYR A 1 170 ? 9.468 0.959 -16.528 1.00 97.75 170 TYR A N 1
ATOM 1325 C CA . TYR A 1 170 ? 9.679 -0.467 -16.787 1.00 97.75 170 TYR A CA 1
ATOM 1326 C C . TYR A 1 170 ? 11.159 -0.839 -16.819 1.00 97.75 170 TYR A C 1
ATOM 1328 O O . TYR A 1 170 ? 11.526 -1.848 -16.214 1.00 97.75 170 TYR A O 1
ATOM 1336 N N . PHE A 1 171 ? 11.999 -0.017 -17.449 1.00 97.88 171 PHE A N 1
ATOM 1337 C CA . PHE A 1 171 ? 13.444 -0.216 -17.467 1.00 97.88 171 PHE A CA 1
ATOM 1338 C C . PHE A 1 171 ? 14.032 -0.233 -16.049 1.00 97.88 171 PHE A C 1
ATOM 1340 O O . PHE A 1 171 ? 14.684 -1.202 -15.675 1.00 97.88 171 PHE A O 1
ATOM 1347 N N . LEU A 1 172 ? 13.714 0.761 -15.211 1.00 98.00 172 LEU A N 1
ATOM 1348 C CA . LEU A 1 172 ? 14.134 0.821 -13.805 1.00 98.00 172 LEU A CA 1
ATOM 1349 C C . LEU A 1 172 ? 13.640 -0.393 -13.012 1.00 98.00 172 LEU A C 1
ATOM 1351 O O . LEU A 1 172 ? 14.402 -0.996 -12.255 1.00 98.00 172 LEU A O 1
ATOM 1355 N N . ARG A 1 173 ? 12.383 -0.806 -13.223 1.00 97.19 173 ARG A N 1
ATOM 1356 C CA . ARG A 1 173 ? 11.830 -2.009 -12.589 1.00 97.19 173 ARG A CA 1
ATOM 1357 C C . ARG A 1 173 ? 12.620 -3.263 -12.967 1.00 97.19 173 ARG A C 1
ATOM 1359 O O . ARG A 1 173 ? 12.882 -4.087 -12.097 1.00 97.19 173 ARG A O 1
ATOM 1366 N N . CYS A 1 174 ? 12.993 -3.422 -14.233 1.00 95.56 174 CYS A N 1
ATOM 1367 C CA . CYS A 1 174 ? 13.826 -4.535 -14.686 1.00 95.56 174 CYS A CA 1
ATOM 1368 C C . CYS A 1 174 ? 15.247 -4.444 -14.100 1.00 95.56 174 CYS A C 1
ATOM 1370 O O . CYS A 1 174 ? 15.773 -5.436 -13.590 1.00 95.56 174 CYS A O 1
ATOM 1372 N N . SER A 1 175 ? 15.829 -3.245 -14.061 1.00 95.25 175 SER A N 1
ATOM 1373 C CA . SER A 1 175 ? 17.159 -2.987 -13.499 1.00 95.25 175 SER A CA 1
ATOM 1374 C C . SER A 1 175 ? 17.283 -3.395 -12.027 1.00 95.25 175 SER A C 1
ATOM 1376 O O . SER A 1 175 ? 18.331 -3.911 -11.646 1.00 95.25 175 SER A O 1
ATOM 1378 N N . LEU A 1 176 ? 16.213 -3.300 -11.221 1.00 94.19 176 LEU A N 1
ATOM 1379 C CA . LEU A 1 176 ? 16.180 -3.803 -9.829 1.00 94.19 176 LEU A CA 1
ATOM 1380 C C . LEU A 1 176 ? 16.487 -5.310 -9.702 1.00 94.19 176 LEU A C 1
ATOM 1382 O O . LEU A 1 176 ? 16.903 -5.782 -8.634 1.00 94.19 176 LEU A O 1
ATOM 1386 N N . SER A 1 177 ? 16.267 -6.078 -10.772 1.00 91.31 177 SER A N 1
ATOM 1387 C CA . SER A 1 177 ? 16.599 -7.505 -10.844 1.00 91.31 177 SER A CA 1
ATOM 1388 C C . SER A 1 177 ? 18.021 -7.758 -11.359 1.00 91.31 177 SER A C 1
ATOM 1390 O O . SER A 1 177 ? 18.667 -8.722 -10.927 1.00 91.31 177 SER A O 1
ATOM 1392 N N . PHE A 1 178 ? 18.515 -6.892 -12.246 1.00 89.38 178 PHE A N 1
ATOM 1393 C CA . PHE A 1 178 ? 19.761 -7.082 -12.990 1.00 89.38 178 PHE A CA 1
ATOM 1394 C C . PHE A 1 178 ? 20.987 -6.517 -12.263 1.00 89.38 178 PHE A C 1
ATOM 1396 O O . PHE A 1 178 ? 21.957 -7.250 -12.046 1.00 89.38 178 PHE A O 1
ATOM 1403 N N . VAL A 1 179 ? 20.910 -5.242 -11.876 1.00 89.94 179 VAL A N 1
ATOM 1404 C CA . VAL A 1 179 ? 22.019 -4.378 -11.438 1.00 89.94 179 VAL A CA 1
ATOM 1405 C C . VAL A 1 179 ? 22.088 -4.301 -9.908 1.00 89.94 179 VAL A C 1
ATOM 1407 O O . VAL A 1 179 ? 21.183 -4.766 -9.205 1.00 89.94 179 VAL A O 1
ATOM 1410 N N . ASP A 1 180 ? 23.178 -3.750 -9.365 1.00 89.62 180 ASP A N 1
ATOM 1411 C CA . ASP A 1 180 ? 23.221 -3.349 -7.962 1.00 89.62 180 ASP A CA 1
ATOM 1412 C C . ASP A 1 180 ? 22.061 -2.403 -7.618 1.00 89.62 180 ASP A C 1
ATOM 1414 O O . ASP A 1 180 ? 21.774 -1.429 -8.312 1.00 89.62 180 ASP A O 1
ATOM 1418 N N . ARG A 1 181 ? 21.357 -2.727 -6.532 1.00 90.06 181 ARG A N 1
ATOM 1419 C CA . ARG A 1 181 ? 20.126 -2.025 -6.154 1.00 90.06 181 ARG A CA 1
ATOM 1420 C C . ARG A 1 181 ? 20.399 -0.604 -5.672 1.00 90.06 181 ARG A C 1
ATOM 1422 O O . ARG A 1 181 ? 19.502 0.218 -5.801 1.00 90.06 181 ARG A O 1
ATOM 1429 N N . GLY A 1 182 ? 21.596 -0.329 -5.143 1.00 89.62 182 GLY A N 1
ATOM 1430 C CA . GLY A 1 182 ? 21.993 1.009 -4.707 1.00 89.62 182 GLY A CA 1
ATOM 1431 C C . GLY A 1 182 ? 21.974 1.988 -5.875 1.00 89.62 182 GLY A C 1
ATOM 1432 O O . GLY A 1 182 ? 21.241 2.969 -5.822 1.00 89.62 182 GLY A O 1
ATOM 1433 N N . SER A 1 183 ? 22.645 1.642 -6.975 1.00 92.69 183 SER A N 1
ATOM 1434 C CA . SER A 1 183 ? 22.650 2.460 -8.196 1.00 92.69 183 SER A CA 1
ATOM 1435 C C . SER A 1 183 ? 21.241 2.670 -8.757 1.00 92.69 183 SER A C 1
ATOM 1437 O O . SER A 1 183 ? 20.860 3.777 -9.115 1.00 92.69 183 SER A O 1
ATOM 1439 N N . VAL A 1 184 ? 20.403 1.626 -8.774 1.00 95.75 184 VAL A N 1
ATOM 1440 C CA . VAL A 1 184 ? 19.021 1.772 -9.265 1.00 95.75 184 VAL A CA 1
ATOM 1441 C C . VAL A 1 184 ? 18.180 2.668 -8.346 1.00 95.75 184 VAL A C 1
ATOM 1443 O O . VAL A 1 184 ? 17.325 3.403 -8.836 1.00 95.75 184 VAL A O 1
ATOM 1446 N N . TYR A 1 185 ? 18.403 2.637 -7.028 1.00 95.38 185 TYR A N 1
ATOM 1447 C CA . TYR A 1 185 ? 17.743 3.556 -6.096 1.00 95.38 185 TYR A CA 1
ATOM 1448 C C . TYR A 1 185 ? 18.184 5.004 -6.311 1.00 95.38 185 TYR A C 1
ATOM 1450 O O . TYR A 1 185 ? 17.325 5.881 -6.286 1.00 95.38 185 TYR A O 1
ATOM 1458 N N . GLU A 1 186 ? 19.464 5.250 -6.595 1.00 95.56 186 GLU A N 1
ATOM 1459 C CA . GLU A 1 186 ? 19.968 6.577 -6.974 1.00 95.56 186 GLU A CA 1
ATOM 1460 C C . GLU A 1 186 ? 19.288 7.084 -8.252 1.00 95.56 186 GLU A C 1
ATOM 1462 O O . GLU A 1 186 ? 18.801 8.213 -8.281 1.00 95.56 186 GLU A O 1
ATOM 1467 N N . TRP A 1 187 ? 19.131 6.232 -9.270 1.00 97.62 187 TRP A N 1
ATOM 1468 C CA . TRP A 1 187 ? 18.429 6.602 -10.505 1.00 97.62 187 TRP A CA 1
ATOM 1469 C C . TRP A 1 187 ? 16.938 6.880 -10.277 1.00 97.62 187 TRP A C 1
ATOM 1471 O O . TRP A 1 187 ? 16.397 7.844 -10.816 1.00 97.62 187 TRP A O 1
ATOM 1481 N N . ILE A 1 188 ? 16.258 6.064 -9.460 1.00 97.81 188 ILE A N 1
ATOM 1482 C CA . ILE A 1 188 ? 14.858 6.308 -9.071 1.00 97.81 188 ILE A CA 1
ATOM 1483 C C . ILE A 1 188 ? 14.746 7.637 -8.316 1.00 97.81 188 ILE A C 1
ATOM 1485 O O . ILE A 1 188 ? 13.841 8.423 -8.597 1.00 97.81 188 ILE A O 1
ATOM 1489 N N . TYR A 1 189 ? 15.664 7.901 -7.383 1.00 96.50 189 TYR A N 1
ATOM 1490 C CA . TYR A 1 189 ? 15.709 9.152 -6.634 1.00 96.50 189 TYR A CA 1
ATOM 1491 C C . TYR A 1 189 ? 15.925 10.354 -7.555 1.00 96.50 189 TYR A C 1
ATOM 1493 O O . TYR A 1 189 ? 15.209 11.346 -7.423 1.00 96.50 189 TYR A O 1
ATOM 1501 N N . PHE A 1 190 ? 16.844 10.258 -8.519 1.00 97.44 190 PHE A N 1
ATOM 1502 C CA . PHE A 1 190 ? 17.071 11.296 -9.522 1.00 97.44 190 PHE A CA 1
ATOM 1503 C C . PHE A 1 190 ? 15.798 11.588 -10.321 1.00 97.44 190 PHE A C 1
ATOM 1505 O O . PHE A 1 190 ? 15.373 12.739 -10.400 1.00 97.44 190 PHE A O 1
ATOM 1512 N N . VAL A 1 191 ? 15.150 10.546 -10.861 1.00 97.69 191 VAL A N 1
ATOM 1513 C CA . VAL A 1 191 ? 13.911 10.677 -11.647 1.00 97.69 191 VAL A CA 1
ATOM 1514 C C . VAL A 1 191 ? 12.837 11.405 -10.845 1.00 97.69 191 VAL A C 1
ATOM 1516 O O . VAL A 1 191 ? 12.261 12.378 -11.324 1.00 97.69 191 VAL A O 1
ATOM 1519 N N . VAL A 1 192 ? 12.583 10.953 -9.615 1.00 96.62 192 VAL A N 1
ATOM 1520 C CA . VAL A 1 192 ? 11.582 11.561 -8.734 1.00 96.62 192 VAL A CA 1
ATOM 1521 C C . VAL A 1 192 ? 11.935 13.008 -8.416 1.00 96.62 192 VAL A C 1
ATOM 1523 O O . VAL A 1 192 ? 11.089 13.881 -8.572 1.00 96.62 192 VAL A O 1
ATOM 1526 N N . SER A 1 193 ? 13.185 13.273 -8.031 1.00 95.69 193 SER A N 1
ATOM 1527 C CA . SER A 1 193 ? 13.637 14.618 -7.666 1.00 95.69 193 SER A CA 1
ATOM 1528 C C . SER A 1 193 ? 13.454 15.595 -8.826 1.00 95.69 193 SER A C 1
ATOM 1530 O O . SER A 1 193 ? 12.987 16.709 -8.624 1.00 95.69 193 SER A O 1
ATOM 1532 N N . LYS A 1 194 ? 13.748 15.166 -10.060 1.00 95.38 194 LYS A N 1
ATOM 1533 C CA . LYS A 1 194 ? 13.544 15.984 -11.263 1.00 95.38 194 LYS A CA 1
ATOM 1534 C C . LYS A 1 194 ? 12.081 16.254 -11.586 1.00 95.38 194 LYS A C 1
ATOM 1536 O O . LYS A 1 194 ? 11.780 17.331 -12.098 1.00 95.38 194 LYS A O 1
ATOM 1541 N N . LEU A 1 195 ? 11.191 15.305 -11.307 1.00 94.62 195 LEU A N 1
ATOM 1542 C CA . LEU A 1 195 ? 9.750 15.502 -11.465 1.00 94.62 195 LEU A CA 1
ATOM 1543 C C . LEU A 1 195 ? 9.165 16.401 -10.365 1.00 94.62 195 LEU A C 1
ATOM 1545 O O . LEU A 1 195 ? 8.199 17.104 -10.636 1.00 94.62 195 LEU A O 1
ATOM 1549 N N . ASP A 1 196 ? 9.766 16.414 -9.173 1.00 92.62 196 ASP A N 1
ATOM 1550 C CA . ASP A 1 196 ? 9.343 17.244 -8.037 1.00 92.62 196 ASP A CA 1
ATOM 1551 C C . ASP A 1 196 ? 9.883 18.691 -8.094 1.00 92.62 196 ASP A C 1
ATOM 1553 O O . ASP A 1 196 ? 9.371 19.557 -7.389 1.00 92.62 196 ASP A O 1
ATOM 1557 N N . GLU A 1 197 ? 10.899 18.983 -8.922 1.00 92.25 197 GLU A N 1
ATOM 1558 C CA . GLU A 1 197 ? 11.470 20.338 -9.073 1.00 92.25 197 GLU A CA 1
ATOM 1559 C C . GLU A 1 197 ? 10.443 21.373 -9.566 1.00 92.25 197 GLU A C 1
ATOM 1561 O O . GLU A 1 197 ? 10.519 22.541 -9.183 1.00 92.25 197 GLU A O 1
ATOM 1566 N N . ASP A 1 198 ? 9.499 20.954 -10.414 1.00 88.44 198 ASP A N 1
ATOM 1567 C CA . ASP A 1 198 ? 8.484 21.831 -10.990 1.00 88.44 198 ASP A CA 1
ATOM 1568 C C . ASP A 1 198 ? 7.074 21.327 -10.649 1.00 88.44 198 ASP A C 1
ATOM 1570 O O . ASP A 1 198 ? 6.768 20.145 -10.790 1.00 88.44 198 ASP A O 1
ATOM 1574 N N . ASP A 1 199 ? 6.160 22.239 -10.322 1.00 85.38 199 ASP A N 1
ATOM 1575 C CA . ASP A 1 199 ? 4.836 21.885 -9.795 1.00 85.38 199 ASP A CA 1
ATOM 1576 C C . ASP A 1 199 ? 3.772 21.585 -10.883 1.00 85.38 199 ASP A C 1
ATOM 1578 O O . ASP A 1 199 ? 2.604 21.989 -10.800 1.00 85.38 199 ASP A O 1
ATOM 1582 N N . TRP A 1 200 ? 4.168 20.877 -11.948 1.00 90.12 200 TRP A N 1
ATOM 1583 C CA . TRP A 1 200 ? 3.284 20.514 -13.064 1.00 90.12 200 TRP A CA 1
ATOM 1584 C C . TRP A 1 200 ? 2.388 19.324 -12.726 1.00 90.12 200 TRP A C 1
ATOM 1586 O O . TRP A 1 200 ? 2.836 18.291 -12.225 1.00 90.12 200 TRP A O 1
ATOM 1596 N N . LYS A 1 201 ? 1.109 19.420 -13.108 1.00 91.06 201 LYS A N 1
ATOM 1597 C CA . LYS A 1 201 ? 0.144 18.325 -12.940 1.00 91.06 201 LYS A CA 1
ATOM 1598 C C . LYS A 1 201 ? 0.607 17.052 -13.654 1.00 91.06 201 LYS A C 1
ATOM 1600 O O . LYS A 1 201 ? 0.459 15.955 -13.128 1.00 91.06 201 LYS A O 1
ATOM 1605 N N . GLU A 1 202 ? 1.168 17.193 -14.848 1.00 91.94 202 GLU A N 1
ATOM 1606 C CA . GLU A 1 202 ? 1.685 16.097 -15.662 1.00 91.94 202 GLU A CA 1
ATOM 1607 C C . GLU A 1 202 ? 2.824 15.349 -14.959 1.00 91.94 202 GLU A C 1
ATOM 1609 O O . GLU A 1 202 ? 2.901 14.128 -15.057 1.00 91.94 202 GLU A O 1
ATOM 1614 N N . PHE A 1 203 ? 3.679 16.047 -14.207 1.00 95.00 203 PHE A N 1
ATOM 1615 C CA . PHE A 1 203 ? 4.793 15.415 -13.496 1.00 95.00 203 PHE A CA 1
ATOM 1616 C C . PHE A 1 203 ? 4.316 14.597 -12.299 1.00 95.00 203 PHE A C 1
ATOM 1618 O O . PHE A 1 203 ? 4.809 13.487 -12.095 1.00 95.00 203 PHE A O 1
ATOM 1625 N N . ARG A 1 204 ? 3.276 15.060 -11.595 1.00 93.38 204 ARG A N 1
ATOM 1626 C CA . ARG A 1 204 ? 2.587 14.254 -10.573 1.00 93.38 204 ARG A CA 1
ATOM 1627 C C . ARG A 1 204 ? 2.018 12.968 -11.180 1.00 93.38 204 ARG A C 1
ATOM 1629 O O . ARG A 1 204 ? 2.263 11.870 -10.685 1.00 93.38 204 ARG A O 1
ATOM 1636 N N . GLU A 1 205 ? 1.345 13.068 -12.328 1.00 94.50 205 GLU A N 1
ATOM 1637 C CA . GLU A 1 205 ? 0.858 11.895 -13.072 1.00 94.50 205 GLU A CA 1
ATOM 1638 C C . GLU A 1 205 ? 1.987 10.921 -13.443 1.00 94.50 205 GLU A C 1
ATOM 1640 O O . GLU A 1 205 ? 1.851 9.709 -13.255 1.00 94.50 205 GLU A O 1
ATOM 1645 N N . PHE A 1 206 ? 3.117 11.439 -13.928 1.00 96.56 206 PHE A N 1
ATOM 1646 C CA . PHE A 1 206 ? 4.285 10.638 -14.295 1.00 96.56 206 PHE A CA 1
ATOM 1647 C C . PHE A 1 206 ? 4.903 9.928 -13.088 1.00 96.56 206 PHE A C 1
ATOM 1649 O O . PHE A 1 206 ? 5.217 8.736 -13.178 1.00 96.56 206 PHE A O 1
ATOM 1656 N N . LYS A 1 207 ? 5.012 10.617 -11.949 1.00 96.12 207 LYS A N 1
ATOM 1657 C CA . LYS A 1 207 ? 5.520 10.063 -10.689 1.00 96.12 207 LYS A CA 1
ATOM 1658 C C . LYS A 1 207 ? 4.624 8.944 -10.155 1.00 96.12 207 LYS A C 1
ATOM 1660 O O . LYS A 1 207 ? 5.121 7.872 -9.800 1.00 96.12 207 LYS A O 1
ATOM 1665 N N . LEU A 1 208 ? 3.302 9.127 -10.176 1.00 96.56 208 LEU A N 1
ATOM 1666 C CA . LEU A 1 208 ? 2.363 8.082 -9.761 1.00 96.56 208 LEU A CA 1
ATOM 1667 C C . LEU A 1 208 ? 2.404 6.858 -10.692 1.00 96.56 208 LEU A C 1
ATOM 1669 O O . LEU A 1 208 ? 2.298 5.718 -10.231 1.00 96.56 208 LEU A O 1
ATOM 1673 N N . GLU A 1 209 ? 2.571 7.062 -12.001 1.00 96.75 209 GLU A N 1
ATOM 1674 C CA . GLU A 1 209 ? 2.737 5.967 -12.964 1.00 96.75 209 GLU A CA 1
ATOM 1675 C C . GLU A 1 209 ? 4.037 5.189 -12.755 1.00 96.75 209 GLU A C 1
ATOM 1677 O O . GLU A 1 209 ? 4.006 3.953 -12.776 1.00 96.75 209 GLU A O 1
ATOM 1682 N N . LEU A 1 210 ? 5.142 5.897 -12.503 1.00 97.81 210 LEU A N 1
ATOM 1683 C CA . LEU A 1 210 ? 6.430 5.314 -12.139 1.00 97.81 210 LEU A CA 1
ATOM 1684 C C . LEU A 1 210 ? 6.279 4.424 -10.901 1.00 97.81 210 LEU A C 1
ATOM 1686 O O . LEU A 1 210 ? 6.586 3.232 -10.953 1.00 97.81 210 LEU A O 1
ATOM 1690 N N . LEU A 1 211 ? 5.721 4.968 -9.817 1.00 97.38 211 LEU A N 1
ATOM 1691 C CA . LEU A 1 211 ? 5.489 4.231 -8.575 1.00 97.38 211 LEU A CA 1
ATOM 1692 C C . LEU A 1 211 ? 4.601 3.007 -8.779 1.00 97.38 211 LEU A C 1
ATOM 1694 O O . LEU A 1 211 ? 4.930 1.920 -8.305 1.00 97.38 211 LEU A O 1
ATOM 1698 N N . ARG A 1 212 ? 3.512 3.139 -9.542 1.00 97.25 212 ARG A N 1
ATOM 1699 C CA . ARG A 1 212 ? 2.628 2.013 -9.868 1.00 97.25 212 ARG A CA 1
ATOM 1700 C C . ARG A 1 212 ? 3.381 0.866 -10.547 1.00 97.25 212 ARG A C 1
ATOM 1702 O O . ARG A 1 212 ? 3.099 -0.297 -10.258 1.00 97.25 212 ARG A O 1
ATOM 1709 N N . ILE A 1 213 ? 4.311 1.176 -11.450 1.00 97.88 213 ILE A N 1
ATOM 1710 C CA . ILE A 1 213 ? 5.112 0.168 -12.155 1.00 97.88 213 ILE A CA 1
ATOM 1711 C C . ILE A 1 213 ? 6.135 -0.461 -11.202 1.00 97.88 213 ILE A C 1
ATOM 1713 O O . ILE A 1 213 ? 6.207 -1.690 -11.131 1.00 97.88 213 ILE A O 1
ATOM 1717 N N . LEU A 1 214 ? 6.862 0.342 -10.418 1.00 97.31 214 LEU A N 1
ATOM 1718 C CA . LEU A 1 214 ? 7.855 -0.141 -9.447 1.00 97.31 214 LEU A CA 1
ATOM 1719 C C . LEU A 1 214 ? 7.234 -1.071 -8.390 1.00 97.31 214 LEU A C 1
ATOM 1721 O O . LEU A 1 214 ? 7.757 -2.158 -8.139 1.00 97.31 214 LEU A O 1
ATOM 1725 N N . VAL A 1 215 ? 6.063 -0.710 -7.855 1.00 95.50 215 VAL A N 1
ATOM 1726 C CA . VAL A 1 215 ? 5.258 -1.531 -6.927 1.00 95.50 215 VAL A CA 1
ATOM 1727 C C . VAL A 1 215 ? 4.877 -2.896 -7.530 1.00 95.50 215 VAL A C 1
ATOM 1729 O O . VAL A 1 215 ? 4.680 -3.896 -6.830 1.00 95.50 215 VAL A O 1
ATOM 1732 N N . GLY A 1 216 ? 4.820 -2.980 -8.859 1.00 94.50 216 GLY A N 1
ATOM 1733 C CA . GLY A 1 216 ? 4.599 -4.215 -9.602 1.00 94.50 216 GLY A CA 1
ATOM 1734 C C . GLY A 1 216 ? 5.755 -5.221 -9.543 1.00 94.50 216 GLY A C 1
ATOM 1735 O O . GLY A 1 216 ? 5.580 -6.340 -10.026 1.00 94.50 216 GLY A O 1
ATOM 1736 N N . HIS A 1 217 ? 6.915 -4.875 -8.975 1.00 94.44 217 HIS A N 1
ATOM 1737 C CA . HIS A 1 217 ? 8.059 -5.781 -8.863 1.00 94.44 217 HIS A CA 1
ATOM 1738 C C . HIS A 1 217 ? 7.735 -7.007 -7.984 1.00 94.44 217 HIS A C 1
ATOM 1740 O O . HIS A 1 217 ? 7.105 -6.902 -6.929 1.00 94.44 217 HIS A O 1
ATOM 1746 N N . GLU A 1 218 ? 8.172 -8.200 -8.400 1.00 89.25 218 GLU A N 1
ATOM 1747 C CA . GLU A 1 218 ? 7.870 -9.467 -7.705 1.00 89.25 218 GLU A CA 1
ATOM 1748 C C . GLU A 1 218 ? 8.450 -9.540 -6.282 1.00 89.25 218 GLU A C 1
ATOM 1750 O O . GLU A 1 218 ? 7.908 -10.219 -5.405 1.00 89.25 218 GLU A O 1
ATOM 1755 N N . HIS A 1 219 ? 9.538 -8.803 -6.058 1.00 89.56 219 HIS A N 1
ATOM 1756 C CA . HIS A 1 219 ? 10.258 -8.693 -4.792 1.00 89.56 219 HIS A CA 1
ATOM 1757 C C . HIS A 1 219 ? 10.106 -7.311 -4.145 1.00 89.56 219 HIS A C 1
ATOM 1759 O O . HIS A 1 219 ? 11.022 -6.876 -3.457 1.00 89.56 219 HIS A O 1
ATOM 1765 N N . TRP A 1 220 ? 8.984 -6.616 -4.369 1.00 92.88 220 TRP A N 1
ATOM 1766 C CA . TRP A 1 220 ? 8.725 -5.299 -3.771 1.00 92.88 220 TRP A CA 1
ATOM 1767 C C . TRP A 1 220 ? 9.018 -5.258 -2.261 1.00 92.88 220 TRP A C 1
ATOM 1769 O O . TRP A 1 220 ? 9.839 -4.461 -1.827 1.00 92.88 220 TRP A O 1
ATOM 1779 N N . LEU A 1 221 ? 8.443 -6.176 -1.474 1.00 91.00 221 LEU A N 1
ATOM 1780 C CA . LEU A 1 221 ? 8.658 -6.214 -0.021 1.00 91.00 221 LEU A CA 1
ATOM 1781 C C . LEU A 1 221 ? 10.144 -6.324 0.362 1.00 91.00 221 LEU A C 1
ATOM 1783 O O . LEU A 1 221 ? 10.611 -5.448 1.081 1.00 91.00 221 LEU A O 1
ATOM 1787 N N . PRO A 1 222 ? 10.919 -7.312 -0.137 1.00 88.12 222 PRO A N 1
ATOM 1788 C CA . PRO A 1 222 ? 12.362 -7.372 0.102 1.00 88.12 222 PRO A CA 1
ATOM 1789 C C . PRO A 1 222 ? 13.148 -6.109 -0.271 1.00 88.12 222 PRO A C 1
ATOM 1791 O O . PRO A 1 222 ? 14.203 -5.874 0.308 1.00 88.12 222 PRO A O 1
ATOM 1794 N N . LEU A 1 223 ? 12.683 -5.333 -1.255 1.00 90.44 223 LEU A N 1
ATOM 1795 C CA . LEU A 1 223 ? 13.326 -4.084 -1.669 1.00 90.44 223 LEU A CA 1
ATOM 1796 C C . LEU A 1 223 ? 13.036 -2.926 -0.700 1.00 90.44 223 LEU A C 1
ATOM 1798 O O . LEU A 1 223 ? 13.843 -2.009 -0.589 1.00 90.44 223 LEU A O 1
ATOM 1802 N N . CYS A 1 224 ? 11.919 -2.979 0.025 1.00 89.81 224 CYS A N 1
ATOM 1803 C CA . CYS A 1 224 ? 11.529 -1.973 1.013 1.00 89.81 224 CYS A CA 1
ATOM 1804 C C . CYS A 1 224 ? 12.175 -2.169 2.393 1.00 89.81 224 CYS A C 1
ATOM 1806 O O . CYS A 1 224 ? 11.927 -1.369 3.295 1.00 89.81 224 CYS A O 1
ATOM 1808 N N . LEU A 1 225 ? 12.945 -3.240 2.596 1.00 81.94 225 LEU A N 1
ATOM 1809 C CA . LEU A 1 225 ? 13.551 -3.529 3.891 1.00 81.94 225 LEU A CA 1
ATOM 1810 C C . LEU A 1 225 ? 14.888 -2.793 4.073 1.00 81.94 225 LEU A C 1
ATOM 1812 O O . LEU A 1 225 ? 15.635 -2.641 3.105 1.00 81.94 225 LEU A O 1
ATOM 1816 N N . PRO A 1 226 ? 15.213 -2.382 5.312 1.00 71.81 226 PRO A N 1
ATOM 1817 C CA . PRO A 1 226 ? 16.443 -1.669 5.616 1.00 71.81 226 PRO A CA 1
ATOM 1818 C C . PRO A 1 226 ? 17.666 -2.532 5.366 1.00 71.81 226 PRO A C 1
ATOM 1820 O O . PRO A 1 226 ? 17.627 -3.740 5.580 1.00 71.81 226 PRO A O 1
ATOM 1823 N N . VAL A 1 227 ? 18.789 -1.911 5.016 1.00 67.00 227 VAL A N 1
ATOM 1824 C CA . VAL A 1 227 ? 20.086 -2.591 5.056 1.00 67.00 227 VAL A CA 1
ATOM 1825 C C . VAL A 1 227 ? 20.533 -2.668 6.514 1.00 67.00 227 VAL A C 1
ATOM 1827 O O . VAL A 1 227 ? 20.670 -1.647 7.182 1.00 67.00 227 VAL A O 1
ATOM 1830 N N . LEU A 1 228 ? 20.728 -3.884 7.022 1.00 64.62 228 LEU A N 1
ATOM 1831 C CA . LEU A 1 228 ? 21.284 -4.087 8.355 1.00 64.62 228 LEU A CA 1
ATOM 1832 C C . LEU A 1 228 ? 22.809 -4.042 8.285 1.00 64.62 228 LEU A C 1
ATOM 1834 O O . LEU A 1 228 ? 23.392 -4.687 7.416 1.00 64.62 228 LEU A O 1
ATOM 1838 N N . PHE A 1 229 ? 23.436 -3.349 9.230 1.00 60.09 229 PHE A N 1
ATOM 1839 C CA . PHE A 1 229 ? 24.887 -3.314 9.403 1.00 60.09 229 PHE A CA 1
ATOM 1840 C C . PHE A 1 229 ? 25.274 -4.030 10.700 1.00 60.09 229 PHE A C 1
ATOM 1842 O O . PHE A 1 229 ? 24.491 -4.064 11.653 1.00 60.09 229 PHE A O 1
ATOM 1849 N N . ASP A 1 230 ? 26.444 -4.658 10.727 1.00 59.22 230 ASP A N 1
ATOM 1850 C CA . ASP A 1 230 ? 27.017 -5.202 11.954 1.00 59.22 230 ASP A CA 1
ATOM 1851 C C . ASP A 1 230 ? 27.697 -4.105 12.796 1.00 59.22 230 ASP A C 1
ATOM 1853 O O . ASP A 1 230 ? 27.746 -2.935 12.414 1.00 59.22 230 ASP A O 1
ATOM 1857 N N . ALA A 1 231 ? 28.219 -4.477 13.970 1.00 61.12 231 ALA A N 1
ATOM 1858 C CA . ALA A 1 231 ? 28.912 -3.550 14.871 1.00 61.12 231 ALA A CA 1
ATOM 1859 C C . ALA A 1 231 ? 30.193 -2.940 14.264 1.00 61.12 231 ALA A C 1
ATOM 1861 O O . ALA A 1 231 ? 30.739 -1.991 14.822 1.00 61.12 231 ALA A O 1
ATOM 1862 N N . HIS A 1 232 ? 30.667 -3.477 13.137 1.00 52.69 232 HIS A N 1
ATOM 1863 C CA . HIS A 1 232 ? 31.841 -3.011 12.407 1.00 52.69 232 HIS A CA 1
ATOM 1864 C C . HIS A 1 232 ? 31.471 -2.144 11.192 1.00 52.69 232 HIS A C 1
ATOM 1866 O O . HIS A 1 232 ? 32.366 -1.675 10.495 1.00 52.69 232 HIS A O 1
ATOM 1872 N N . GLY A 1 233 ? 30.177 -1.876 10.969 1.00 50.81 233 GLY A N 1
ATOM 1873 C CA . GLY A 1 233 ? 29.692 -1.057 9.859 1.00 50.81 233 GLY A CA 1
ATOM 1874 C C . GLY A 1 233 ? 29.587 -1.810 8.532 1.00 50.81 233 GLY A C 1
ATOM 1875 O O . GLY A 1 233 ? 29.335 -1.186 7.502 1.00 50.81 233 GLY A O 1
ATOM 1876 N N . GLU A 1 234 ? 29.732 -3.136 8.536 1.00 53.31 234 GLU A N 1
ATOM 1877 C CA . GLU A 1 234 ? 29.608 -3.958 7.336 1.00 53.31 234 GLU A CA 1
ATOM 1878 C C . GLU A 1 234 ? 28.158 -4.420 7.139 1.00 53.31 234 GLU A C 1
ATOM 1880 O O . GLU A 1 234 ? 27.484 -4.812 8.099 1.00 53.31 234 GLU A O 1
ATOM 1885 N N . PRO A 1 235 ? 27.625 -4.399 5.902 1.00 58.81 235 PRO A N 1
ATOM 1886 C CA . PRO A 1 235 ? 26.263 -4.835 5.646 1.00 58.81 235 PRO A CA 1
ATOM 1887 C C . PRO A 1 235 ? 26.138 -6.335 5.933 1.00 58.81 235 PRO A C 1
ATOM 1889 O O . PRO A 1 235 ? 26.818 -7.164 5.322 1.00 58.81 235 PRO A O 1
ATOM 1892 N N . LEU A 1 236 ? 25.218 -6.700 6.824 1.00 59.53 236 LEU A N 1
ATOM 1893 C CA . LEU A 1 236 ? 24.914 -8.077 7.200 1.00 59.53 236 LEU A CA 1
ATOM 1894 C C . LEU A 1 236 ? 24.377 -8.844 5.981 1.00 59.53 236 LEU A C 1
ATOM 1896 O O . LEU A 1 236 ? 23.185 -8.821 5.666 1.00 59.53 236 LEU A O 1
ATOM 1900 N N . ARG A 1 237 ? 25.266 -9.547 5.274 1.00 53.56 237 ARG A N 1
ATOM 1901 C CA . ARG A 1 237 ? 24.903 -10.419 4.151 1.00 53.56 237 ARG A CA 1
ATOM 1902 C C . ARG A 1 237 ? 24.418 -11.766 4.681 1.00 53.56 237 ARG A C 1
ATOM 1904 O O . ARG A 1 237 ? 25.021 -12.349 5.577 1.00 53.56 237 ARG A O 1
ATOM 1911 N N . GLY A 1 238 ? 23.359 -12.307 4.075 1.00 44.75 238 GLY A N 1
ATOM 1912 C CA . GLY A 1 238 ? 22.705 -13.564 4.472 1.00 44.75 238 GLY A CA 1
ATOM 1913 C C . GLY A 1 238 ? 23.575 -14.838 4.474 1.00 44.75 238 GLY A C 1
ATOM 1914 O O . GLY A 1 238 ? 23.053 -15.916 4.738 1.00 44.75 238 GLY A O 1
ATOM 1915 N N . GLY A 1 239 ? 24.879 -14.738 4.195 1.00 41.12 239 GLY A N 1
ATOM 1916 C CA . GLY A 1 239 ? 25.823 -15.857 4.129 1.00 41.12 239 GLY A CA 1
ATOM 1917 C C . GLY A 1 239 ? 26.181 -16.491 5.477 1.00 41.12 239 GLY A C 1
ATOM 1918 O O . GLY A 1 239 ? 26.596 -17.642 5.495 1.00 41.12 239 GLY A O 1
ATOM 1919 N N . ILE A 1 240 ? 25.952 -15.815 6.610 1.00 44.50 240 ILE A N 1
ATOM 1920 C CA . ILE A 1 240 ? 26.167 -16.414 7.946 1.00 44.50 240 ILE A CA 1
ATOM 1921 C C . ILE A 1 240 ? 25.067 -17.451 8.288 1.00 44.50 240 ILE A C 1
ATOM 1923 O O . ILE A 1 240 ? 25.206 -18.232 9.224 1.00 44.50 240 ILE A O 1
ATOM 1927 N N . PHE A 1 241 ? 23.988 -17.532 7.498 1.00 45.69 241 PHE A N 1
ATOM 1928 C CA . PHE A 1 241 ? 22.823 -18.385 7.780 1.00 45.69 241 PHE A CA 1
ATOM 1929 C C . PHE A 1 241 ? 22.767 -19.688 6.963 1.00 45.69 241 PHE A C 1
ATOM 1931 O O . PHE A 1 241 ? 21.792 -20.426 7.071 1.00 45.69 241 PHE A O 1
ATOM 1938 N N . ALA A 1 242 ? 23.791 -20.000 6.159 1.00 37.88 242 ALA A N 1
ATOM 1939 C CA . ALA A 1 242 ? 23.813 -21.211 5.328 1.00 37.88 242 ALA A CA 1
ATOM 1940 C C . ALA A 1 242 ? 24.099 -22.511 6.111 1.00 37.88 242 ALA A C 1
ATOM 1942 O O . ALA A 1 242 ? 23.862 -23.596 5.589 1.00 37.88 242 ALA A O 1
ATOM 1943 N N . ASN A 1 243 ? 24.561 -22.420 7.364 1.00 39.09 243 ASN A N 1
ATOM 1944 C CA . ASN A 1 243 ? 24.991 -23.593 8.137 1.00 39.09 243 ASN A CA 1
ATOM 1945 C C . ASN A 1 243 ? 23.936 -24.136 9.115 1.00 39.09 243 ASN A C 1
ATOM 1947 O O . ASN A 1 243 ? 24.238 -25.051 9.876 1.00 39.09 243 ASN A O 1
ATOM 1951 N N . GLN A 1 244 ? 22.702 -23.621 9.105 1.00 40.28 244 GLN A N 1
ATOM 1952 C CA . GLN A 1 244 ? 21.604 -24.223 9.865 1.00 40.28 244 GLN A CA 1
ATOM 1953 C C . GLN A 1 244 ? 20.623 -24.899 8.911 1.00 40.28 244 GLN A C 1
ATOM 1955 O O . GLN A 1 244 ? 19.730 -24.286 8.332 1.00 40.28 244 GLN A O 1
ATOM 1960 N N . THR A 1 245 ? 20.814 -26.205 8.747 1.00 40.34 245 THR A N 1
ATOM 1961 C CA . THR A 1 245 ? 19.809 -27.121 8.216 1.00 40.34 245 THR A CA 1
ATOM 1962 C C . THR A 1 245 ? 18.648 -27.216 9.205 1.00 40.34 245 THR A C 1
ATOM 1964 O O . THR A 1 245 ? 18.613 -28.118 10.037 1.00 40.34 245 THR A O 1
ATOM 1967 N N . THR A 1 246 ? 17.690 -26.299 9.126 1.00 36.66 246 THR A N 1
ATOM 1968 C CA . THR A 1 246 ? 16.395 -26.440 9.799 1.00 36.66 246 THR A CA 1
ATOM 1969 C C . THR A 1 246 ? 15.282 -25.955 8.876 1.00 36.66 246 THR A C 1
ATOM 1971 O O . THR A 1 246 ? 15.163 -24.787 8.526 1.00 36.66 246 THR A O 1
ATOM 1974 N N . THR A 1 247 ? 14.504 -26.933 8.418 1.00 39.12 247 THR A N 1
ATOM 1975 C CA . THR A 1 247 ? 13.092 -26.858 8.026 1.00 39.12 247 THR A CA 1
ATOM 1976 C C . THR A 1 247 ? 12.462 -25.453 7.973 1.00 39.12 247 THR A C 1
ATOM 1978 O O . THR A 1 247 ? 12.091 -24.886 8.995 1.00 39.12 247 THR A O 1
ATOM 1981 N N . GLY A 1 248 ? 12.236 -24.943 6.760 1.00 40.00 248 GLY A N 1
ATOM 1982 C CA . GLY A 1 248 ? 11.073 -24.098 6.450 1.00 40.00 248 GLY A CA 1
ATOM 1983 C C . GLY A 1 248 ? 11.224 -22.573 6.462 1.00 40.00 248 GLY A C 1
ATOM 1984 O O . GLY A 1 248 ? 10.528 -21.931 5.680 1.00 40.00 248 GLY A O 1
ATOM 1985 N N . ASN A 1 249 ? 12.130 -21.965 7.234 1.00 45.78 249 ASN A N 1
ATOM 1986 C CA . ASN A 1 249 ? 12.142 -20.497 7.372 1.00 45.78 249 ASN A CA 1
ATOM 1987 C C . ASN A 1 249 ? 13.315 -19.844 6.619 1.00 45.78 249 ASN A C 1
ATOM 1989 O O . ASN A 1 249 ? 14.438 -19.759 7.107 1.00 45.78 249 ASN A O 1
ATOM 1993 N N . GLY A 1 250 ? 13.040 -19.386 5.392 1.00 57.38 250 GLY A N 1
ATOM 1994 C CA . GLY A 1 250 ? 14.019 -18.757 4.497 1.00 57.38 250 GLY A CA 1
ATOM 1995 C C . GLY A 1 250 ? 14.593 -17.419 4.994 1.00 57.38 250 GLY A C 1
ATOM 1996 O O . GLY A 1 250 ? 14.114 -16.837 5.965 1.00 57.38 250 GLY A O 1
ATOM 1997 N N . PHE A 1 251 ? 15.595 -16.896 4.270 1.00 59.50 251 PHE A N 1
ATOM 1998 C CA . PHE A 1 251 ? 16.318 -15.637 4.548 1.00 59.50 251 PHE A CA 1
ATOM 1999 C C . PHE A 1 251 ? 15.419 -14.490 5.019 1.00 59.50 251 PHE A C 1
ATOM 2001 O O . PHE A 1 251 ? 15.766 -13.802 5.973 1.00 59.50 251 PHE A O 1
ATOM 2008 N N . LEU A 1 252 ? 14.258 -14.300 4.382 1.00 56.91 252 LEU A N 1
ATOM 2009 C CA . LEU A 1 252 ? 13.330 -13.240 4.758 1.00 56.91 252 LEU A CA 1
ATOM 2010 C C . LEU A 1 252 ? 12.835 -13.416 6.190 1.00 56.91 252 LEU A C 1
ATOM 2012 O O . LEU A 1 252 ? 12.920 -12.454 6.930 1.00 56.91 252 LEU A O 1
ATOM 2016 N N . SER A 1 253 ? 12.420 -14.611 6.618 1.00 59.75 253 SER A N 1
ATOM 2017 C CA . SER A 1 253 ? 11.941 -14.844 7.988 1.00 59.75 253 SER A CA 1
ATOM 2018 C C . SER A 1 253 ? 13.012 -14.527 9.038 1.00 59.75 253 SER A C 1
ATOM 2020 O O . SER A 1 253 ? 12.711 -13.851 10.019 1.00 59.75 253 SER A O 1
ATOM 2022 N N . ASN A 1 254 ? 14.274 -14.895 8.795 1.00 58.75 254 ASN A N 1
ATOM 2023 C CA . ASN A 1 254 ? 15.393 -14.600 9.704 1.00 58.75 254 ASN A CA 1
ATOM 2024 C C . ASN A 1 254 ? 15.853 -13.132 9.652 1.00 58.75 254 ASN A C 1
ATOM 2026 O O . ASN A 1 254 ? 16.323 -12.561 10.632 1.00 58.75 254 ASN A O 1
ATOM 2030 N N . PHE A 1 255 ? 15.729 -12.490 8.496 1.00 59.94 255 PHE A N 1
ATOM 2031 C CA . PHE A 1 255 ? 16.093 -11.090 8.322 1.00 59.94 255 PHE A CA 1
ATOM 2032 C C . PHE A 1 255 ? 15.057 -10.166 8.950 1.00 59.94 255 PHE A C 1
ATOM 2034 O O . PHE A 1 255 ? 15.376 -9.305 9.765 1.00 59.94 255 PHE A O 1
ATOM 2041 N N . PHE A 1 256 ? 13.796 -10.421 8.629 1.00 62.62 256 PHE A N 1
ATOM 2042 C CA . PHE A 1 256 ? 12.656 -9.832 9.285 1.00 62.62 256 PHE A CA 1
ATOM 2043 C C . PHE A 1 256 ? 12.690 -10.127 10.797 1.00 62.62 256 PHE A C 1
ATOM 2045 O O . PHE A 1 256 ? 12.407 -9.234 11.582 1.00 62.62 256 PHE A O 1
ATOM 2052 N N . SER A 1 257 ? 13.095 -11.324 11.243 1.00 61.38 257 SER A N 1
ATOM 2053 C CA . SER A 1 257 ? 13.192 -11.588 12.679 1.00 61.38 257 SER A CA 1
ATOM 2054 C C . SER A 1 257 ? 14.285 -10.758 13.305 1.00 61.38 257 SER A C 1
ATOM 2056 O O . SER A 1 257 ? 14.104 -10.371 14.429 1.00 61.38 257 SER A O 1
ATOM 2058 N N . ARG A 1 258 ? 15.367 -10.401 12.616 1.00 60.91 258 ARG A N 1
ATOM 2059 C CA . ARG A 1 258 ? 16.412 -9.540 13.180 1.00 60.91 258 ARG A CA 1
ATOM 2060 C C . ARG A 1 258 ? 16.062 -8.054 13.135 1.00 60.91 258 ARG A C 1
ATOM 2062 O O . ARG A 1 258 ? 16.324 -7.357 14.109 1.00 60.91 258 ARG A O 1
ATOM 2069 N N . ILE A 1 259 ? 15.437 -7.586 12.048 1.00 57.59 259 ILE A N 1
ATOM 2070 C CA . ILE A 1 259 ? 14.901 -6.218 11.960 1.00 57.59 259 ILE A CA 1
ATOM 2071 C C . ILE A 1 259 ? 13.851 -6.023 13.041 1.00 57.59 259 ILE A C 1
ATOM 2073 O O . ILE A 1 259 ? 13.874 -4.994 13.698 1.00 57.59 259 ILE A O 1
ATOM 2077 N N . PHE A 1 260 ? 12.970 -7.012 13.221 1.00 59.94 260 PHE A N 1
ATOM 2078 C CA . PHE A 1 260 ? 11.803 -6.934 14.087 1.00 59.94 260 PHE A CA 1
ATOM 2079 C C . PHE A 1 260 ? 11.939 -7.738 15.404 1.00 59.94 260 PHE A C 1
ATOM 2081 O O . PHE A 1 260 ? 10.989 -7.823 16.171 1.00 59.94 260 PHE A O 1
ATOM 2088 N N . SER A 1 261 ? 13.112 -8.298 15.730 1.00 55.19 261 SER A N 1
ATOM 2089 C CA . SER A 1 261 ? 13.366 -9.083 16.967 1.00 55.19 261 SER A CA 1
ATOM 2090 C C . SER A 1 261 ? 13.176 -8.255 18.223 1.00 55.19 261 SER A C 1
ATOM 2092 O O . SER A 1 261 ? 12.523 -8.763 19.134 1.00 55.19 261 SER A O 1
ATOM 2094 N N . PRO A 1 262 ? 13.638 -6.991 18.271 1.00 53.44 262 PRO A N 1
ATOM 2095 C CA . PRO A 1 262 ? 13.352 -6.125 19.409 1.00 53.44 262 PRO A CA 1
ATOM 2096 C C . PRO A 1 262 ? 11.853 -5.887 19.665 1.00 53.44 262 PRO A C 1
ATOM 2098 O O . PRO A 1 262 ? 11.479 -5.387 20.717 1.00 53.44 262 PRO A O 1
ATOM 2101 N N . TYR A 1 263 ? 10.998 -6.232 18.699 1.00 50.47 263 TYR A N 1
ATOM 2102 C CA . TYR A 1 263 ? 9.553 -6.029 18.709 1.00 50.47 263 TYR A CA 1
ATOM 2103 C C . TYR A 1 263 ? 8.806 -7.321 19.096 1.00 50.47 263 TYR A C 1
ATOM 2105 O O . TYR A 1 263 ? 7.614 -7.265 19.390 1.00 50.47 263 TYR A O 1
ATOM 2113 N N . MET A 1 264 ? 9.493 -8.477 19.082 1.00 49.81 264 MET A N 1
ATOM 2114 C CA . MET A 1 264 ? 8.923 -9.822 19.276 1.00 49.81 264 MET A CA 1
ATOM 2115 C C . MET A 1 264 ? 9.467 -10.548 20.513 1.00 49.81 264 MET A C 1
ATOM 2117 O O . MET A 1 264 ? 8.839 -11.499 20.975 1.00 49.81 264 MET A O 1
ATOM 2121 N N . SER A 1 265 ? 10.616 -10.134 21.063 1.00 50.19 265 SER A N 1
ATOM 2122 C CA . SER A 1 265 ? 11.154 -10.723 22.292 1.00 50.19 265 SER A CA 1
ATOM 2123 C C . SER A 1 265 ? 10.249 -10.414 23.485 1.00 50.19 265 SER A C 1
ATOM 2125 O O . SER A 1 265 ? 9.864 -9.271 23.732 1.00 50.19 265 SER A O 1
ATOM 2127 N N . THR A 1 266 ? 9.904 -11.455 24.236 1.00 44.81 266 THR A N 1
ATOM 2128 C CA . THR A 1 266 ? 9.138 -11.377 25.485 1.00 44.81 266 THR A CA 1
ATOM 2129 C C . THR A 1 266 ? 9.958 -10.887 26.674 1.00 44.81 266 THR A C 1
ATOM 2131 O O . THR A 1 266 ? 9.374 -10.706 27.736 1.00 44.81 266 THR A O 1
ATOM 2134 N N . ASP A 1 267 ? 11.263 -10.668 26.505 1.00 41.12 267 ASP A N 1
ATOM 2135 C CA . ASP A 1 267 ? 12.165 -10.350 27.609 1.00 41.12 267 ASP A CA 1
ATOM 2136 C C . ASP A 1 267 ? 11.825 -8.988 28.227 1.00 41.12 267 ASP A C 1
ATOM 2138 O O . ASP A 1 267 ? 11.879 -7.938 27.584 1.00 41.12 267 ASP A O 1
ATOM 2142 N N . GLU A 1 268 ? 11.449 -9.038 29.505 1.00 43.91 268 GLU A N 1
ATOM 2143 C CA . GLU A 1 268 ? 10.920 -7.950 30.335 1.00 43.91 268 GLU A CA 1
ATOM 2144 C C . GLU A 1 268 ? 11.954 -6.861 30.697 1.00 43.91 268 GLU A C 1
ATOM 2146 O O . GLU A 1 268 ? 11.698 -6.003 31.547 1.00 43.91 268 GLU A O 1
ATOM 2151 N N . GLU A 1 269 ? 13.123 -6.828 30.056 1.00 42.66 269 GLU A N 1
ATOM 2152 C CA . GLU A 1 269 ? 14.183 -5.883 30.408 1.00 42.66 269 GLU A CA 1
ATOM 2153 C C . GLU A 1 269 ? 14.011 -4.524 29.711 1.00 42.66 269 GLU A C 1
ATOM 2155 O O . GLU A 1 269 ? 14.510 -4.233 28.620 1.00 42.66 269 GLU A O 1
ATOM 2160 N N . ARG A 1 270 ? 13.267 -3.670 30.423 1.00 43.47 270 ARG A N 1
ATOM 2161 C CA . ARG A 1 270 ? 13.170 -2.208 30.308 1.00 43.47 270 ARG A CA 1
ATOM 2162 C C . ARG A 1 270 ? 14.472 -1.557 29.814 1.00 43.47 270 ARG A C 1
ATOM 2164 O O . ARG A 1 270 ? 15.361 -1.259 30.604 1.00 43.47 270 ARG A O 1
ATOM 2171 N N . THR A 1 271 ? 14.542 -1.215 28.530 1.00 40.50 271 THR A N 1
ATOM 2172 C CA . THR A 1 271 ? 15.466 -0.178 28.039 1.00 40.50 271 THR A CA 1
ATOM 2173 C C . THR A 1 271 ? 14.708 0.781 27.116 1.00 40.50 271 THR A C 1
ATOM 2175 O O . THR A 1 271 ? 14.590 0.500 25.927 1.00 40.50 271 THR A O 1
ATOM 2178 N N . PRO A 1 272 ? 14.153 1.898 27.629 1.00 43.66 272 PRO A N 1
ATOM 2179 C CA . PRO A 1 272 ? 13.342 2.843 26.843 1.00 43.66 272 PRO A CA 1
ATOM 2180 C C . PRO A 1 272 ? 14.063 3.400 25.598 1.00 43.66 272 PRO A C 1
ATOM 2182 O O . PRO A 1 272 ? 13.411 3.713 24.607 1.00 43.66 272 PRO A O 1
ATOM 2185 N N . GLU A 1 273 ? 15.398 3.426 25.601 1.00 41.38 273 GLU A N 1
ATOM 2186 C CA . GLU A 1 273 ? 16.250 3.887 24.491 1.00 41.38 273 GLU A CA 1
ATOM 2187 C C . GLU A 1 273 ? 16.300 2.931 23.288 1.00 41.38 273 GLU A C 1
ATOM 2189 O O . GLU A 1 273 ? 16.484 3.372 22.156 1.00 41.38 273 GLU A O 1
ATOM 2194 N N . LYS A 1 274 ? 16.105 1.616 23.485 1.00 42.66 274 LYS A N 1
ATOM 2195 C CA . LYS A 1 274 ? 15.951 0.698 22.342 1.00 42.66 274 LYS A CA 1
ATOM 2196 C C . LYS A 1 274 ? 14.621 0.939 21.632 1.00 42.66 274 LYS A C 1
ATOM 2198 O O . LYS A 1 274 ? 14.551 0.734 20.426 1.00 42.66 274 LYS A O 1
ATOM 2203 N N . TYR A 1 275 ? 13.607 1.408 22.370 1.00 46.75 275 TYR A N 1
ATOM 2204 C CA . TYR A 1 275 ? 12.243 1.577 21.878 1.00 46.75 275 TYR A CA 1
ATOM 2205 C C . TYR A 1 275 ? 11.939 2.938 21.243 1.00 46.75 275 TYR A C 1
ATOM 2207 O O . TYR A 1 275 ? 11.066 3.012 20.380 1.00 46.75 275 TYR A O 1
ATOM 2215 N N . SER A 1 276 ? 12.686 3.991 21.585 1.00 46.22 276 SER A N 1
ATOM 2216 C CA . SER A 1 276 ? 12.574 5.306 20.936 1.00 46.22 276 SER A CA 1
ATOM 2217 C C . SER A 1 276 ? 12.926 5.254 19.446 1.00 46.22 276 SER A C 1
ATOM 2219 O O . SER A 1 276 ? 12.224 5.850 18.636 1.00 46.22 276 SER A O 1
ATOM 2221 N N . ASN A 1 277 ? 13.928 4.451 19.071 1.00 51.00 277 ASN A N 1
ATOM 2222 C CA . ASN A 1 277 ? 14.320 4.245 17.672 1.00 51.00 277 ASN A CA 1
ATOM 2223 C C . ASN A 1 277 ? 13.216 3.565 16.832 1.00 51.00 277 ASN A C 1
ATOM 2225 O O . ASN A 1 277 ? 13.245 3.659 15.609 1.00 51.00 277 ASN A O 1
ATOM 2229 N N . PHE A 1 278 ? 12.247 2.885 17.467 1.00 53.03 278 PHE A N 1
ATOM 2230 C CA . PHE A 1 278 ? 11.114 2.241 16.783 1.00 53.03 278 PHE A CA 1
ATOM 2231 C C . PHE A 1 278 ? 9.995 3.212 16.436 1.00 53.03 278 PHE A C 1
ATOM 2233 O O . PHE A 1 278 ? 9.282 2.992 15.465 1.00 53.03 278 PHE A O 1
ATOM 2240 N N . LEU A 1 279 ? 9.812 4.275 17.216 1.00 56.72 279 LEU A N 1
ATOM 2241 C CA . LEU A 1 279 ? 8.732 5.238 16.987 1.00 56.72 279 LEU A CA 1
ATOM 2242 C C . LEU A 1 279 ? 9.008 6.067 15.725 1.00 56.72 279 LEU A C 1
ATOM 2244 O O . LEU A 1 279 ? 8.082 6.370 14.972 1.00 56.72 279 LEU A O 1
ATOM 2248 N N . ASP A 1 280 ? 10.287 6.308 15.432 1.00 60.62 280 ASP A N 1
ATOM 2249 C CA . ASP A 1 280 ? 10.736 6.936 14.189 1.00 60.62 280 ASP A CA 1
ATOM 2250 C C . ASP A 1 280 ? 10.419 6.093 12.942 1.00 60.62 280 ASP A C 1
ATOM 2252 O O . ASP A 1 280 ? 10.231 6.666 11.867 1.00 60.62 280 ASP A O 1
ATOM 2256 N N . ASP A 1 281 ? 10.304 4.762 13.085 1.00 61.41 281 ASP A N 1
ATOM 2257 C CA . ASP A 1 281 ? 9.926 3.833 12.009 1.00 61.41 281 ASP A CA 1
ATOM 2258 C C . ASP A 1 281 ? 8.396 3.726 11.808 1.00 61.41 281 ASP A C 1
ATOM 2260 O O . ASP A 1 281 ? 7.933 3.179 10.806 1.00 61.41 281 ASP A O 1
ATOM 2264 N N . LEU A 1 282 ? 7.592 4.218 12.758 1.00 64.75 282 LEU A N 1
ATOM 2265 C CA . LEU A 1 282 ? 6.122 4.172 12.702 1.00 64.75 282 LEU A CA 1
ATOM 2266 C C . LEU A 1 282 ? 5.512 5.472 12.162 1.00 64.75 282 LEU A C 1
ATOM 2268 O O . LEU A 1 282 ? 4.313 5.532 11.883 1.00 64.75 282 LEU A O 1
ATOM 2272 N N . ILE A 1 283 ? 6.330 6.510 12.009 1.00 73.38 283 ILE A N 1
ATOM 2273 C CA . ILE A 1 283 ? 5.947 7.820 11.492 1.00 73.38 283 ILE A CA 1
ATOM 2274 C C . ILE A 1 283 ? 6.622 8.008 10.135 1.00 73.38 283 ILE A C 1
ATOM 2276 O O . ILE A 1 283 ? 7.748 7.568 9.919 1.00 73.38 283 ILE A O 1
ATOM 2280 N N . LEU A 1 284 ? 5.945 8.693 9.210 1.00 83.31 284 LEU A N 1
ATOM 2281 C CA . LEU A 1 284 ? 6.545 9.106 7.943 1.00 83.31 284 LEU A CA 1
ATOM 2282 C C . LEU A 1 284 ? 7.582 10.220 8.184 1.00 83.31 284 LEU A C 1
ATOM 2284 O O . LEU A 1 284 ? 7.324 11.400 7.961 1.00 83.31 284 LEU A O 1
ATOM 2288 N N . SER A 1 285 ? 8.747 9.835 8.689 1.00 83.25 285 SER A N 1
ATOM 2289 C CA . SER A 1 285 ? 9.879 10.697 9.015 1.00 83.25 285 SER A CA 1
ATOM 2290 C C . SER A 1 285 ? 10.940 10.655 7.908 1.00 83.25 285 SER A C 1
ATOM 2292 O O . SER A 1 285 ? 10.918 9.800 7.013 1.00 83.25 285 SER A O 1
ATOM 2294 N N . GLN A 1 286 ? 11.910 11.573 7.956 1.00 82.50 286 GLN A N 1
ATOM 2295 C CA . GLN A 1 286 ? 13.057 11.527 7.042 1.00 82.50 286 GLN A CA 1
ATOM 2296 C C . GLN A 1 286 ? 13.891 10.255 7.260 1.00 82.50 286 GLN A C 1
ATOM 2298 O O . GLN A 1 286 ? 14.343 9.646 6.290 1.00 82.50 286 GLN A O 1
ATOM 2303 N N . THR A 1 287 ? 14.041 9.823 8.514 1.00 80.50 287 THR A N 1
ATOM 2304 C CA . THR A 1 287 ? 14.742 8.589 8.887 1.00 80.50 287 THR A CA 1
ATOM 2305 C C . THR A 1 287 ? 14.014 7.359 8.349 1.00 80.50 287 THR A C 1
ATOM 2307 O O . THR A 1 287 ? 14.653 6.514 7.721 1.00 80.50 287 THR A O 1
ATOM 2310 N N . TYR A 1 288 ? 12.681 7.300 8.460 1.00 84.81 288 TYR A N 1
ATOM 2311 C CA . TYR A 1 288 ? 11.872 6.250 7.836 1.00 84.81 288 TYR A CA 1
ATOM 2312 C C . TYR A 1 288 ? 12.077 6.211 6.320 1.00 84.81 288 TYR A C 1
ATOM 2314 O O . TYR A 1 288 ? 12.330 5.149 5.757 1.00 84.81 288 TYR A O 1
ATOM 2322 N N . CYS A 1 289 ? 12.029 7.363 5.644 1.00 88.56 289 CYS A N 1
ATOM 2323 C CA . CYS A 1 289 ? 12.197 7.415 4.191 1.00 88.56 289 CYS A CA 1
ATOM 2324 C C . CYS A 1 289 ? 13.605 6.993 3.747 1.00 88.56 289 CYS A C 1
ATOM 2326 O O . CYS A 1 289 ? 13.740 6.336 2.724 1.00 88.56 289 CYS A O 1
ATOM 2328 N N . GLN A 1 290 ? 14.652 7.312 4.510 1.00 84.06 290 GLN A N 1
ATOM 2329 C CA . GLN A 1 290 ? 16.011 6.841 4.217 1.00 84.06 290 GLN A CA 1
ATOM 2330 C C . GLN A 1 290 ? 16.147 5.332 4.434 1.00 84.06 290 GLN A C 1
ATOM 2332 O O . GLN A 1 290 ? 16.764 4.627 3.637 1.00 84.06 290 GLN A O 1
ATOM 2337 N N . ARG A 1 291 ? 15.533 4.825 5.503 1.00 81.75 291 ARG A N 1
ATOM 2338 C CA . ARG A 1 291 ? 15.582 3.416 5.888 1.00 81.75 291 ARG A CA 1
ATOM 2339 C C . ARG A 1 291 ? 14.760 2.516 4.962 1.00 81.75 291 ARG A C 1
ATOM 2341 O O . ARG A 1 291 ? 15.160 1.391 4.668 1.00 81.75 291 ARG A O 1
ATOM 2348 N N . HIS A 1 292 ? 13.620 3.019 4.507 1.00 87.31 292 HIS A N 1
ATOM 2349 C CA . HIS A 1 292 ? 12.595 2.296 3.765 1.00 87.31 292 HIS A CA 1
ATOM 2350 C C . HIS A 1 292 ? 12.284 2.973 2.421 1.00 87.31 292 HIS A C 1
ATOM 2352 O O . HIS A 1 292 ? 11.121 3.113 2.050 1.00 87.31 292 HIS A O 1
ATOM 2358 N N . PHE A 1 293 ? 13.321 3.372 1.678 1.00 91.56 293 PHE A N 1
ATOM 2359 C CA . PHE A 1 293 ? 13.253 4.224 0.478 1.00 91.56 293 PHE A CA 1
ATOM 2360 C C . PHE A 1 293 ? 12.009 4.055 -0.407 1.00 91.56 293 PHE A C 1
ATOM 2362 O O . PHE A 1 293 ? 11.224 4.990 -0.541 1.00 91.56 293 PHE A O 1
ATOM 2369 N N . LEU A 1 294 ? 11.778 2.869 -0.980 1.00 94.81 294 LEU A N 1
ATOM 2370 C CA . LEU A 1 294 ? 10.681 2.671 -1.937 1.00 94.81 294 LEU A CA 1
ATOM 2371 C C . LEU A 1 294 ? 9.279 2.805 -1.321 1.00 94.81 294 LEU A C 1
ATOM 2373 O O . LEU A 1 294 ? 8.373 3.335 -1.965 1.00 94.81 294 LEU A O 1
ATOM 2377 N N . VAL A 1 295 ? 9.074 2.319 -0.093 1.00 94.31 295 VAL A N 1
ATOM 2378 C CA . VAL A 1 295 ? 7.770 2.443 0.584 1.00 94.31 295 VAL A CA 1
ATOM 2379 C C . VAL A 1 295 ? 7.607 3.820 1.230 1.00 94.31 295 VAL A C 1
ATOM 2381 O O . VAL A 1 295 ? 6.503 4.353 1.228 1.00 94.31 295 VAL A O 1
ATOM 2384 N N . GLY A 1 296 ? 8.700 4.445 1.676 1.00 93.88 296 GLY A N 1
ATOM 2385 C CA . GLY A 1 296 ? 8.744 5.850 2.074 1.00 93.88 296 GLY A CA 1
ATOM 2386 C C . GLY A 1 296 ? 8.310 6.762 0.935 1.00 93.88 296 GLY A C 1
ATOM 2387 O O . GLY A 1 296 ? 7.409 7.574 1.120 1.00 93.88 296 GLY A O 1
ATOM 2388 N N . LEU A 1 297 ? 8.84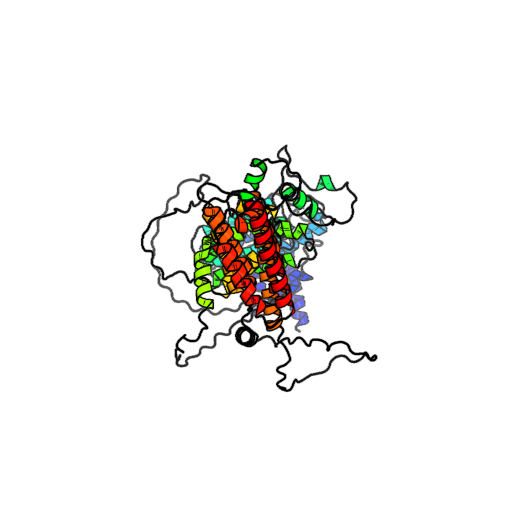4 6.544 -0.268 1.00 95.00 297 LEU A N 1
ATOM 2389 C CA . LEU A 1 297 ? 8.440 7.265 -1.472 1.00 95.00 297 LEU A CA 1
ATOM 2390 C C . LEU A 1 297 ? 6.949 7.058 -1.801 1.00 95.00 297 LEU A C 1
ATOM 2392 O O . LEU A 1 297 ? 6.251 8.014 -2.132 1.00 95.00 297 LEU A O 1
ATOM 2396 N N . LEU A 1 298 ? 6.433 5.829 -1.666 1.00 96.75 298 LEU A N 1
ATOM 2397 C CA . LEU A 1 298 ? 5.001 5.550 -1.835 1.00 96.75 298 LEU A CA 1
ATOM 2398 C C . LEU A 1 298 ? 4.144 6.320 -0.817 1.00 96.75 298 LEU A C 1
ATOM 2400 O O . LEU A 1 298 ? 3.123 6.890 -1.191 1.00 96.75 298 LEU A O 1
ATOM 2404 N N . PHE A 1 299 ? 4.536 6.344 0.459 1.00 96.12 299 PHE A N 1
ATOM 2405 C CA . PHE A 1 299 ? 3.793 7.060 1.498 1.00 96.12 299 PHE A CA 1
ATOM 2406 C C . PHE A 1 299 ? 3.874 8.580 1.348 1.00 96.12 299 PHE A C 1
ATOM 2408 O O . PHE A 1 299 ? 2.868 9.252 1.566 1.00 96.12 299 PHE A O 1
ATOM 2415 N N . GLN A 1 300 ? 5.024 9.119 0.935 1.00 94.88 300 GLN A N 1
ATOM 2416 C CA . GLN A 1 300 ? 5.159 10.529 0.568 1.00 94.88 300 GLN A CA 1
ATOM 2417 C C . GLN A 1 300 ? 4.185 10.895 -0.553 1.00 94.88 300 GLN A C 1
ATOM 2419 O O . GLN A 1 300 ? 3.497 11.909 -0.453 1.00 94.88 300 GLN A O 1
ATOM 2424 N N . GLU A 1 301 ? 4.062 10.037 -1.568 1.00 95.31 301 GLU A N 1
ATOM 2425 C CA . GLU A 1 301 ? 3.127 10.261 -2.667 1.00 95.31 301 GLU A CA 1
ATOM 2426 C C . GLU A 1 301 ? 1.662 10.171 -2.222 1.00 95.31 301 GLU A C 1
ATOM 2428 O O . GLU A 1 301 ? 0.850 11.014 -2.586 1.00 95.31 301 GLU A O 1
ATOM 2433 N N . VAL A 1 302 ? 1.306 9.188 -1.390 1.00 95.81 302 VAL A N 1
ATOM 2434 C CA . VAL A 1 302 ? -0.053 9.086 -0.829 1.00 95.81 302 VAL A CA 1
ATOM 2435 C C . VAL A 1 302 ? -0.398 10.323 0.004 1.00 95.81 302 VAL A C 1
ATOM 2437 O O . VAL A 1 302 ? -1.504 10.844 -0.122 1.00 95.81 302 VAL A O 1
ATOM 2440 N N . ASN A 1 303 ? 0.544 10.815 0.812 1.00 94.31 303 ASN A N 1
ATOM 2441 C CA . ASN A 1 303 ? 0.360 12.017 1.621 1.00 94.31 303 ASN A CA 1
ATOM 2442 C C . ASN A 1 303 ? 0.195 13.276 0.752 1.00 94.31 303 ASN A C 1
ATOM 2444 O O . ASN A 1 303 ? -0.709 14.076 0.985 1.00 94.31 303 ASN A O 1
ATOM 2448 N N . ALA A 1 304 ? 1.019 13.435 -0.290 1.00 92.31 304 ALA A N 1
ATOM 2449 C CA . ALA A 1 304 ? 0.876 14.527 -1.253 1.00 92.31 304 ALA A CA 1
ATOM 2450 C C . ALA A 1 304 ? -0.484 14.465 -1.969 1.00 92.31 304 ALA A C 1
ATOM 2452 O O . ALA A 1 304 ? -1.188 15.471 -2.072 1.00 92.31 304 ALA A O 1
ATOM 2453 N N . ALA A 1 305 ? -0.910 13.262 -2.364 1.00 93.44 305 ALA A N 1
ATOM 2454 C CA . ALA A 1 305 ? -2.158 13.032 -3.076 1.00 93.44 305 ALA A CA 1
ATOM 2455 C C . ALA A 1 305 ? -3.416 13.418 -2.279 1.00 93.44 305 ALA A C 1
ATOM 2457 O O . ALA A 1 305 ? -4.468 13.622 -2.885 1.00 93.44 305 ALA A O 1
ATOM 2458 N N . PHE A 1 306 ? -3.355 13.540 -0.948 1.00 92.38 306 PHE A N 1
ATOM 2459 C CA . PHE A 1 306 ? -4.502 13.993 -0.152 1.00 92.38 306 PHE A CA 1
ATOM 2460 C C . PHE A 1 306 ? -4.928 15.422 -0.506 1.00 92.38 306 PHE A C 1
ATOM 2462 O O . PHE A 1 306 ? -6.126 15.701 -0.570 1.00 92.38 306 PHE A O 1
ATOM 2469 N N . ARG A 1 307 ? -3.961 16.276 -0.859 1.00 89.81 307 ARG A N 1
ATOM 2470 C CA . ARG A 1 307 ? -4.177 17.678 -1.253 1.00 89.81 307 ARG A CA 1
ATOM 2471 C C . ARG A 1 307 ? -4.471 17.858 -2.746 1.00 89.81 307 ARG A C 1
ATOM 2473 O O . ARG A 1 307 ? -4.739 18.971 -3.188 1.00 89.81 307 ARG A O 1
ATOM 2480 N N . GLU A 1 308 ? -4.444 16.774 -3.514 1.00 90.62 308 GLU A N 1
ATOM 2481 C CA . GLU A 1 308 ? -4.656 16.775 -4.961 1.00 90.62 308 GLU A CA 1
ATOM 2482 C C . GLU A 1 308 ? -6.124 16.497 -5.343 1.00 90.62 308 GLU A C 1
ATOM 2484 O O . GLU A 1 308 ? -6.916 16.015 -4.524 1.00 90.62 308 GLU A O 1
ATOM 2489 N N . PRO A 1 309 ? -6.516 16.749 -6.610 1.00 89.75 309 PRO A N 1
ATOM 2490 C CA . PRO A 1 309 ? -7.850 16.429 -7.101 1.00 89.75 309 PRO A CA 1
ATOM 2491 C C . PRO A 1 309 ? -8.218 14.954 -6.911 1.00 89.75 309 PRO A C 1
ATOM 2493 O O . PRO A 1 309 ? -7.389 14.046 -7.035 1.00 89.75 309 PRO A O 1
ATOM 2496 N N . ARG A 1 310 ? -9.512 14.699 -6.713 1.00 90.12 310 ARG A N 1
ATOM 2497 C CA . ARG A 1 310 ? -10.074 13.380 -6.392 1.00 90.12 310 ARG A CA 1
ATOM 2498 C C . ARG A 1 310 ? -9.637 12.243 -7.318 1.00 90.12 310 ARG A C 1
ATOM 2500 O O . ARG A 1 310 ? -9.423 11.126 -6.851 1.00 90.12 310 ARG A O 1
ATOM 2507 N N . ASP A 1 311 ? -9.495 12.488 -8.619 1.00 89.62 311 ASP A N 1
ATOM 2508 C CA . ASP A 1 311 ? -9.079 11.455 -9.581 1.00 89.62 311 ASP A CA 1
ATOM 2509 C C . ASP A 1 311 ? -7.623 11.001 -9.391 1.00 89.62 311 ASP A C 1
ATOM 2511 O O . ASP A 1 311 ? -7.288 9.837 -9.639 1.00 89.62 311 ASP A O 1
ATOM 2515 N N . TYR A 1 312 ? -6.751 11.904 -8.942 1.00 92.38 312 TYR A N 1
ATOM 2516 C CA . TYR A 1 312 ? -5.369 11.589 -8.595 1.00 92.38 312 TYR A CA 1
ATOM 2517 C C . TYR A 1 312 ? -5.315 10.848 -7.261 1.00 92.38 312 TYR A C 1
ATOM 2519 O O . TYR A 1 312 ? -4.848 9.707 -7.183 1.00 92.38 312 TYR A O 1
ATOM 2527 N N . ARG A 1 313 ? -5.940 11.447 -6.245 1.00 93.44 313 ARG A N 1
ATOM 2528 C CA . ARG A 1 313 ? -6.035 10.911 -4.890 1.00 93.44 313 ARG A CA 1
ATOM 2529 C C . ARG A 1 313 ? -6.552 9.475 -4.845 1.00 93.44 313 ARG A C 1
ATOM 2531 O O . ARG A 1 313 ? -5.936 8.605 -4.233 1.00 93.44 313 ARG A O 1
ATOM 2538 N N . ARG A 1 314 ? -7.631 9.178 -5.575 1.00 94.38 314 ARG A N 1
ATOM 2539 C CA . ARG A 1 314 ? -8.193 7.820 -5.681 1.00 94.38 314 ARG A CA 1
ATOM 2540 C C . ARG A 1 314 ? -7.208 6.792 -6.209 1.00 94.38 314 ARG A C 1
ATOM 2542 O O . ARG A 1 314 ? -7.234 5.652 -5.753 1.00 94.38 314 ARG A O 1
ATOM 2549 N N . ARG A 1 315 ? -6.374 7.154 -7.185 1.00 95.25 315 ARG A N 1
ATOM 2550 C CA . ARG A 1 315 ? -5.403 6.223 -7.769 1.00 95.25 315 ARG A CA 1
ATOM 2551 C C . ARG A 1 315 ? -4.251 5.945 -6.812 1.00 95.25 315 ARG A C 1
ATOM 2553 O O . ARG A 1 315 ? -3.878 4.782 -6.692 1.00 95.25 315 ARG A O 1
ATOM 2560 N N . ALA A 1 316 ? -3.756 6.958 -6.101 1.00 96.50 316 ALA A N 1
ATOM 2561 C CA . ALA A 1 316 ? -2.734 6.784 -5.068 1.00 96.50 316 ALA A CA 1
ATOM 2562 C C . ALA A 1 316 ? -3.240 5.906 -3.907 1.00 96.50 316 ALA A C 1
ATOM 2564 O O . ALA A 1 316 ? -2.611 4.905 -3.560 1.00 96.50 316 ALA A O 1
ATOM 2565 N N . ILE A 1 317 ? -4.437 6.196 -3.381 1.00 96.81 317 ILE A N 1
ATOM 2566 C CA . ILE A 1 317 ? -5.064 5.399 -2.313 1.00 96.81 317 ILE A CA 1
ATOM 2567 C C . ILE A 1 317 ? -5.322 3.958 -2.780 1.00 96.81 317 ILE A C 1
ATOM 2569 O O . ILE A 1 317 ? -5.011 3.000 -2.069 1.00 96.81 317 ILE A O 1
ATOM 2573 N N . ALA A 1 318 ? -5.852 3.777 -3.995 1.00 96.06 318 ALA A N 1
ATOM 2574 C CA . ALA A 1 318 ? -6.096 2.448 -4.546 1.00 96.06 318 ALA A CA 1
ATOM 2575 C C . ALA A 1 318 ? -4.797 1.661 -4.769 1.00 96.06 318 ALA A C 1
ATOM 2577 O O . ALA A 1 318 ? -4.805 0.443 -4.590 1.00 96.06 318 ALA A O 1
ATOM 2578 N N . LEU A 1 319 ? -3.696 2.326 -5.141 1.00 96.88 319 LEU A N 1
ATOM 2579 C CA . LEU A 1 319 ? -2.385 1.695 -5.282 1.00 96.88 319 LEU A CA 1
ATOM 2580 C C . LEU A 1 319 ? -1.919 1.108 -3.945 1.00 96.88 319 LEU A C 1
ATOM 2582 O O . LEU A 1 319 ? -1.595 -0.078 -3.901 1.00 96.88 319 LEU A O 1
ATOM 2586 N N . LEU A 1 320 ? -1.970 1.892 -2.861 1.00 97.50 320 LEU A N 1
ATOM 2587 C CA . LEU A 1 320 ? -1.618 1.429 -1.514 1.00 97.50 320 LEU A CA 1
ATOM 2588 C C . LEU A 1 320 ? -2.516 0.268 -1.059 1.00 97.50 320 LEU A C 1
ATOM 2590 O O . LEU A 1 320 ? -2.016 -0.785 -0.665 1.00 97.50 320 LEU A O 1
ATOM 2594 N N . ARG A 1 321 ? -3.842 0.420 -1.178 1.00 96.94 321 ARG A N 1
ATOM 2595 C CA . ARG A 1 321 ? -4.808 -0.624 -0.794 1.00 96.94 321 ARG A CA 1
ATOM 2596 C C . ARG A 1 321 ? -4.566 -1.931 -1.548 1.00 96.94 321 ARG A C 1
ATOM 2598 O O . ARG A 1 321 ? -4.546 -3.005 -0.952 1.00 96.94 321 ARG A O 1
ATOM 2605 N N . ASN A 1 322 ? -4.401 -1.856 -2.868 1.00 96.00 322 ASN A N 1
ATOM 2606 C CA . ASN A 1 322 ? -4.184 -3.040 -3.701 1.00 96.00 322 ASN A CA 1
ATOM 2607 C C . ASN A 1 322 ? -2.836 -3.703 -3.406 1.00 96.00 322 ASN A C 1
ATOM 2609 O O . ASN A 1 322 ? -2.727 -4.924 -3.505 1.00 96.00 322 ASN A O 1
ATOM 2613 N N . LEU A 1 323 ? -1.821 -2.915 -3.051 1.00 95.38 323 LEU A N 1
ATOM 2614 C CA . LEU A 1 323 ? -0.514 -3.425 -2.670 1.00 95.38 323 LEU A CA 1
ATOM 2615 C C . LEU A 1 323 ? -0.576 -4.222 -1.366 1.00 95.38 323 LEU A C 1
ATOM 2617 O O . LEU A 1 323 ? -0.104 -5.356 -1.329 1.00 95.38 323 LEU A O 1
ATOM 2621 N N . ILE A 1 324 ? -1.222 -3.670 -0.337 1.00 94.69 324 ILE A N 1
ATOM 2622 C CA . ILE A 1 324 ? -1.456 -4.380 0.925 1.00 94.69 324 ILE A CA 1
ATOM 2623 C C . ILE A 1 324 ? -2.213 -5.682 0.650 1.00 94.69 324 ILE A C 1
ATOM 2625 O O . ILE A 1 324 ? -1.741 -6.750 1.028 1.00 94.69 324 ILE A O 1
ATOM 2629 N N . ALA A 1 325 ? -3.307 -5.623 -0.121 1.00 93.31 325 ALA A N 1
ATOM 2630 C CA . ALA A 1 325 ? -4.070 -6.815 -0.491 1.00 93.31 325 ALA A CA 1
ATOM 2631 C C . ALA A 1 325 ? -3.209 -7.865 -1.220 1.00 93.31 325 ALA A C 1
ATOM 2633 O O . ALA A 1 325 ? -3.293 -9.054 -0.916 1.00 93.31 325 ALA A O 1
ATOM 2634 N N . LYS A 1 326 ? -2.342 -7.444 -2.154 1.00 92.62 326 LYS A N 1
ATOM 2635 C CA . LYS A 1 326 ? -1.404 -8.342 -2.847 1.00 92.62 326 LYS A CA 1
ATOM 2636 C C . LYS A 1 326 ? -0.502 -9.078 -1.854 1.00 92.62 326 LYS A C 1
ATOM 2638 O O . LYS A 1 326 ? -0.236 -10.254 -2.067 1.00 92.62 326 LYS A O 1
ATOM 2643 N N . HIS A 1 327 ? -0.043 -8.416 -0.795 1.00 91.12 327 HIS A N 1
ATOM 2644 C CA . HIS A 1 327 ? 0.823 -9.015 0.223 1.00 91.12 327 HIS A CA 1
ATOM 2645 C C . HIS A 1 327 ? 0.074 -9.904 1.215 1.00 91.12 327 HIS A C 1
ATOM 2647 O O . HIS A 1 327 ? 0.620 -10.919 1.639 1.00 91.12 327 HIS A O 1
ATOM 2653 N N . THR A 1 328 ? -1.180 -9.582 1.533 1.00 89.75 328 THR A N 1
ATOM 2654 C CA . THR A 1 328 ? -2.039 -10.432 2.369 1.00 89.75 328 THR A CA 1
ATOM 2655 C C . THR A 1 328 ? -2.328 -11.785 1.712 1.00 89.75 328 THR A C 1
ATOM 2657 O O . THR A 1 328 ? -2.426 -12.791 2.402 1.00 89.75 328 THR A O 1
ATOM 2660 N N . PHE A 1 329 ? -2.459 -11.826 0.380 1.00 89.31 329 PHE A N 1
ATOM 2661 C CA . PHE A 1 329 ? -2.752 -13.057 -0.372 1.00 89.31 329 PHE A CA 1
ATOM 2662 C C . PHE A 1 329 ? -1.514 -13.733 -0.985 1.00 89.31 329 PHE A C 1
ATOM 2664 O O . PHE A 1 329 ? -1.644 -14.738 -1.694 1.00 89.31 329 PHE A O 1
ATOM 2671 N N . ASP A 1 330 ? -0.314 -13.197 -0.757 1.00 89.25 330 ASP A N 1
ATOM 2672 C CA . ASP A 1 330 ? 0.918 -13.795 -1.261 1.00 89.25 330 ASP A CA 1
ATOM 2673 C C . ASP A 1 330 ? 1.306 -14.996 -0.393 1.00 89.25 330 ASP A C 1
ATOM 2675 O O . ASP A 1 330 ? 1.687 -14.853 0.767 1.00 89.25 330 ASP A O 1
ATOM 2679 N N . LYS A 1 331 ? 1.282 -16.190 -0.999 1.00 89.25 331 LYS A N 1
ATOM 2680 C CA . LYS A 1 331 ? 1.593 -17.465 -0.334 1.00 89.25 331 LYS A CA 1
ATOM 2681 C C . LYS A 1 331 ? 2.939 -17.467 0.394 1.00 89.25 331 LYS A C 1
ATOM 2683 O O . LYS A 1 331 ? 3.110 -18.257 1.316 1.00 89.25 331 LYS A O 1
ATOM 2688 N N . ARG A 1 332 ? 3.886 -16.616 -0.019 1.00 86.00 332 ARG A N 1
ATOM 2689 C CA . ARG A 1 332 ? 5.212 -16.492 0.604 1.00 86.00 332 ARG A CA 1
ATOM 2690 C C . ARG A 1 332 ? 5.178 -15.861 1.999 1.00 86.00 332 ARG A C 1
ATOM 2692 O O . ARG A 1 332 ? 6.171 -15.990 2.704 1.00 86.00 332 ARG A O 1
ATOM 2699 N N . TYR A 1 333 ? 4.091 -15.177 2.364 1.00 87.38 333 TYR A N 1
ATOM 2700 C CA . TYR A 1 333 ? 3.983 -14.370 3.585 1.00 87.38 333 TYR A CA 1
ATOM 2701 C C . TYR A 1 333 ? 2.734 -14.694 4.414 1.00 87.38 333 TYR A C 1
ATOM 2703 O O . TYR A 1 333 ? 2.317 -13.871 5.220 1.00 87.38 333 TYR A O 1
ATOM 2711 N N . ASN A 1 334 ? 2.091 -15.844 4.205 1.00 86.88 334 ASN A N 1
ATOM 2712 C CA . ASN A 1 334 ? 0.824 -16.178 4.871 1.00 86.88 334 ASN A CA 1
ATOM 2713 C C . ASN A 1 334 ? 0.958 -16.454 6.381 1.00 86.88 334 ASN A C 1
ATOM 2715 O O . ASN A 1 334 ? -0.057 -16.550 7.069 1.00 86.88 334 ASN A O 1
ATOM 2719 N N . ASP A 1 335 ? 2.175 -16.627 6.896 1.00 86.69 335 ASP A N 1
ATOM 2720 C CA . ASP A 1 335 ? 2.427 -16.804 8.322 1.00 86.69 335 ASP A CA 1
ATOM 2721 C C . ASP A 1 335 ? 2.188 -15.509 9.114 1.00 86.69 335 ASP A C 1
ATOM 2723 O O . ASP A 1 335 ? 2.383 -14.393 8.624 1.00 86.69 335 ASP A O 1
ATOM 2727 N N . THR A 1 336 ? 1.765 -15.667 10.370 1.00 86.38 336 THR A N 1
ATOM 2728 C CA . THR A 1 336 ? 1.428 -14.557 11.273 1.00 86.38 336 THR A CA 1
ATOM 2729 C C . THR A 1 336 ? 2.605 -13.613 11.491 1.00 86.38 336 THR A C 1
ATOM 2731 O O . THR A 1 336 ? 2.424 -12.395 11.506 1.00 86.38 336 THR A O 1
ATOM 2734 N N . ASP A 1 337 ? 3.817 -14.158 11.589 1.00 79.38 337 ASP A N 1
ATOM 2735 C CA . ASP A 1 337 ? 5.033 -13.379 11.804 1.00 79.38 337 ASP A CA 1
ATOM 2736 C C . ASP A 1 337 ? 5.340 -12.502 10.591 1.00 79.38 337 ASP A C 1
ATOM 2738 O O . ASP A 1 337 ? 5.559 -11.302 10.741 1.00 79.38 337 ASP A O 1
ATOM 2742 N N . SER A 1 338 ? 5.301 -13.048 9.377 1.00 82.94 338 SER A N 1
ATOM 2743 C CA . SER A 1 338 ? 5.492 -12.258 8.160 1.00 82.94 338 SER A CA 1
ATOM 2744 C C . SER A 1 338 ? 4.423 -11.179 8.010 1.00 82.94 338 SER A C 1
ATOM 2746 O O . SER A 1 338 ? 4.774 -10.029 7.746 1.00 82.94 338 SER A O 1
ATOM 2748 N N . GLN A 1 339 ? 3.144 -11.498 8.243 1.00 88.50 339 GLN A N 1
ATOM 2749 C CA . GLN A 1 339 ? 2.070 -10.497 8.184 1.00 88.50 339 GLN A CA 1
ATOM 2750 C C . GLN A 1 339 ? 2.262 -9.383 9.216 1.00 88.50 339 GLN A C 1
ATOM 2752 O O . GLN A 1 339 ? 2.104 -8.214 8.872 1.00 88.50 339 GLN A O 1
ATOM 2757 N N . SER A 1 340 ? 2.671 -9.706 10.447 1.00 84.00 340 SER A N 1
ATOM 2758 C CA . SER A 1 340 ? 2.918 -8.684 11.473 1.00 84.00 340 SER A CA 1
ATOM 2759 C C . SER A 1 340 ? 4.023 -7.712 11.075 1.00 84.00 340 SER A C 1
ATOM 2761 O O . SER A 1 340 ? 3.906 -6.502 11.252 1.00 84.00 340 SER A O 1
ATOM 2763 N N . ARG A 1 341 ? 5.084 -8.216 10.449 1.00 80.94 341 ARG A N 1
ATOM 2764 C CA . ARG A 1 341 ? 6.229 -7.399 10.043 1.00 80.94 341 ARG A CA 1
ATOM 2765 C C . ARG A 1 341 ? 5.939 -6.571 8.798 1.00 80.94 341 ARG A C 1
ATOM 2767 O O . ARG A 1 341 ? 6.398 -5.436 8.696 1.00 80.94 341 ARG A O 1
ATOM 2774 N N . ILE A 1 342 ? 5.133 -7.103 7.881 1.00 88.12 342 ILE A N 1
ATOM 2775 C CA . ILE A 1 342 ? 4.571 -6.326 6.771 1.00 88.12 342 ILE A CA 1
ATOM 2776 C C . ILE A 1 342 ? 3.669 -5.213 7.320 1.00 88.12 342 ILE A C 1
ATOM 2778 O O . ILE A 1 342 ? 3.751 -4.078 6.861 1.00 88.12 342 ILE A O 1
ATOM 2782 N N . ALA A 1 343 ? 2.851 -5.497 8.331 1.00 89.12 343 ALA A N 1
ATOM 2783 C CA . ALA A 1 343 ? 1.990 -4.499 8.952 1.00 89.12 343 ALA A CA 1
ATOM 2784 C C . ALA A 1 343 ? 2.789 -3.372 9.628 1.00 89.12 343 ALA A C 1
ATOM 2786 O O . ALA A 1 343 ? 2.426 -2.210 9.464 1.00 89.12 343 ALA A O 1
ATOM 2787 N N . ILE A 1 344 ? 3.913 -3.684 10.288 1.00 83.69 344 ILE A N 1
ATOM 2788 C CA . ILE A 1 344 ? 4.824 -2.664 10.840 1.00 83.69 344 ILE A CA 1
ATOM 2789 C C . ILE A 1 344 ? 5.395 -1.777 9.724 1.00 83.69 344 ILE A C 1
ATOM 2791 O O . ILE A 1 344 ? 5.414 -0.559 9.871 1.00 83.69 344 ILE A O 1
ATOM 2795 N N . LEU A 1 345 ? 5.782 -2.351 8.577 1.00 87.00 345 LEU A N 1
ATOM 2796 C CA . LEU A 1 345 ? 6.258 -1.575 7.424 1.00 87.00 345 LEU A CA 1
ATOM 2797 C C . LEU A 1 345 ? 5.215 -0.548 6.949 1.00 87.00 345 LEU A C 1
ATOM 2799 O O . LEU A 1 345 ? 5.586 0.545 6.534 1.00 87.00 345 LEU A O 1
ATOM 2803 N N . TYR A 1 346 ? 3.925 -0.884 7.019 1.00 92.25 346 TYR A N 1
ATOM 2804 C CA . TYR A 1 346 ? 2.822 -0.007 6.612 1.00 92.25 346 TYR A CA 1
ATOM 2805 C C . TYR A 1 346 ? 2.215 0.826 7.752 1.00 92.25 346 TYR A C 1
ATOM 2807 O O . TYR A 1 346 ? 1.264 1.571 7.509 1.00 92.25 346 TYR A O 1
ATOM 2815 N N . ALA A 1 347 ? 2.769 0.766 8.966 1.00 87.25 347 ALA A N 1
ATOM 2816 C CA . ALA A 1 347 ? 2.268 1.490 10.132 1.00 87.25 347 ALA A CA 1
ATOM 2817 C C . ALA A 1 347 ? 2.130 3.021 9.976 1.00 87.25 347 ALA A C 1
ATOM 2819 O O . ALA A 1 347 ? 1.189 3.557 10.572 1.00 87.25 347 ALA A O 1
ATOM 2820 N N . PRO A 1 348 ? 2.929 3.731 9.141 1.00 90.44 348 PRO A N 1
ATOM 2821 C CA . PRO A 1 348 ? 2.742 5.167 8.913 1.00 90.44 348 PRO A CA 1
ATOM 2822 C C . PRO A 1 348 ? 1.335 5.575 8.461 1.00 90.44 348 PRO A C 1
ATOM 2824 O O . PRO A 1 348 ? 0.944 6.728 8.649 1.00 90.44 348 PRO A O 1
ATOM 2827 N N . ILE A 1 349 ? 0.533 4.643 7.924 1.00 92.56 349 ILE A N 1
ATOM 2828 C CA . ILE A 1 349 ? -0.875 4.904 7.602 1.00 92.56 349 ILE A CA 1
ATOM 2829 C C . ILE A 1 349 ? -1.687 5.358 8.820 1.00 92.56 349 ILE A C 1
ATOM 2831 O O . ILE A 1 349 ? -2.584 6.180 8.666 1.00 92.56 349 ILE A O 1
ATOM 2835 N N . ILE A 1 350 ? -1.368 4.870 10.026 1.00 89.69 350 ILE A N 1
ATOM 2836 C CA . ILE A 1 350 ? -2.062 5.267 11.256 1.00 89.69 350 ILE A CA 1
ATOM 2837 C C . ILE A 1 350 ? -1.902 6.772 11.455 1.00 89.69 350 ILE A C 1
ATOM 2839 O O . ILE A 1 350 ? -2.893 7.489 11.586 1.00 89.69 350 ILE A O 1
ATOM 2843 N N . ARG A 1 351 ? -0.657 7.261 11.416 1.00 86.94 351 ARG A N 1
ATOM 2844 C CA . ARG A 1 351 ? -0.370 8.679 11.626 1.00 86.94 351 ARG A CA 1
ATOM 2845 C C . ARG A 1 351 ? -0.957 9.549 10.516 1.00 86.94 351 ARG A C 1
ATOM 2847 O O . ARG A 1 351 ? -1.582 10.556 10.826 1.00 86.94 351 ARG A O 1
ATOM 2854 N N . LEU A 1 352 ? -0.851 9.118 9.257 1.00 90.44 352 LEU A N 1
ATOM 2855 C CA . LEU A 1 352 ? -1.440 9.837 8.121 1.00 90.44 352 LEU A CA 1
ATOM 2856 C C . LEU A 1 352 ? -2.956 10.029 8.262 1.00 90.44 352 LEU A C 1
ATOM 2858 O O . LEU A 1 352 ? -3.471 11.079 7.890 1.00 90.44 352 LEU A O 1
ATOM 2862 N N . LEU A 1 353 ? -3.683 9.043 8.795 1.00 93.06 353 LEU A N 1
ATOM 2863 C CA . LEU A 1 353 ? -5.125 9.177 9.018 1.00 93.06 353 LEU A CA 1
ATOM 2864 C C . LEU A 1 353 ? -5.455 10.057 10.218 1.00 93.06 353 LEU A C 1
ATOM 2866 O O . LEU A 1 353 ? -6.408 10.825 10.146 1.00 93.06 353 LEU A O 1
ATOM 2870 N N . LEU A 1 354 ? -4.659 9.982 11.285 1.00 90.25 354 LEU A N 1
ATOM 2871 C CA . LEU A 1 354 ? -4.814 10.861 12.445 1.00 90.25 354 LEU A CA 1
ATOM 2872 C C . LEU A 1 354 ? -4.589 12.331 12.080 1.00 90.25 354 LEU A C 1
ATOM 2874 O O . LEU A 1 354 ? -5.368 13.185 12.490 1.00 90.25 354 LEU A O 1
ATOM 2878 N N . ASP A 1 355 ? -3.579 12.620 11.258 1.00 88.81 355 ASP A N 1
ATOM 2879 C CA . ASP A 1 355 ? -3.294 13.982 10.793 1.00 88.81 355 ASP A CA 1
ATOM 2880 C C . ASP A 1 355 ? -4.421 14.551 9.904 1.00 88.81 355 ASP A C 1
ATOM 2882 O O . ASP A 1 355 ? -4.555 15.767 9.787 1.00 88.81 355 ASP A O 1
ATOM 2886 N N . ASN A 1 356 ? -5.260 13.689 9.312 1.00 91.50 356 ASN A N 1
ATOM 2887 C CA . ASN A 1 356 ? -6.376 14.065 8.434 1.00 91.50 356 ASN A CA 1
ATOM 2888 C C . ASN A 1 356 ? -7.747 13.633 8.996 1.00 91.50 356 ASN A C 1
ATOM 2890 O O . ASN A 1 356 ? -8.698 13.415 8.239 1.00 91.50 356 ASN A O 1
ATOM 2894 N N . ILE A 1 357 ? -7.869 13.499 10.324 1.00 92.31 357 ILE A N 1
ATOM 2895 C CA . ILE A 1 357 ? -9.085 12.983 10.973 1.00 92.31 357 ILE A CA 1
ATOM 2896 C C . ILE A 1 357 ? -10.322 13.847 10.689 1.00 92.31 357 ILE A C 1
ATOM 2898 O O . ILE A 1 357 ? -11.398 13.313 10.431 1.00 92.31 357 ILE A O 1
ATOM 2902 N N . SER A 1 358 ? -10.162 15.170 10.611 1.00 92.62 358 SER A N 1
ATOM 2903 C CA . SER A 1 358 ? -11.252 16.111 10.323 1.00 92.62 358 SER A CA 1
ATOM 2904 C C . SER A 1 358 ? -11.873 15.903 8.935 1.00 92.62 358 SER A C 1
ATOM 2906 O O . SER A 1 358 ? -13.083 16.052 8.760 1.00 92.62 358 SER A O 1
ATOM 2908 N N . GLU A 1 359 ? -11.080 15.503 7.937 1.00 91.19 359 GLU A N 1
ATOM 2909 C CA . GLU A 1 359 ? -11.594 15.173 6.604 1.00 91.19 359 GLU A CA 1
ATOM 2910 C C . GLU A 1 359 ? -12.364 13.844 6.605 1.00 91.19 359 GLU A C 1
ATOM 2912 O O . GLU A 1 359 ? -13.370 13.696 5.901 1.00 91.19 359 GLU A O 1
ATOM 2917 N N . ILE A 1 360 ? -11.929 12.884 7.426 1.00 93.62 360 ILE A N 1
ATOM 2918 C CA . ILE A 1 360 ? -12.621 11.606 7.645 1.00 93.62 360 ILE A CA 1
ATOM 2919 C C . ILE A 1 360 ? -13.960 11.849 8.352 1.00 93.62 360 ILE A C 1
ATOM 2921 O O . ILE A 1 360 ? -14.980 11.296 7.931 1.00 93.62 360 ILE A O 1
ATOM 2925 N N . GLU A 1 361 ? -13.985 12.706 9.373 1.00 93.06 361 GLU A N 1
ATOM 2926 C CA . GLU A 1 361 ? -15.201 13.139 10.071 1.00 93.06 361 GLU A CA 1
ATOM 2927 C C . GLU A 1 361 ? -16.181 13.821 9.114 1.00 93.06 361 GLU A C 1
ATOM 2929 O O . GLU A 1 361 ? -17.351 13.433 9.041 1.00 93.06 361 GLU A O 1
ATOM 2934 N N . ALA A 1 362 ? -15.705 14.781 8.313 1.00 91.50 362 ALA A N 1
ATOM 2935 C CA . ALA A 1 362 ? -16.519 15.451 7.304 1.00 91.50 362 ALA A CA 1
ATOM 2936 C C . ALA A 1 362 ? -17.149 14.435 6.337 1.00 91.50 362 ALA A C 1
ATOM 2938 O O . ALA A 1 362 ? -18.363 14.449 6.115 1.00 91.50 362 ALA A O 1
ATOM 2939 N N . ALA A 1 363 ? -16.370 13.471 5.841 1.00 91.31 363 ALA A N 1
ATOM 2940 C CA . ALA A 1 363 ? -16.882 12.395 4.997 1.00 91.31 363 ALA A CA 1
ATOM 2941 C C . ALA A 1 363 ? -17.881 11.473 5.727 1.00 91.31 363 ALA A C 1
ATOM 2943 O O . ALA A 1 363 ? -18.813 10.954 5.099 1.00 91.31 363 ALA A O 1
ATOM 2944 N N . ALA A 1 364 ? -17.720 11.275 7.039 1.00 89.88 364 ALA A N 1
ATOM 2945 C CA . ALA A 1 364 ? -18.627 10.486 7.865 1.00 89.88 364 ALA A CA 1
ATOM 2946 C C . ALA A 1 364 ? -19.992 11.166 8.042 1.00 89.88 364 ALA A C 1
ATOM 2948 O O . ALA A 1 364 ? -21.011 10.475 8.031 1.00 89.88 364 ALA A O 1
ATOM 2949 N N . THR A 1 365 ? -20.050 12.500 8.150 1.00 87.62 365 THR A N 1
ATOM 2950 C CA . THR A 1 365 ? -21.332 13.236 8.227 1.00 87.62 365 THR A CA 1
ATOM 2951 C C . THR A 1 365 ? -22.189 13.031 6.975 1.00 87.62 365 THR A C 1
ATOM 2953 O O . THR A 1 365 ? -23.408 12.877 7.057 1.00 87.62 365 THR A O 1
ATOM 2956 N N . LEU A 1 366 ? -21.555 12.895 5.805 1.00 83.75 366 LEU A N 1
ATOM 2957 C CA . LEU A 1 366 ? -22.240 12.596 4.546 1.00 83.75 366 LEU A CA 1
ATOM 2958 C C . LEU A 1 366 ? -22.854 11.190 4.516 1.00 83.75 366 LEU A C 1
ATOM 2960 O O . LEU A 1 366 ? -23.640 10.886 3.616 1.00 83.75 366 LEU A O 1
ATOM 2964 N N . LEU A 1 367 ? -22.477 10.289 5.430 1.00 81.38 367 LEU A N 1
ATOM 2965 C CA . LEU A 1 367 ? -23.083 8.962 5.519 1.00 81.38 367 LEU A CA 1
ATOM 2966 C C . LEU A 1 367 ? -24.496 9.019 6.105 1.00 81.38 367 LEU A C 1
ATOM 2968 O O . LEU A 1 367 ? -25.291 8.138 5.784 1.00 81.38 367 LEU A O 1
ATOM 2972 N N . ASP A 1 368 ? -24.816 9.995 6.951 1.00 68.50 368 ASP A N 1
ATOM 2973 C CA . ASP A 1 368 ? -26.095 10.038 7.676 1.00 68.50 368 ASP A CA 1
ATOM 2974 C C . ASP A 1 368 ? -27.235 10.608 6.821 1.00 68.50 368 ASP A C 1
ATOM 2976 O O . ASP A 1 368 ? -28.402 10.277 7.029 1.00 68.50 368 ASP A O 1
ATOM 2980 N N . PHE A 1 369 ? -26.896 11.367 5.776 1.00 58.56 369 PHE A N 1
ATOM 2981 C CA . PHE A 1 369 ? -27.844 11.843 4.777 1.00 58.56 369 PHE A CA 1
ATOM 2982 C C . PHE A 1 369 ? -27.830 10.915 3.550 1.00 58.56 369 PHE A C 1
ATOM 2984 O O . PHE A 1 369 ? -26.848 10.895 2.800 1.00 58.56 369 PHE A O 1
ATOM 2991 N N . PRO A 1 370 ? -28.885 10.116 3.302 1.00 51.56 370 PRO A N 1
ATOM 2992 C CA . PRO A 1 370 ? -29.022 9.438 2.020 1.00 51.56 370 PRO A CA 1
ATOM 2993 C C . PRO A 1 370 ? -29.143 10.494 0.912 1.00 51.56 370 PRO A C 1
ATOM 2995 O O . PRO A 1 370 ? -29.888 11.460 1.076 1.00 51.56 370 PRO A O 1
ATOM 2998 N N . ASP A 1 371 ? -28.427 10.304 -0.203 1.00 47.69 371 ASP A N 1
ATOM 2999 C CA . ASP A 1 371 ? -28.460 11.147 -1.411 1.00 47.69 371 ASP A CA 1
ATOM 3000 C C . ASP A 1 371 ? -29.886 11.211 -1.998 1.00 47.69 371 ASP A C 1
ATOM 3002 O O . ASP A 1 371 ? -30.215 10.538 -2.972 1.00 47.69 371 ASP A O 1
ATOM 3006 N N . LYS A 1 372 ? -30.776 11.993 -1.381 1.00 43.69 372 LYS A N 1
ATOM 3007 C CA . LYS A 1 372 ? -32.135 12.254 -1.874 1.00 43.69 372 LYS A CA 1
ATOM 3008 C C . LYS A 1 372 ? -32.289 13.645 -2.487 1.00 43.69 372 LYS A C 1
ATOM 3010 O O . LYS A 1 372 ? -33.266 13.865 -3.188 1.00 43.69 372 LYS A O 1
ATOM 3015 N N . ASN A 1 373 ? -31.313 14.543 -2.315 1.00 35.75 373 ASN A N 1
ATOM 3016 C CA . ASN A 1 373 ? -31.433 15.950 -2.712 1.00 35.75 373 ASN A CA 1
ATOM 3017 C C . ASN A 1 373 ? -30.228 16.473 -3.515 1.00 35.75 373 ASN A C 1
ATOM 3019 O O . ASN A 1 373 ? -29.671 17.516 -3.181 1.00 35.75 373 ASN A O 1
ATOM 3023 N N . LEU A 1 374 ? -29.849 15.808 -4.611 1.00 32.16 374 LEU A N 1
ATOM 3024 C CA . LEU A 1 374 ? -29.263 16.554 -5.731 1.00 32.16 374 LEU A CA 1
ATOM 3025 C C . LEU A 1 374 ? -30.387 16.872 -6.724 1.00 32.16 374 LEU A C 1
ATOM 3027 O O . LEU A 1 374 ? -31.041 15.940 -7.204 1.00 32.16 374 LEU A O 1
ATOM 3031 N N . PRO A 1 375 ? -30.645 18.153 -7.051 1.00 31.89 375 PRO A N 1
ATOM 3032 C CA . PRO A 1 375 ? -31.625 18.487 -8.067 1.00 31.89 375 PRO A CA 1
ATOM 3033 C C . PRO A 1 375 ? -31.179 17.845 -9.379 1.00 31.89 375 PRO A C 1
ATOM 3035 O O . PRO A 1 375 ? -30.044 18.030 -9.824 1.00 31.89 375 PRO A O 1
ATOM 3038 N N . LYS A 1 376 ? -32.084 17.083 -10.000 1.00 31.69 376 LYS A N 1
ATOM 3039 C CA . LYS A 1 376 ? -31.945 16.633 -11.384 1.00 31.69 376 LYS A CA 1
ATOM 3040 C C . LYS A 1 376 ? -31.806 17.886 -12.250 1.00 31.69 376 LYS A C 1
ATOM 3042 O O . LYS A 1 376 ? -32.809 18.462 -12.659 1.00 31.69 376 LYS A O 1
ATOM 3047 N N . LYS A 1 377 ? -30.578 18.338 -12.517 1.00 28.69 377 LYS A N 1
ATOM 3048 C CA . LYS A 1 377 ? -30.334 19.278 -13.608 1.00 28.69 377 LYS A CA 1
ATOM 3049 C C . LYS A 1 377 ? -30.718 18.542 -14.884 1.00 28.69 377 LYS A C 1
ATOM 3051 O O . LYS A 1 377 ? -30.025 17.626 -15.317 1.00 28.69 377 LYS A O 1
ATOM 3056 N N . SER A 1 378 ? -31.867 18.917 -15.431 1.00 27.03 378 SER A N 1
ATOM 3057 C CA . SER A 1 378 ? -32.273 18.624 -16.795 1.00 27.03 378 SER A CA 1
ATOM 3058 C C . SER A 1 378 ? -31.191 19.160 -17.729 1.00 27.03 378 SER A C 1
ATOM 3060 O O . SER A 1 378 ? -31.145 20.355 -18.017 1.00 27.03 378 SER A O 1
ATOM 3062 N N . VAL A 1 379 ? -30.276 18.292 -18.149 1.00 28.36 379 VAL A N 1
ATOM 3063 C CA . VAL A 1 379 ? -29.353 18.606 -19.234 1.00 28.36 379 VAL A CA 1
ATOM 3064 C C . VAL A 1 379 ? -30.117 18.352 -20.523 1.00 28.36 379 VAL A C 1
ATOM 3066 O O . VAL A 1 379 ? -30.435 17.213 -20.862 1.00 28.36 379 VAL A O 1
ATOM 3069 N N . SER A 1 380 ? -30.460 19.445 -21.202 1.00 25.81 380 SER A N 1
ATOM 3070 C CA . SER A 1 380 ? -30.852 19.430 -22.601 1.00 25.81 380 SER A CA 1
ATOM 3071 C C . SER A 1 380 ? -29.751 18.760 -23.418 1.00 25.81 380 SER A C 1
ATOM 3073 O O . SER A 1 380 ? -28.566 19.068 -23.306 1.00 25.81 380 SER A O 1
ATOM 3075 N N . SER A 1 381 ? -30.186 17.798 -24.213 1.00 26.59 381 SER A N 1
ATOM 3076 C CA . SER A 1 381 ? -29.415 16.920 -25.072 1.00 26.59 381 SER A CA 1
ATOM 3077 C C . SER A 1 381 ? -28.592 17.663 -26.128 1.00 26.59 381 SER A C 1
ATOM 3079 O O . SER A 1 381 ? -29.156 18.190 -27.083 1.00 26.59 381 SER A O 1
ATOM 3081 N N . THR A 1 382 ? -27.268 17.563 -26.022 1.00 25.75 382 THR A N 1
ATOM 3082 C CA . THR A 1 382 ? -26.342 17.390 -27.154 1.00 25.75 382 THR A CA 1
ATOM 3083 C C . THR A 1 382 ? -25.229 16.430 -26.716 1.00 25.75 382 THR A C 1
ATOM 3085 O O . THR A 1 382 ? -24.140 16.816 -26.300 1.00 25.75 382 THR A O 1
ATOM 3088 N N . GLU A 1 383 ? -25.532 15.129 -26.740 1.00 24.11 383 GLU A N 1
ATOM 3089 C CA . GLU A 1 383 ? -24.573 14.064 -26.431 1.00 24.11 383 GLU A CA 1
ATOM 3090 C C . GLU A 1 383 ? -23.541 13.897 -27.560 1.00 24.11 383 GLU A C 1
ATOM 3092 O O . GLU A 1 383 ? -23.794 13.234 -28.566 1.00 24.11 383 GLU A O 1
ATOM 3097 N N . THR A 1 384 ? -22.318 14.390 -27.361 1.00 23.14 384 THR A N 1
ATOM 3098 C CA . THR A 1 384 ? -21.130 13.743 -27.937 1.00 23.14 384 THR A CA 1
ATOM 3099 C C . THR A 1 384 ? -20.731 12.577 -27.035 1.00 23.14 384 THR A C 1
ATOM 3101 O O . THR A 1 384 ? -20.205 12.774 -25.938 1.00 23.14 384 THR A O 1
ATOM 3104 N N . LYS A 1 385 ? -21.003 11.349 -27.495 1.00 24.88 385 LYS A N 1
ATOM 3105 C CA . LYS A 1 385 ? -20.637 10.075 -26.853 1.00 24.88 385 LYS A CA 1
ATOM 3106 C C . LYS A 1 385 ? -19.146 10.034 -26.470 1.00 24.88 385 LYS A C 1
ATOM 3108 O O . LYS A 1 385 ? -18.305 9.707 -27.305 1.00 24.88 385 LYS A O 1
ATOM 3113 N N . ARG A 1 386 ? -18.812 10.267 -25.197 1.00 24.17 386 ARG A N 1
ATOM 3114 C CA . ARG A 1 386 ? -17.542 9.813 -24.603 1.00 24.17 386 ARG A CA 1
ATOM 3115 C C . ARG A 1 386 ? -17.751 8.413 -24.030 1.00 24.17 386 ARG A C 1
ATOM 3117 O O . ARG A 1 386 ? -18.540 8.223 -23.110 1.00 24.17 386 ARG A O 1
ATOM 3124 N N . LYS A 1 387 ? -17.067 7.426 -24.614 1.00 24.25 387 LYS A N 1
ATOM 3125 C CA . LYS A 1 387 ? -17.015 6.048 -24.113 1.00 24.25 387 LYS A CA 1
ATOM 3126 C C . LYS A 1 387 ? -16.266 6.040 -22.776 1.00 24.25 387 LYS A C 1
ATOM 3128 O O . LYS A 1 387 ? -15.105 6.433 -22.724 1.00 24.25 387 LYS A O 1
ATOM 3133 N N . SER A 1 388 ? -16.923 5.599 -21.710 1.00 23.61 388 SER A N 1
ATOM 3134 C CA . SER A 1 388 ? -16.277 5.218 -20.456 1.00 23.61 388 SER A CA 1
ATOM 3135 C C . SER A 1 388 ? -15.557 3.878 -20.640 1.00 23.61 388 SER A C 1
ATOM 3137 O O . SER A 1 388 ? -16.124 2.925 -21.174 1.00 23.61 388 SER A O 1
ATOM 3139 N N . ILE A 1 389 ? -14.292 3.820 -20.225 1.00 26.98 389 ILE A N 1
ATOM 3140 C CA . ILE A 1 389 ? -13.452 2.616 -20.264 1.00 26.98 389 ILE A CA 1
ATOM 3141 C C . ILE A 1 389 ? -13.746 1.779 -19.000 1.00 26.98 389 ILE A C 1
ATOM 3143 O O . ILE A 1 389 ? -13.690 2.337 -17.900 1.00 26.98 389 ILE A O 1
ATOM 3147 N N . PRO A 1 390 ? -14.065 0.475 -19.105 1.00 24.47 390 PRO A N 1
ATOM 3148 C CA . PRO A 1 390 ? -14.185 -0.415 -17.950 1.00 24.47 390 PRO A CA 1
ATOM 3149 C C . PRO A 1 390 ? -12.809 -0.761 -17.353 1.00 24.47 390 PRO A C 1
ATOM 3151 O O . PRO A 1 390 ? -11.868 -1.047 -18.087 1.00 24.47 390 PRO A O 1
ATOM 3154 N N . LEU A 1 391 ? -12.703 -0.771 -16.018 1.00 29.53 391 LEU A N 1
ATOM 3155 C CA . LEU A 1 391 ? -11.572 -1.360 -15.290 1.00 29.53 391 LEU A CA 1
ATOM 3156 C C . LEU A 1 391 ? -11.651 -2.894 -15.386 1.00 29.53 391 LEU A C 1
ATOM 3158 O O . LEU A 1 391 ? -12.462 -3.496 -14.683 1.00 29.53 391 LEU A O 1
ATOM 3162 N N . ASP A 1 392 ? -10.786 -3.512 -16.191 1.00 23.11 392 ASP A N 1
ATOM 3163 C CA . ASP A 1 392 ? -10.524 -4.956 -16.154 1.00 23.11 392 ASP A CA 1
ATOM 3164 C C . ASP A 1 392 ? -9.072 -5.220 -15.720 1.00 23.11 392 ASP A C 1
ATOM 3166 O O . ASP A 1 392 ? -8.128 -4.596 -16.201 1.00 23.11 392 ASP A O 1
ATOM 3170 N N . TRP A 1 393 ? -8.901 -6.111 -14.740 1.00 37.03 393 TRP A N 1
ATOM 3171 C CA . TRP A 1 393 ? -7.675 -6.318 -13.952 1.00 37.03 393 TRP A CA 1
ATOM 3172 C C . TRP A 1 393 ? -6.931 -7.612 -14.305 1.00 37.03 393 TRP A C 1
ATOM 3174 O O . TRP A 1 393 ? -6.343 -8.261 -13.441 1.00 37.03 393 TRP A O 1
ATOM 3184 N N . ARG A 1 394 ? -6.891 -8.010 -15.576 1.00 24.95 394 ARG A N 1
ATOM 3185 C CA . ARG A 1 394 ? -6.019 -9.107 -16.025 1.00 24.95 394 ARG A CA 1
ATOM 3186 C C . ARG A 1 394 ? -5.271 -8.689 -17.280 1.00 24.95 394 ARG A C 1
ATOM 3188 O O . ARG A 1 394 ? -5.851 -8.075 -18.161 1.00 24.95 394 ARG A O 1
ATOM 3195 N N . ILE A 1 395 ? -3.975 -8.992 -17.280 1.00 39.00 395 ILE A N 1
ATOM 3196 C CA . ILE A 1 395 ? -2.964 -8.738 -18.316 1.00 39.00 395 ILE A CA 1
ATOM 3197 C C . ILE A 1 395 ? -3.586 -8.613 -19.721 1.00 39.00 395 ILE A C 1
ATOM 3199 O O . ILE A 1 395 ? -4.023 -9.618 -20.273 1.00 39.00 395 ILE A O 1
ATOM 3203 N N . ALA A 1 396 ? -3.592 -7.402 -20.292 1.00 24.09 396 ALA A N 1
ATOM 3204 C CA . ALA A 1 396 ? -3.788 -7.168 -21.724 1.00 24.09 396 ALA A CA 1
ATOM 3205 C C . ALA A 1 396 ? -3.300 -5.762 -22.133 1.00 24.09 396 ALA A C 1
ATOM 3207 O O . ALA A 1 396 ? -3.756 -4.749 -21.610 1.00 24.09 396 ALA A O 1
ATOM 3208 N N . SER A 1 397 ? -2.322 -5.758 -23.039 1.00 26.17 397 SER A N 1
ATOM 3209 C CA . SER A 1 397 ? -2.266 -4.970 -24.277 1.00 26.17 397 SER A CA 1
ATOM 3210 C C . SER A 1 397 ? -2.729 -3.506 -24.250 1.00 26.17 397 SER A C 1
ATOM 3212 O O . SER A 1 397 ? -3.913 -3.196 -24.175 1.00 26.17 397 SER A O 1
ATOM 3214 N N . PHE A 1 398 ? -1.765 -2.597 -24.416 1.00 32.91 398 PHE A N 1
ATOM 3215 C CA . PHE A 1 398 ? -2.004 -1.181 -24.707 1.00 32.91 398 PHE A CA 1
ATOM 3216 C C . PHE A 1 398 ? -2.668 -0.978 -26.078 1.00 32.91 398 PHE A C 1
ATOM 3218 O O . PHE A 1 398 ? -2.129 -1.479 -27.065 1.00 32.91 398 PHE A O 1
ATOM 3225 N N . ASP A 1 399 ? -3.688 -0.116 -26.131 1.00 24.05 399 ASP A N 1
ATOM 3226 C CA . ASP A 1 399 ? -4.106 0.625 -27.327 1.00 24.05 399 ASP A CA 1
ATOM 3227 C C . ASP A 1 399 ? -3.909 2.129 -27.077 1.00 24.05 399 ASP A C 1
ATOM 3229 O O . ASP A 1 399 ? -4.446 2.691 -26.120 1.00 24.05 399 ASP A O 1
ATOM 3233 N N . CYS A 1 400 ? -3.135 2.788 -27.942 1.00 25.67 400 CYS A N 1
ATOM 3234 C CA . CYS A 1 400 ? -2.990 4.241 -27.985 1.00 25.67 400 CYS A CA 1
ATOM 3235 C C . CYS A 1 400 ? -3.245 4.681 -29.431 1.00 25.67 400 CYS A C 1
ATOM 3237 O O . CYS A 1 400 ? -2.488 4.338 -30.336 1.00 25.67 400 CYS A O 1
ATOM 3239 N N . SER A 1 401 ? -4.341 5.395 -29.674 1.00 22.23 401 SER A N 1
ATOM 3240 C CA . SER A 1 401 ? -4.608 6.060 -30.951 1.00 22.23 401 SER A CA 1
ATOM 3241 C C . SER A 1 401 ? -5.182 7.444 -30.678 1.00 22.23 401 SER A C 1
ATOM 3243 O O . SER A 1 401 ? -6.101 7.627 -29.881 1.00 22.23 401 SER A O 1
ATOM 3245 N N . SER A 1 402 ? -4.539 8.408 -31.317 1.00 25.39 402 SER A N 1
ATOM 3246 C CA . SER A 1 402 ? -4.602 9.853 -31.160 1.00 25.39 402 SER A CA 1
ATOM 3247 C C . SER A 1 402 ? -5.870 10.490 -31.736 1.00 25.39 402 SER A C 1
ATOM 3249 O O . SER A 1 402 ? -6.444 10.000 -32.708 1.00 25.39 402 SER A O 1
ATOM 3251 N N . ARG A 1 403 ? -6.236 11.671 -31.213 1.00 22.22 403 ARG A N 1
ATOM 3252 C CA . ARG A 1 403 ? -6.625 12.801 -32.071 1.00 22.22 403 ARG A CA 1
ATOM 3253 C C . ARG A 1 403 ? -6.484 14.144 -31.353 1.00 22.22 403 ARG A C 1
ATOM 3255 O O . ARG A 1 403 ? -7.008 14.346 -30.263 1.00 22.22 403 ARG A O 1
ATOM 3262 N N . SER A 1 404 ? -5.719 15.002 -32.005 1.00 23.72 404 SER A N 1
ATOM 3263 C CA . SER A 1 404 ? -5.303 16.362 -31.690 1.00 23.72 404 SER A CA 1
ATOM 3264 C C . SER A 1 404 ? -6.378 17.394 -32.035 1.00 23.72 404 SER A C 1
ATOM 3266 O O . SER A 1 404 ? -7.078 17.228 -33.028 1.00 23.72 404 SER A O 1
ATOM 3268 N N . GLU A 1 405 ? -6.434 18.487 -31.272 1.00 21.86 405 GLU A N 1
ATOM 3269 C CA . GLU A 1 405 ? -6.823 19.814 -31.769 1.00 21.86 405 GLU A CA 1
ATOM 3270 C C . GLU A 1 405 ? -6.244 20.892 -30.837 1.00 21.86 405 GLU A C 1
ATOM 3272 O O . GLU A 1 405 ? -6.467 20.901 -29.628 1.00 21.86 405 GLU A O 1
ATOM 3277 N N . SER A 1 406 ? -5.407 21.738 -31.428 1.00 20.38 406 SER A N 1
ATOM 3278 C CA . SER A 1 406 ? -4.571 22.777 -30.830 1.00 20.38 406 SER A CA 1
ATOM 3279 C C . SER A 1 406 ? -5.168 24.155 -31.083 1.00 20.38 406 SER A C 1
ATOM 3281 O O . SER A 1 406 ? -5.514 24.413 -32.231 1.00 20.38 406 SER A O 1
ATOM 3283 N N . LEU A 1 407 ? -5.138 25.069 -30.108 1.00 21.59 407 LEU A N 1
ATOM 3284 C CA . LEU A 1 407 ? -4.958 26.507 -30.358 1.00 21.59 407 LEU A CA 1
ATOM 3285 C C . LEU A 1 407 ? -4.234 27.151 -29.164 1.00 21.59 407 LEU A C 1
ATOM 3287 O O . LEU A 1 407 ? -4.679 27.060 -28.022 1.00 21.59 407 LEU A O 1
ATOM 3291 N N . ALA A 1 408 ? -3.090 27.759 -29.469 1.00 21.16 408 ALA A N 1
ATOM 3292 C CA . ALA A 1 408 ? -2.164 28.440 -28.572 1.00 21.16 408 ALA A CA 1
ATOM 3293 C C . ALA A 1 408 ? -2.464 29.944 -28.480 1.00 21.16 408 ALA A C 1
ATOM 3295 O O . ALA A 1 408 ? -2.970 30.506 -29.449 1.00 21.16 408 ALA A O 1
ATOM 3296 N N . VAL A 1 409 ? -2.043 30.593 -27.385 1.00 22.20 409 VAL A N 1
ATOM 3297 C CA . VAL A 1 409 ? -1.556 31.988 -27.375 1.00 22.20 409 VAL A CA 1
ATOM 3298 C C . VAL A 1 409 ? -0.450 32.115 -26.316 1.00 22.20 409 VAL A C 1
ATOM 3300 O O . VAL A 1 409 ? -0.633 31.738 -25.160 1.00 22.20 409 VAL A O 1
ATOM 3303 N N . GLU A 1 410 ? 0.705 32.608 -26.759 1.00 20.59 410 GLU A N 1
ATOM 3304 C CA . GLU A 1 410 ? 1.959 32.834 -26.032 1.00 20.59 410 GLU A CA 1
ATOM 3305 C C . GLU A 1 410 ? 1.947 34.121 -25.185 1.00 20.59 410 GLU A C 1
ATOM 3307 O O . GLU A 1 410 ? 1.265 35.083 -25.529 1.00 20.59 410 GLU A O 1
ATOM 3312 N N . SER A 1 411 ? 2.799 34.186 -24.152 1.00 21.06 411 SER A N 1
ATOM 3313 C CA . SER A 1 411 ? 3.585 35.394 -23.845 1.00 21.06 411 SER A CA 1
ATOM 3314 C C . SER A 1 411 ? 4.734 35.092 -22.872 1.00 21.06 411 SER A C 1
ATOM 3316 O O . SER A 1 411 ? 4.555 34.532 -21.795 1.00 21.06 411 SER A O 1
ATOM 3318 N N . SER A 1 412 ? 5.913 35.515 -23.307 1.00 20.89 412 SER A N 1
ATOM 3319 C CA . SER A 1 412 ? 7.278 35.453 -22.776 1.00 20.89 412 SER A CA 1
ATOM 3320 C C . SER A 1 412 ? 7.564 36.225 -21.478 1.00 20.89 412 SER A C 1
ATOM 3322 O O . SER A 1 412 ? 7.018 37.311 -21.305 1.00 20.89 412 SER A O 1
ATOM 3324 N N . ALA A 1 413 ? 8.556 35.774 -20.690 1.00 22.55 413 ALA A N 1
ATOM 3325 C CA . ALA A 1 413 ? 9.705 36.593 -20.248 1.00 22.55 413 ALA A CA 1
ATOM 3326 C C . ALA A 1 413 ? 10.771 35.757 -19.501 1.00 22.55 413 ALA A C 1
ATOM 3328 O O . ALA A 1 413 ? 10.463 34.893 -18.688 1.00 22.55 413 ALA A O 1
ATOM 3329 N N . SER A 1 414 ? 12.031 36.048 -19.822 1.00 20.39 414 SER A N 1
ATOM 3330 C CA . SER A 1 414 ? 13.289 35.432 -19.376 1.00 20.39 414 SER A CA 1
ATOM 3331 C C . SER A 1 414 ? 13.807 36.048 -18.066 1.00 20.39 414 SER A C 1
ATOM 3333 O O . SER A 1 414 ? 13.575 37.235 -17.856 1.00 20.39 414 SER A O 1
ATOM 3335 N N . CYS A 1 415 ? 14.580 35.293 -17.264 1.00 20.97 415 CYS A N 1
ATOM 3336 C CA . CYS A 1 415 ? 15.953 35.644 -16.828 1.00 20.97 415 CYS A CA 1
ATOM 3337 C C . CYS A 1 415 ? 16.501 34.663 -15.763 1.00 20.97 415 CYS A C 1
ATOM 3339 O O . CYS A 1 415 ? 15.853 34.403 -14.754 1.00 20.97 415 CYS A O 1
ATOM 3341 N N . ALA A 1 416 ? 17.728 34.174 -15.981 1.00 19.80 416 ALA A N 1
ATOM 3342 C CA . ALA A 1 416 ? 18.622 33.556 -14.985 1.00 19.80 416 ALA A CA 1
ATOM 3343 C C . ALA A 1 416 ? 19.617 34.634 -14.458 1.00 19.80 416 ALA A C 1
ATOM 3345 O O . ALA A 1 416 ? 19.669 35.704 -15.075 1.00 19.80 416 ALA A O 1
ATOM 3346 N N . PRO A 1 417 ? 20.403 34.430 -13.370 1.00 26.31 417 PRO A N 1
ATOM 3347 C CA . PRO A 1 417 ? 21.501 33.452 -13.349 1.00 26.31 417 PRO A CA 1
ATOM 3348 C C . PRO A 1 417 ? 21.725 32.700 -12.011 1.00 26.31 417 PRO A C 1
ATOM 3350 O O . PRO A 1 417 ? 21.068 32.927 -11.000 1.00 26.31 417 PRO A O 1
ATOM 3353 N N . ALA A 1 418 ? 22.670 31.761 -12.082 1.00 21.05 418 ALA A N 1
ATOM 3354 C CA . ALA A 1 418 ? 23.041 30.700 -11.148 1.00 21.05 418 ALA A CA 1
ATOM 3355 C C . ALA A 1 418 ? 23.742 31.127 -9.844 1.00 21.05 418 ALA A C 1
ATOM 3357 O O . ALA A 1 418 ? 24.524 32.070 -9.866 1.00 21.05 418 ALA A O 1
ATOM 3358 N N . PHE A 1 419 ? 23.599 30.312 -8.782 1.00 22.09 419 PHE A N 1
ATOM 3359 C CA . PHE A 1 419 ? 24.618 30.115 -7.736 1.00 22.09 419 PHE A CA 1
ATOM 3360 C C . PHE A 1 419 ? 24.614 28.672 -7.180 1.00 22.09 419 PHE A C 1
ATOM 3362 O O . PHE A 1 419 ? 23.590 28.144 -6.766 1.00 22.09 419 PHE A O 1
ATOM 3369 N N . HIS A 1 420 ? 25.809 28.082 -7.235 1.00 22.03 420 HIS A N 1
ATOM 3370 C CA . HIS A 1 420 ? 26.452 27.011 -6.463 1.00 22.03 420 HIS A CA 1
ATOM 3371 C C . HIS A 1 420 ? 25.656 26.091 -5.512 1.00 22.03 420 HIS A C 1
ATOM 3373 O O . HIS A 1 420 ? 25.046 26.497 -4.529 1.00 22.03 420 HIS A O 1
ATOM 3379 N N . THR A 1 421 ? 25.874 24.803 -5.774 1.00 24.92 421 THR A N 1
ATOM 3380 C CA . THR A 1 421 ? 25.679 23.591 -4.975 1.00 24.92 421 THR A CA 1
ATOM 3381 C C . THR A 1 421 ? 26.096 23.720 -3.503 1.00 24.92 421 THR A C 1
ATOM 3383 O O . THR A 1 421 ? 27.256 24.006 -3.209 1.00 24.92 421 THR A O 1
ATOM 3386 N N . SER A 1 422 ? 25.187 23.379 -2.584 1.00 21.09 422 SER A N 1
ATOM 3387 C CA . SER A 1 422 ? 25.524 22.767 -1.294 1.00 21.09 422 SER A CA 1
ATOM 3388 C C . SER A 1 422 ? 24.341 21.956 -0.758 1.00 21.09 422 SER A C 1
ATOM 3390 O O . SER A 1 422 ? 23.181 22.274 -1.010 1.00 21.09 422 SER A O 1
ATOM 3392 N N . LEU A 1 423 ? 24.672 20.870 -0.066 1.00 27.53 423 LEU A N 1
ATOM 3393 C CA . LEU A 1 423 ? 23.774 19.886 0.531 1.00 27.53 423 LEU A CA 1
ATOM 3394 C C . LEU A 1 423 ? 22.863 20.496 1.613 1.00 27.53 423 LEU A C 1
ATOM 3396 O O . LEU A 1 423 ? 23.281 21.388 2.346 1.00 27.53 423 LEU A O 1
ATOM 3400 N N . ALA A 1 424 ? 21.682 19.880 1.757 1.00 24.28 424 ALA A N 1
ATOM 3401 C CA . ALA A 1 424 ? 20.647 20.066 2.783 1.00 24.28 424 ALA A CA 1
ATOM 3402 C C . ALA A 1 424 ? 19.642 21.215 2.570 1.00 24.28 424 ALA A C 1
ATOM 3404 O O . ALA A 1 424 ? 19.948 22.372 2.827 1.00 24.28 424 ALA A O 1
ATOM 3405 N N . PHE A 1 425 ? 18.383 20.865 2.265 1.00 24.95 425 PHE A N 1
ATOM 3406 C CA . PHE A 1 425 ? 17.243 21.412 3.010 1.00 24.95 425 PHE A CA 1
ATOM 3407 C C . PHE A 1 425 ? 15.989 20.531 2.884 1.00 24.95 425 PHE A C 1
ATOM 3409 O O . PHE A 1 425 ? 15.564 20.151 1.797 1.00 24.95 425 PHE A O 1
ATOM 3416 N N . VAL A 1 426 ? 15.420 20.211 4.042 1.00 27.53 426 VAL A N 1
ATOM 3417 C CA . VAL A 1 426 ? 14.096 19.617 4.254 1.00 27.53 426 VAL A CA 1
ATOM 3418 C C . VAL A 1 426 ? 13.063 20.733 4.075 1.00 27.53 426 VAL A C 1
ATOM 3420 O O . VAL A 1 426 ? 13.272 21.797 4.658 1.00 27.53 426 VAL A O 1
ATOM 3423 N N . PRO A 1 427 ? 11.933 20.559 3.367 1.00 25.89 427 PRO A N 1
ATOM 3424 C CA . PRO A 1 427 ? 10.838 21.506 3.501 1.00 25.89 427 PRO A CA 1
ATOM 3425 C C . PRO A 1 427 ? 10.210 21.298 4.885 1.00 25.89 427 PRO A C 1
ATOM 3427 O O . PRO A 1 427 ? 9.396 20.400 5.097 1.00 25.89 427 PRO A O 1
ATOM 3430 N N . THR A 1 428 ? 10.628 22.102 5.859 1.00 26.09 428 THR A N 1
ATOM 3431 C CA . THR A 1 428 ? 9.903 22.284 7.114 1.00 26.09 428 THR A CA 1
ATOM 3432 C C . THR A 1 428 ? 8.574 22.964 6.803 1.00 26.09 428 THR A C 1
ATOM 3434 O O . THR A 1 428 ? 8.524 24.076 6.282 1.00 26.09 428 THR A O 1
ATOM 3437 N N . VAL A 1 429 ? 7.477 22.279 7.117 1.00 35.34 429 VAL A N 1
ATOM 3438 C CA . VAL A 1 429 ? 6.128 22.852 7.104 1.00 35.34 429 VAL A CA 1
ATOM 3439 C C . VAL A 1 429 ? 6.057 23.925 8.200 1.00 35.34 429 VAL A C 1
ATOM 3441 O O . VAL A 1 429 ? 6.308 23.591 9.360 1.00 35.34 429 VAL A O 1
ATOM 3444 N N . PRO A 1 430 ? 5.700 25.190 7.909 1.00 28.39 430 PRO A N 1
ATOM 3445 C CA . PRO A 1 430 ? 5.360 26.132 8.960 1.00 28.39 430 PRO A CA 1
ATOM 3446 C C . PRO A 1 430 ? 3.934 25.850 9.436 1.00 28.39 430 PRO A C 1
ATOM 3448 O O . PRO A 1 430 ? 2.968 25.975 8.681 1.00 28.39 430 PRO A O 1
ATOM 3451 N N . ALA A 1 431 ? 3.807 25.474 10.706 1.00 27.58 431 ALA A N 1
ATOM 3452 C CA . ALA A 1 431 ? 2.543 25.498 11.419 1.00 27.58 431 ALA A CA 1
ATOM 3453 C C . ALA A 1 431 ? 2.177 26.947 11.793 1.00 27.58 431 ALA A C 1
ATOM 3455 O O . ALA A 1 431 ? 3.026 27.723 12.225 1.00 27.58 431 ALA A O 1
ATOM 3456 N N . HIS A 1 432 ? 0.887 27.256 11.657 1.00 31.30 432 HIS A N 1
ATOM 3457 C CA . HIS A 1 432 ? 0.175 28.440 12.149 1.00 31.30 432 HIS A CA 1
ATOM 3458 C C . HIS A 1 432 ? 0.562 29.815 11.572 1.00 31.30 432 HIS A C 1
AT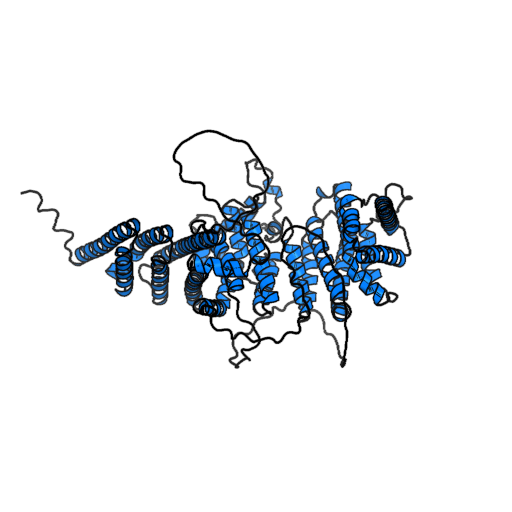OM 3460 O O . HIS A 1 432 ? 1.349 30.570 12.132 1.00 31.30 432 HIS A O 1
ATOM 3466 N N . SER A 1 433 ? -0.192 30.234 10.552 1.00 25.42 433 SER A N 1
ATOM 3467 C CA . SER A 1 433 ? -0.709 31.603 10.500 1.00 25.42 433 SER A CA 1
ATOM 3468 C C . SER A 1 433 ? -2.213 31.564 10.222 1.00 25.42 433 SER A C 1
ATOM 3470 O O . SER A 1 433 ? -2.699 31.029 9.228 1.00 25.42 433 SER A O 1
ATOM 3472 N N . THR A 1 434 ? -2.981 32.079 11.177 1.00 35.84 434 THR A N 1
ATOM 3473 C CA . THR A 1 434 ? -4.410 32.352 11.055 1.00 35.84 434 THR A CA 1
ATOM 3474 C C . THR A 1 434 ? -4.619 33.449 10.016 1.00 35.84 434 THR A C 1
ATOM 3476 O O . THR A 1 434 ? -4.507 34.635 10.315 1.00 35.84 434 THR A O 1
ATOM 3479 N N . GLY A 1 435 ? -4.923 33.044 8.790 1.00 25.39 435 GLY A N 1
ATOM 3480 C CA . GLY A 1 435 ? -5.465 33.891 7.738 1.00 25.39 435 GLY A CA 1
ATOM 3481 C C . GLY A 1 435 ? -6.484 33.062 6.974 1.00 25.39 435 GLY A C 1
ATOM 3482 O O . GLY A 1 435 ? -6.159 31.967 6.528 1.00 25.39 435 GLY A O 1
ATOM 3483 N N . ALA A 1 436 ? -7.727 33.536 6.897 1.00 32.56 436 ALA A N 1
ATOM 3484 C CA . ALA A 1 436 ? -8.832 32.858 6.230 1.00 32.56 436 ALA A CA 1
ATOM 3485 C C . ALA A 1 436 ? -8.466 32.515 4.773 1.00 32.56 436 ALA A C 1
ATOM 3487 O O . ALA A 1 436 ? -8.573 33.349 3.876 1.00 32.56 436 ALA A O 1
ATOM 3488 N N . ALA A 1 437 ? -7.995 31.288 4.550 1.00 29.34 437 ALA A N 1
ATOM 3489 C CA . ALA A 1 437 ? -7.680 30.773 3.232 1.00 29.34 437 ALA A CA 1
ATOM 3490 C C . ALA A 1 437 ? -8.972 30.294 2.563 1.00 29.34 437 ALA A C 1
ATOM 3492 O O . ALA A 1 437 ? -9.819 29.647 3.175 1.00 29.34 437 ALA A O 1
ATOM 3493 N N . ILE A 1 438 ? -9.109 30.660 1.296 1.00 34.69 438 ILE A N 1
ATOM 3494 C CA . ILE A 1 438 ? -10.213 30.380 0.379 1.00 34.69 438 ILE A CA 1
ATOM 3495 C C . ILE A 1 438 ? -10.580 28.883 0.434 1.00 34.69 438 ILE A C 1
ATOM 3497 O O . ILE A 1 438 ? -9.960 28.049 -0.222 1.00 34.69 438 ILE A O 1
ATOM 3501 N N . ALA A 1 439 ? -11.600 28.538 1.222 1.00 34.56 439 ALA A N 1
ATOM 3502 C CA . ALA A 1 439 ? -12.042 27.170 1.515 1.00 34.56 439 ALA A CA 1
ATOM 3503 C C . ALA A 1 439 ? -12.799 26.487 0.349 1.00 34.56 439 ALA A C 1
ATOM 3505 O O . ALA A 1 439 ? -13.762 25.758 0.567 1.00 34.56 439 ALA A O 1
ATOM 3506 N N . GLY A 1 440 ? -12.408 26.756 -0.902 1.00 37.75 440 GLY A N 1
ATOM 3507 C CA . GLY A 1 440 ? -13.184 26.392 -2.093 1.00 37.75 440 GLY A CA 1
ATOM 3508 C C . GLY A 1 440 ? -12.483 25.539 -3.153 1.00 37.75 440 GLY A C 1
ATOM 3509 O O . GLY A 1 440 ? -13.117 25.265 -4.167 1.00 37.75 440 GLY A O 1
ATOM 3510 N N . ILE A 1 441 ? -11.212 25.145 -2.986 1.00 52.38 441 ILE A N 1
ATOM 3511 C CA . ILE A 1 441 ? -10.430 24.537 -4.091 1.00 52.38 441 ILE A CA 1
ATOM 3512 C C . ILE A 1 441 ? -9.994 23.080 -3.828 1.00 52.38 441 ILE A C 1
ATOM 3514 O O . ILE A 1 441 ? -9.756 22.347 -4.786 1.00 52.38 441 ILE A O 1
ATOM 3518 N N . ILE A 1 442 ? -9.965 22.602 -2.577 1.00 57.44 442 ILE A N 1
ATOM 3519 C CA . ILE A 1 442 ? -9.632 21.197 -2.271 1.00 57.44 442 ILE A CA 1
ATOM 3520 C C . ILE A 1 442 ? -10.927 20.411 -2.040 1.00 57.44 442 ILE A C 1
ATOM 3522 O O . ILE A 1 442 ? -11.683 20.686 -1.109 1.00 57.44 442 ILE A O 1
ATOM 3526 N N . GLU A 1 443 ? -11.203 19.437 -2.910 1.00 71.81 443 GLU A N 1
ATOM 3527 C CA . GLU A 1 443 ? -12.337 18.525 -2.741 1.00 71.81 443 GLU A CA 1
ATOM 3528 C C . GLU A 1 443 ? -12.137 17.651 -1.494 1.00 71.81 443 GLU A C 1
ATOM 3530 O O . GLU A 1 443 ? -11.153 16.909 -1.424 1.00 71.81 443 GLU A O 1
ATOM 3535 N N . GLN A 1 444 ? -13.107 17.672 -0.572 1.00 82.25 444 GLN A N 1
ATOM 3536 C CA . GLN A 1 444 ? -13.148 16.791 0.604 1.00 82.25 444 GLN A CA 1
ATOM 3537 C C . GLN A 1 444 ? -13.039 15.306 0.217 1.00 82.25 444 GLN A C 1
ATOM 3539 O O . GLN A 1 444 ? -13.440 14.899 -0.884 1.00 82.25 444 GLN A O 1
ATOM 3544 N N . PHE A 1 445 ? -12.544 14.467 1.133 1.00 85.94 445 PHE A N 1
ATOM 3545 C CA . PHE A 1 445 ? -12.486 13.026 0.904 1.00 85.94 445 PHE A CA 1
ATOM 3546 C C . PHE A 1 445 ? -13.863 12.430 0.584 1.00 85.94 445 PHE A C 1
ATOM 3548 O O . PHE A 1 445 ? -14.850 12.593 1.301 1.00 85.94 445 PHE A O 1
ATOM 3555 N N . GLY A 1 446 ? -13.933 11.659 -0.503 1.00 87.12 446 GLY A N 1
ATOM 3556 C CA . GLY A 1 446 ? -15.129 10.904 -0.835 1.00 87.12 446 GLY A CA 1
ATOM 3557 C C . GLY A 1 446 ? -15.283 9.652 0.032 1.00 87.12 446 GLY A C 1
ATOM 3558 O O . GLY A 1 446 ? -14.309 8.999 0.402 1.00 87.12 446 GLY A O 1
ATOM 3559 N N . LYS A 1 447 ? -16.535 9.214 0.233 1.00 89.75 447 LYS A N 1
ATOM 3560 C CA . LYS A 1 447 ? -16.893 7.990 0.986 1.00 89.75 447 LYS A CA 1
ATOM 3561 C C . LYS A 1 447 ? -16.086 6.744 0.579 1.00 89.75 447 LYS A C 1
ATOM 3563 O O . LYS A 1 447 ? -15.785 5.895 1.409 1.00 89.75 447 LYS A O 1
ATOM 3568 N N . SER A 1 448 ? -15.770 6.602 -0.712 1.00 89.19 448 SER A N 1
ATOM 3569 C CA . SER A 1 448 ? -14.987 5.473 -1.232 1.00 89.19 448 SER A CA 1
ATOM 3570 C C . SER A 1 448 ? -13.501 5.555 -0.883 1.00 89.19 448 SER A C 1
ATOM 3572 O O . SER A 1 448 ? -12.891 4.522 -0.652 1.00 89.19 448 SER A O 1
ATOM 3574 N N . GLU A 1 449 ? -12.935 6.764 -0.870 1.00 93.25 449 GLU A N 1
ATOM 3575 C CA . GLU A 1 449 ? -11.514 7.004 -0.584 1.00 93.25 449 GLU A CA 1
ATOM 3576 C C . GLU A 1 449 ? -11.228 6.736 0.889 1.00 93.25 449 GLU A C 1
ATOM 3578 O O . GLU A 1 449 ? -10.340 5.950 1.204 1.00 93.25 449 GLU A O 1
ATOM 3583 N N . VAL A 1 450 ? -12.068 7.286 1.773 1.00 95.50 450 VAL A N 1
ATOM 3584 C CA . VAL A 1 450 ? -11.982 7.021 3.213 1.00 95.50 450 VAL A CA 1
ATOM 3585 C C . VAL A 1 450 ? -12.117 5.532 3.494 1.00 95.50 450 VAL A C 1
ATOM 3587 O O . VAL A 1 450 ? -11.316 4.964 4.222 1.00 95.50 450 VAL A O 1
ATOM 3590 N N . ARG A 1 451 ? -13.078 4.853 2.863 1.00 95.12 451 ARG A N 1
ATOM 3591 C CA . ARG A 1 451 ? -13.238 3.412 3.062 1.00 95.12 451 ARG A CA 1
ATOM 3592 C C . ARG A 1 451 ? -12.006 2.610 2.630 1.00 95.12 451 ARG A C 1
ATOM 3594 O O . ARG A 1 451 ? -11.652 1.661 3.318 1.00 95.12 451 ARG A O 1
ATOM 3601 N N . ASP A 1 452 ? -11.364 2.973 1.522 1.00 96.50 452 ASP A N 1
ATOM 3602 C CA . ASP A 1 452 ? -10.138 2.308 1.068 1.00 96.50 452 ASP A CA 1
ATOM 3603 C C . ASP A 1 452 ? -8.973 2.538 2.042 1.00 96.50 452 ASP A C 1
ATOM 3605 O O . ASP A 1 452 ? -8.256 1.594 2.365 1.00 96.50 452 ASP A O 1
ATOM 3609 N N . LEU A 1 453 ? -8.835 3.757 2.568 1.00 97.25 453 LEU A N 1
ATOM 3610 C CA . LEU A 1 453 ? -7.857 4.096 3.603 1.00 97.25 453 LEU A CA 1
ATOM 3611 C C . LEU A 1 453 ? -8.097 3.334 4.912 1.00 97.25 453 LEU A C 1
ATOM 3613 O O . LEU A 1 453 ? -7.160 2.795 5.499 1.00 97.25 453 LEU A O 1
ATOM 3617 N N . LEU A 1 454 ? -9.352 3.235 5.348 1.00 97.69 454 LEU A N 1
ATOM 3618 C CA . LEU A 1 454 ? -9.708 2.511 6.564 1.00 97.69 454 LEU A CA 1
ATOM 3619 C C . LEU A 1 454 ? -9.519 0.991 6.418 1.00 97.69 454 LEU A C 1
ATOM 3621 O O . LEU A 1 454 ? -9.226 0.326 7.403 1.00 97.69 454 LEU A O 1
ATOM 3625 N N . ILE A 1 455 ? -9.610 0.422 5.207 1.00 96.75 455 ILE A N 1
ATOM 3626 C CA . ILE A 1 455 ? -9.198 -0.976 4.963 1.00 96.75 455 ILE A CA 1
ATOM 3627 C C . ILE A 1 455 ? -7.691 -1.139 5.204 1.00 96.75 455 ILE A C 1
ATOM 3629 O O . ILE A 1 455 ? -7.279 -2.121 5.820 1.00 96.75 455 ILE A O 1
ATOM 3633 N N . CYS A 1 456 ? -6.871 -0.183 4.754 1.00 97.38 456 CYS A N 1
ATOM 3634 C CA . CYS A 1 456 ? -5.433 -0.193 5.032 1.00 97.38 456 CYS A CA 1
ATOM 3635 C C . CYS A 1 456 ? -5.154 -0.090 6.541 1.00 97.38 456 CYS A C 1
ATOM 3637 O O . CYS A 1 456 ? -4.325 -0.838 7.052 1.00 97.38 456 CYS A O 1
ATOM 3639 N N . LEU A 1 457 ? -5.882 0.777 7.258 1.00 96.56 457 LEU A N 1
ATOM 3640 C CA . LEU A 1 457 ? -5.813 0.877 8.721 1.00 96.56 457 LEU A CA 1
ATOM 3641 C C . LEU A 1 457 ? -6.153 -0.457 9.395 1.00 96.56 457 LEU A C 1
ATOM 3643 O O . LEU A 1 457 ? -5.387 -0.930 10.228 1.00 96.56 457 LEU A O 1
ATOM 3647 N N . LEU A 1 458 ? -7.273 -1.076 9.008 1.00 96.69 458 LEU A N 1
ATOM 3648 C CA . LEU A 1 458 ? -7.745 -2.344 9.570 1.00 96.69 458 LEU A CA 1
ATOM 3649 C C . LEU A 1 458 ? -6.732 -3.476 9.383 1.00 96.69 458 LEU A C 1
ATOM 3651 O O . LEU A 1 458 ? -6.534 -4.275 10.293 1.00 96.69 458 LEU A O 1
ATOM 3655 N N . TYR A 1 459 ? -6.065 -3.528 8.227 1.00 95.88 459 TYR A N 1
ATOM 3656 C CA . TYR A 1 459 ? -4.972 -4.472 8.004 1.00 95.88 459 TYR A CA 1
ATOM 3657 C C . TYR A 1 459 ? -3.828 -4.254 9.001 1.00 95.88 459 TYR A C 1
ATOM 3659 O O . TYR A 1 459 ? -3.371 -5.207 9.629 1.00 95.88 459 TYR A O 1
ATOM 3667 N N . VAL A 1 460 ? -3.391 -3.004 9.181 1.00 93.12 460 VAL A N 1
ATOM 3668 C CA . VAL A 1 460 ? -2.288 -2.684 10.094 1.00 93.12 460 VAL A CA 1
ATOM 3669 C C . VAL A 1 460 ? -2.658 -3.028 11.536 1.00 93.12 460 VAL A C 1
ATOM 3671 O O . VAL A 1 460 ? -1.936 -3.789 12.172 1.00 93.12 460 VAL A O 1
ATOM 3674 N N . ILE A 1 461 ? -3.795 -2.553 12.049 1.00 92.44 461 ILE A N 1
ATOM 3675 C CA . ILE A 1 461 ? -4.163 -2.775 13.459 1.00 92.44 461 ILE A CA 1
ATOM 3676 C C . ILE A 1 461 ? -4.451 -4.249 13.780 1.00 92.44 461 ILE A C 1
ATOM 3678 O O . ILE A 1 461 ? -4.254 -4.665 14.914 1.00 92.44 461 ILE A O 1
ATOM 3682 N N . ARG A 1 462 ? -4.877 -5.052 12.794 1.00 93.25 462 ARG A N 1
ATOM 3683 C CA . ARG A 1 462 ? -5.095 -6.499 12.962 1.00 93.25 462 ARG A CA 1
ATOM 3684 C C . ARG A 1 462 ? -3.790 -7.278 13.114 1.00 93.25 462 ARG A C 1
ATOM 3686 O O . ARG A 1 462 ? -3.763 -8.303 13.786 1.00 93.25 462 ARG A O 1
ATOM 3693 N N . HIS A 1 463 ? -2.739 -6.857 12.416 1.00 89.88 463 HIS A N 1
ATOM 3694 C CA . HIS A 1 463 ? -1.515 -7.648 12.283 1.00 89.88 463 HIS A CA 1
ATOM 3695 C C . HIS A 1 463 ? -0.336 -7.093 13.083 1.00 89.88 463 HIS A C 1
ATOM 3697 O O . HIS A 1 463 ? 0.572 -7.853 13.416 1.00 89.88 463 HIS A O 1
ATOM 3703 N N . VAL A 1 464 ? -0.325 -5.801 13.415 1.00 84.06 464 VAL A N 1
ATOM 3704 C CA . VAL A 1 464 ? 0.701 -5.238 14.297 1.00 84.06 464 VAL A CA 1
ATOM 3705 C C . VAL A 1 464 ? 0.560 -5.861 15.694 1.00 84.06 464 VAL A C 1
ATOM 3707 O O . VAL A 1 464 ? -0.551 -5.922 16.222 1.00 84.06 464 VAL A O 1
ATOM 3710 N N . PRO A 1 465 ? 1.661 -6.305 16.332 1.00 80.62 465 PRO A N 1
ATOM 3711 C CA . PRO A 1 465 ? 1.594 -6.864 17.676 1.00 80.62 465 PRO A CA 1
ATOM 3712 C C . PRO A 1 465 ? 0.969 -5.882 18.665 1.00 80.62 465 PRO A C 1
ATOM 3714 O O . PRO A 1 465 ? 1.311 -4.697 18.675 1.00 80.62 465 PRO A O 1
ATOM 3717 N N . GLN A 1 466 ? 0.130 -6.390 19.567 1.00 76.50 466 GLN A N 1
ATOM 3718 C CA . GLN A 1 466 ? -0.560 -5.573 20.572 1.00 76.50 466 GLN A CA 1
ATOM 3719 C C . GLN A 1 466 ? 0.414 -4.744 21.424 1.00 76.50 466 GLN A C 1
ATOM 3721 O O . GLN A 1 466 ? 0.122 -3.597 21.746 1.00 76.50 466 GLN A O 1
ATOM 3726 N N . LYS A 1 467 ? 1.615 -5.272 21.713 1.00 71.25 467 LYS A N 1
ATOM 3727 C CA . LYS A 1 467 ? 2.687 -4.520 22.388 1.00 71.25 467 LYS A CA 1
ATOM 3728 C C . LYS A 1 467 ? 3.117 -3.281 21.591 1.00 71.25 467 LYS A C 1
ATOM 3730 O O . LYS A 1 467 ? 3.285 -2.216 22.166 1.00 71.25 467 LYS A O 1
ATOM 3735 N N . VAL A 1 468 ? 3.244 -3.374 20.270 1.00 71.06 468 VAL A N 1
ATOM 3736 C CA . VAL A 1 468 ? 3.631 -2.232 19.422 1.00 71.06 468 VAL A CA 1
ATOM 3737 C C . VAL A 1 468 ? 2.498 -1.204 19.341 1.00 71.06 468 VAL A C 1
ATOM 3739 O O . VAL A 1 468 ? 2.753 -0.013 19.505 1.00 71.06 468 VAL A O 1
ATOM 3742 N N . LEU A 1 469 ? 1.245 -1.651 19.191 1.00 73.94 469 LEU A N 1
ATOM 3743 C CA . LEU A 1 469 ? 0.074 -0.764 19.277 1.00 73.94 469 LEU A CA 1
ATOM 3744 C C . LEU A 1 469 ? -0.015 -0.069 20.642 1.00 73.94 469 LEU A C 1
ATOM 3746 O O . LEU A 1 469 ? -0.311 1.120 20.714 1.00 73.94 469 LEU A O 1
ATOM 3750 N N . SER A 1 470 ? 0.307 -0.780 21.724 1.00 67.88 470 SER A N 1
ATOM 3751 C CA . SER A 1 470 ? 0.374 -0.187 23.059 1.00 67.88 470 SER A CA 1
ATOM 3752 C C . SER A 1 470 ? 1.514 0.815 23.216 1.00 67.88 470 SER A C 1
ATOM 3754 O O . SER A 1 470 ? 1.378 1.785 23.944 1.00 67.88 470 SER A O 1
ATOM 3756 N N . MET A 1 471 ? 2.629 0.648 22.507 1.00 62.69 471 MET A N 1
ATOM 3757 C CA . MET A 1 471 ? 3.734 1.609 22.558 1.00 62.69 471 MET A CA 1
ATOM 3758 C C . MET A 1 471 ? 3.422 2.883 21.766 1.00 62.69 471 MET A C 1
ATOM 3760 O O . MET A 1 471 ? 3.740 3.972 22.236 1.00 62.69 471 MET A O 1
ATOM 3764 N N . LEU A 1 472 ? 2.717 2.764 20.633 1.00 61.38 472 LEU A N 1
ATOM 3765 C CA . LEU A 1 472 ? 2.132 3.912 19.922 1.00 61.38 472 LEU A CA 1
ATOM 3766 C C . LEU A 1 472 ? 1.209 4.735 20.830 1.00 61.38 472 LEU A C 1
ATOM 3768 O O . LEU A 1 472 ? 1.163 5.957 20.733 1.00 61.38 472 LEU A O 1
ATOM 3772 N N . TRP A 1 473 ? 0.511 4.058 21.738 1.00 62.56 473 TRP A N 1
ATOM 3773 C CA . TRP A 1 473 ? -0.328 4.661 22.768 1.00 62.56 473 TRP A CA 1
ATOM 3774 C C . TRP A 1 473 ? 0.472 5.281 23.934 1.00 62.56 473 TRP A C 1
ATOM 3776 O O . TRP A 1 473 ? 0.011 6.225 24.569 1.00 62.56 473 TRP A O 1
ATOM 3786 N N . LEU A 1 474 ? 1.674 4.773 24.230 1.00 55.12 474 LEU A N 1
ATOM 3787 C CA . LEU A 1 474 ? 2.491 5.151 25.394 1.00 55.12 474 LEU A CA 1
ATOM 3788 C C . LEU A 1 474 ? 3.441 6.333 25.167 1.00 55.12 474 LEU A C 1
ATOM 3790 O O . LEU A 1 474 ? 4.031 6.792 26.147 1.00 55.12 474 LEU A O 1
ATOM 3794 N N . GLN A 1 475 ? 3.602 6.837 23.937 1.00 55.50 475 GLN A N 1
ATOM 3795 C CA . GLN A 1 475 ? 4.446 8.002 23.640 1.00 55.50 475 GLN A CA 1
ATOM 3796 C C . GLN A 1 475 ? 3.786 9.305 24.130 1.00 55.50 475 GLN A C 1
ATOM 3798 O O . GLN A 1 475 ? 3.474 10.198 23.350 1.00 55.50 475 GLN A O 1
ATOM 3803 N N . GLN A 1 476 ? 3.589 9.401 25.448 1.00 48.53 476 GLN A N 1
ATOM 3804 C CA . GLN A 1 476 ? 3.261 10.613 26.183 1.00 48.53 476 GLN A CA 1
ATOM 3805 C C . GLN A 1 476 ? 4.500 11.515 26.268 1.00 48.53 476 GLN A C 1
ATOM 3807 O O . GLN A 1 476 ? 5.176 11.566 27.291 1.00 48.53 476 GLN A O 1
ATOM 3812 N N . ASN A 1 477 ? 4.800 12.248 25.196 1.00 40.41 477 ASN A N 1
ATOM 3813 C CA . ASN A 1 477 ? 5.429 13.561 25.377 1.00 40.41 477 ASN A CA 1
ATOM 3814 C C . ASN A 1 477 ? 4.325 14.562 25.754 1.00 40.41 477 ASN A C 1
ATOM 3816 O O . ASN A 1 477 ? 3.175 14.367 25.371 1.00 40.41 477 ASN A O 1
ATOM 3820 N N . ALA A 1 478 ? 4.645 15.606 26.517 1.00 44.75 478 ALA A N 1
ATOM 3821 C CA . ALA A 1 478 ? 3.689 16.456 27.246 1.00 44.75 478 ALA A CA 1
ATOM 3822 C C . ALA A 1 478 ? 2.487 17.048 26.452 1.00 44.75 478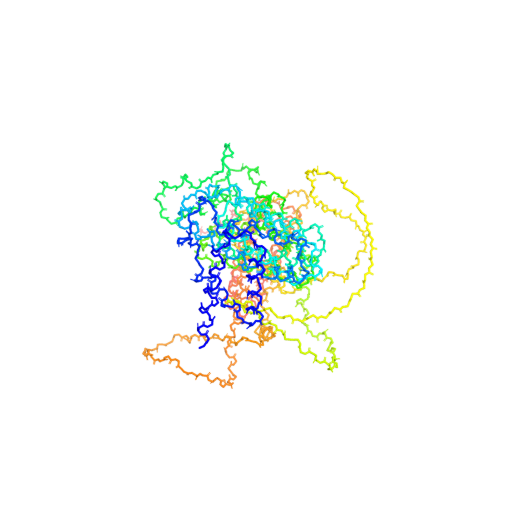 ALA A C 1
ATOM 3824 O O . ALA A 1 478 ? 1.525 17.466 27.084 1.00 44.75 478 ALA A O 1
ATOM 3825 N N . ASP A 1 479 ? 2.480 16.998 25.112 1.00 44.75 479 ASP A N 1
ATOM 3826 C CA . ASP A 1 479 ? 1.406 17.495 24.227 1.00 44.75 479 ASP A CA 1
ATOM 3827 C C . ASP A 1 479 ? 0.559 16.393 23.529 1.00 44.75 479 ASP A C 1
ATOM 3829 O O . ASP A 1 479 ? -0.196 16.672 22.598 1.00 44.75 479 ASP A O 1
ATOM 3833 N N . SER A 1 480 ? 0.682 15.115 23.917 1.00 51.53 480 SER A N 1
ATOM 3834 C CA . SER A 1 480 ? 0.249 13.969 23.082 1.00 51.53 480 SER A CA 1
ATOM 3835 C C . SER A 1 480 ? -0.954 13.139 23.561 1.00 51.53 480 SER A C 1
ATOM 3837 O O . SER A 1 480 ? -1.362 12.242 22.831 1.00 51.53 480 SER A O 1
ATOM 3839 N N . SER A 1 481 ? -1.623 13.445 24.682 1.00 50.78 481 SER A N 1
ATOM 3840 C CA . SER A 1 481 ? -2.898 12.768 25.041 1.00 50.78 481 SER A CA 1
ATOM 3841 C C . SER A 1 481 ? -3.974 12.903 23.948 1.00 50.78 481 SER A C 1
ATOM 3843 O O . SER A 1 481 ? -4.834 12.035 23.784 1.00 50.78 481 SER A O 1
ATOM 3845 N N . PHE A 1 482 ? -3.868 13.952 23.126 1.00 56.75 482 PHE A N 1
ATOM 3846 C CA . PHE A 1 482 ? -4.687 14.167 21.936 1.00 56.75 482 PHE A CA 1
ATOM 3847 C C . PHE A 1 482 ? -4.594 13.020 20.914 1.00 56.75 482 PHE A C 1
ATOM 3849 O O . PHE A 1 482 ? -5.580 12.733 20.238 1.00 56.75 482 PHE A O 1
ATOM 3856 N N . THR A 1 483 ? -3.452 12.334 20.788 1.00 73.94 483 THR A N 1
ATOM 3857 C CA . THR A 1 483 ? -3.257 11.304 19.750 1.00 73.94 483 THR A CA 1
ATOM 3858 C C . THR A 1 483 ? -4.048 10.036 20.047 1.00 73.94 483 THR A C 1
ATOM 3860 O O . THR A 1 483 ? -4.656 9.471 19.142 1.00 73.94 483 THR A O 1
ATOM 3863 N N . VAL A 1 484 ? -4.099 9.630 21.315 1.00 82.25 484 VAL A N 1
ATOM 3864 C CA . VAL A 1 484 ? -4.850 8.465 21.791 1.00 82.25 484 VAL A CA 1
ATOM 3865 C C . VAL A 1 484 ? -6.354 8.691 21.655 1.00 82.25 484 VAL A C 1
ATOM 3867 O O . VAL A 1 484 ? -7.052 7.865 21.071 1.00 82.25 484 VAL A O 1
ATOM 3870 N N . ILE A 1 485 ? -6.844 9.838 22.127 1.00 87.25 485 ILE A N 1
ATOM 3871 C CA . ILE A 1 485 ? -8.252 10.234 21.998 1.00 87.25 485 ILE A CA 1
ATOM 3872 C C . ILE A 1 485 ? -8.657 10.283 20.519 1.00 87.25 485 ILE A C 1
ATOM 3874 O O . ILE A 1 485 ? -9.671 9.697 20.136 1.00 87.25 485 ILE A O 1
ATOM 3878 N N . SER A 1 486 ? -7.826 10.900 19.673 1.00 89.31 486 SER A N 1
ATOM 3879 C CA . SER A 1 486 ? -8.048 10.945 18.223 1.00 89.31 486 SER A CA 1
ATOM 3880 C C . SER A 1 486 ? -8.032 9.551 17.597 1.00 89.31 486 SER A C 1
ATOM 3882 O O . SER A 1 486 ? -8.808 9.277 16.688 1.00 89.31 486 SER A O 1
ATOM 3884 N N . PHE A 1 487 ? -7.193 8.635 18.086 1.00 90.88 487 PHE A N 1
ATOM 3885 C CA . PHE A 1 487 ? -7.165 7.261 17.595 1.00 90.88 487 PHE A CA 1
ATOM 3886 C C . PHE A 1 487 ? -8.414 6.474 17.986 1.00 90.88 487 PHE A C 1
ATOM 3888 O O . PHE A 1 487 ? -8.994 5.810 17.131 1.00 90.88 487 PHE A O 1
ATOM 3895 N N . ILE A 1 488 ? -8.895 6.596 19.226 1.00 92.94 488 ILE A N 1
ATOM 3896 C CA . ILE A 1 488 ? -10.176 5.996 19.628 1.00 92.94 488 ILE A CA 1
ATOM 3897 C C . ILE A 1 488 ? -11.319 6.576 18.785 1.00 92.94 488 ILE A C 1
ATOM 3899 O O . ILE A 1 488 ? -12.173 5.828 18.309 1.00 92.94 488 ILE A O 1
ATOM 3903 N N . HIS A 1 489 ? -11.303 7.887 18.526 1.00 94.75 489 HIS A N 1
ATOM 3904 C CA . HIS A 1 489 ? -12.282 8.513 17.642 1.00 94.75 489 HIS A CA 1
ATOM 3905 C C . HIS A 1 489 ? -12.180 7.994 16.195 1.00 94.75 489 HIS A C 1
ATOM 3907 O O . HIS A 1 489 ? -13.191 7.704 15.559 1.00 94.75 489 HIS A O 1
ATOM 3913 N N . LEU A 1 490 ? -10.971 7.760 15.678 1.00 95.56 490 LEU A N 1
ATOM 3914 C CA . LEU A 1 490 ? -10.767 7.131 14.372 1.00 95.56 490 LEU A CA 1
ATOM 3915 C C . LEU A 1 490 ? -11.347 5.704 14.319 1.00 95.56 490 LEU A C 1
ATOM 3917 O O . LEU A 1 490 ? -11.931 5.320 13.300 1.00 95.56 490 LEU A O 1
ATOM 3921 N N . LEU A 1 491 ? -11.245 4.921 15.399 1.00 96.06 491 LEU A N 1
ATOM 3922 C CA . LEU A 1 491 ? -11.891 3.604 15.498 1.00 96.06 491 LEU A CA 1
ATOM 3923 C C . LEU A 1 491 ? -13.425 3.722 15.481 1.00 96.06 491 LEU A C 1
ATOM 3925 O O . LEU A 1 491 ? -14.092 2.966 14.773 1.00 96.06 491 LEU A O 1
ATOM 3929 N N . GLU A 1 492 ? -13.990 4.708 16.180 1.00 95.94 492 GLU A N 1
ATOM 3930 C CA . GLU A 1 492 ? -15.428 5.009 16.152 1.00 95.94 492 GLU A CA 1
ATOM 3931 C C . GLU A 1 492 ? -15.909 5.358 14.731 1.00 95.94 492 GLU A C 1
ATOM 3933 O O . GLU A 1 492 ? -16.876 4.777 14.220 1.00 95.94 492 GLU A O 1
ATOM 3938 N N . LEU A 1 493 ? -15.190 6.250 14.040 1.00 96.38 493 LEU A N 1
ATOM 3939 C CA . LEU A 1 493 ? -15.459 6.588 12.641 1.00 96.38 493 LEU A CA 1
ATOM 3940 C C . LEU A 1 493 ? -15.360 5.346 11.750 1.00 96.38 493 LEU A C 1
ATOM 3942 O O . LEU A 1 493 ? -16.197 5.149 10.865 1.00 96.38 493 LEU A O 1
ATOM 3946 N N . THR A 1 494 ? -14.392 4.466 12.012 1.00 97.50 494 THR A N 1
ATOM 3947 C CA . THR A 1 494 ? -14.239 3.205 11.278 1.00 97.50 494 THR A CA 1
ATOM 3948 C C . THR A 1 494 ? -15.487 2.332 11.409 1.00 97.50 494 THR A C 1
ATOM 3950 O O . THR A 1 494 ? -16.043 1.913 10.389 1.00 97.50 494 THR A O 1
ATOM 3953 N N . LEU A 1 495 ? -16.016 2.136 12.621 1.00 95.81 495 LEU A N 1
ATOM 3954 C CA . LEU A 1 495 ? -17.283 1.421 12.817 1.00 95.81 495 LEU A CA 1
ATOM 3955 C C . LEU A 1 495 ? -18.434 2.068 12.033 1.00 95.81 495 LEU A C 1
ATOM 3957 O O . LEU A 1 495 ? -19.205 1.365 11.374 1.00 95.81 495 LEU A O 1
ATOM 3961 N N . LYS A 1 496 ? -18.524 3.404 12.023 1.00 93.62 496 LYS A N 1
ATOM 3962 C CA . LYS A 1 496 ? -19.563 4.134 11.278 1.00 93.62 496 LYS A CA 1
ATOM 3963 C C . LYS A 1 496 ? -19.490 3.895 9.763 1.00 93.62 496 LYS A C 1
ATOM 3965 O O . LYS A 1 496 ? -20.532 3.725 9.124 1.00 93.62 496 LYS A O 1
ATOM 3970 N N . PHE A 1 497 ? -18.288 3.830 9.184 1.00 94.31 497 PHE A N 1
ATOM 3971 C CA . PHE A 1 497 ? -18.080 3.582 7.748 1.00 94.31 497 PHE A CA 1
ATOM 3972 C C . PHE A 1 497 ? -18.390 2.142 7.308 1.00 94.31 497 PHE A C 1
ATOM 3974 O O . PHE A 1 497 ? -18.823 1.933 6.165 1.00 94.31 497 PHE A O 1
ATOM 3981 N N . PHE A 1 498 ? -18.173 1.156 8.183 1.00 94.12 498 PHE A N 1
ATOM 3982 C CA . PHE A 1 498 ? -18.384 -0.267 7.882 1.00 94.12 498 PHE A CA 1
ATOM 3983 C C . PHE A 1 498 ? -19.667 -0.853 8.473 1.00 94.12 498 PHE A C 1
ATOM 3985 O O . PHE A 1 498 ? -19.936 -2.036 8.268 1.00 94.12 498 PHE A O 1
ATOM 3992 N N . ARG A 1 499 ? -20.498 -0.049 9.143 1.00 91.00 499 ARG A N 1
ATOM 3993 C CA . ARG A 1 499 ? -21.800 -0.487 9.651 1.00 91.00 499 ARG A CA 1
ATOM 3994 C C . ARG A 1 499 ? -22.691 -1.003 8.523 1.00 91.00 499 ARG A C 1
ATOM 3996 O O . ARG A 1 499 ? -22.988 -0.292 7.556 1.00 91.00 499 ARG A O 1
ATOM 4003 N N . TYR A 1 500 ? -23.172 -2.230 8.678 1.00 90.25 500 TYR A N 1
ATOM 4004 C CA . TYR A 1 500 ? -24.140 -2.810 7.761 1.00 90.25 500 TYR A CA 1
ATOM 4005 C C . TYR A 1 500 ? -25.489 -2.079 7.861 1.00 90.25 500 TYR A C 1
ATOM 4007 O O . TYR A 1 500 ? -26.034 -1.880 8.944 1.00 90.25 500 TYR A O 1
ATOM 4015 N N . ARG A 1 501 ? -26.041 -1.658 6.716 1.00 85.88 501 ARG A N 1
ATOM 4016 C CA . ARG A 1 501 ? -27.299 -0.881 6.641 1.00 85.88 501 ARG A CA 1
ATOM 4017 C C . ARG A 1 501 ? -28.474 -1.656 6.043 1.00 85.88 501 ARG A C 1
ATOM 4019 O O . ARG A 1 501 ? -29.449 -1.063 5.589 1.00 85.88 501 ARG A O 1
ATOM 4026 N N . GLY A 1 502 ? -28.379 -2.982 6.018 1.00 85.38 502 GLY A N 1
ATOM 4027 C CA . GLY A 1 502 ? -29.438 -3.855 5.521 1.00 85.38 502 GLY A CA 1
ATOM 4028 C C . GLY A 1 502 ? -29.287 -4.281 4.058 1.00 85.38 502 GLY A C 1
ATOM 4029 O O . GLY A 1 502 ? -28.526 -3.707 3.265 1.00 85.38 502 GLY A O 1
ATOM 4030 N N . LYS A 1 503 ? -30.067 -5.309 3.698 1.00 83.19 503 LYS A N 1
ATOM 4031 C CA . LYS A 1 503 ? -30.078 -5.946 2.370 1.00 83.19 503 LYS A CA 1
ATOM 4032 C C . LYS A 1 503 ? -30.427 -4.939 1.271 1.00 83.19 503 LYS A C 1
ATOM 4034 O O . LYS A 1 503 ? -29.683 -4.824 0.303 1.00 83.19 503 LYS A O 1
ATOM 4039 N N . LYS A 1 504 ? -31.504 -4.162 1.452 1.00 82.50 504 LYS A N 1
ATOM 4040 C CA . LYS A 1 504 ? -32.004 -3.191 0.455 1.00 82.50 504 LYS A CA 1
ATOM 4041 C C . LYS A 1 504 ? -30.958 -2.128 0.105 1.00 82.50 504 LYS A C 1
ATOM 4043 O O . LYS A 1 504 ? -30.607 -1.982 -1.061 1.00 82.50 504 LYS A O 1
ATOM 4048 N N . TYR A 1 505 ? -30.379 -1.486 1.121 1.00 82.81 505 TYR A N 1
ATOM 4049 C CA . TYR A 1 505 ? -29.329 -0.480 0.937 1.00 82.81 505 TYR A CA 1
ATOM 4050 C C . TYR A 1 505 ? -28.106 -1.042 0.198 1.00 82.81 505 TYR A C 1
ATOM 4052 O O . TYR A 1 505 ? -27.566 -0.417 -0.715 1.00 82.81 505 TYR A O 1
ATOM 4060 N N . THR A 1 506 ? -27.669 -2.249 0.569 1.00 82.00 506 THR A N 1
ATOM 4061 C CA . THR A 1 506 ? -26.499 -2.885 -0.051 1.00 82.00 506 THR A CA 1
ATOM 4062 C C . THR A 1 506 ? -26.759 -3.263 -1.511 1.00 82.00 506 THR A C 1
ATOM 4064 O O . THR A 1 506 ? -25.888 -3.070 -2.364 1.00 82.00 506 THR A O 1
ATOM 4067 N N . ILE A 1 507 ? -27.969 -3.736 -1.827 1.00 81.12 507 ILE A N 1
ATOM 4068 C CA . ILE A 1 507 ? -28.379 -4.029 -3.203 1.00 81.12 507 ILE A CA 1
ATOM 4069 C C . ILE A 1 507 ? -28.362 -2.751 -4.045 1.00 81.12 507 ILE A C 1
ATOM 4071 O O . ILE A 1 507 ? -27.674 -2.743 -5.062 1.00 81.12 507 ILE A O 1
ATOM 4075 N N . GLU A 1 508 ? -29.004 -1.669 -3.595 1.00 78.12 508 GLU A N 1
ATOM 4076 C CA . GLU A 1 508 ? -29.050 -0.376 -4.304 1.00 78.12 508 GLU A CA 1
ATOM 4077 C C . GLU A 1 508 ? -27.650 0.216 -4.547 1.00 78.12 508 GLU A C 1
ATOM 4079 O O . GLU A 1 508 ? -27.318 0.684 -5.641 1.00 78.12 508 GLU A O 1
ATOM 4084 N N . LYS A 1 509 ? -26.773 0.139 -3.541 1.00 73.31 509 LYS A N 1
ATOM 4085 C CA . LYS A 1 509 ? -25.373 0.574 -3.653 1.00 73.31 509 LYS A CA 1
ATOM 4086 C C . LYS A 1 509 ? -24.594 -0.263 -4.671 1.00 73.31 509 LYS A C 1
ATOM 4088 O O . LYS A 1 509 ? -23.773 0.278 -5.415 1.00 73.31 509 LYS A O 1
ATOM 4093 N N . SER A 1 510 ? -24.821 -1.577 -4.700 1.00 66.50 510 SER A N 1
ATOM 4094 C CA . SER A 1 510 ? -24.131 -2.488 -5.619 1.00 66.50 510 SER A CA 1
ATOM 4095 C C . SER A 1 510 ? -24.672 -2.411 -7.051 1.00 66.50 510 SER A C 1
ATOM 4097 O O . SER A 1 510 ? -23.881 -2.449 -7.993 1.00 66.50 510 SER A O 1
ATOM 4099 N N . SER A 1 511 ? -25.977 -2.192 -7.246 1.00 59.31 511 SER A N 1
ATOM 4100 C CA . SER A 1 511 ? -26.586 -2.055 -8.574 1.00 59.31 511 SER A CA 1
ATOM 4101 C C . SER A 1 511 ? -26.072 -0.833 -9.334 1.00 59.31 511 SER A C 1
ATOM 4103 O O . SER A 1 511 ? -25.896 -0.906 -10.546 1.00 59.31 511 SER A O 1
ATOM 4105 N N . ASN A 1 512 ? -25.726 0.251 -8.632 1.00 49.75 512 ASN A N 1
ATOM 4106 C CA . ASN A 1 512 ? -25.171 1.464 -9.246 1.00 49.75 512 ASN A CA 1
ATOM 4107 C C . ASN A 1 512 ? -23.728 1.298 -9.767 1.00 49.75 512 ASN A C 1
ATOM 4109 O O . ASN A 1 512 ? -23.277 2.105 -10.578 1.00 49.75 512 ASN A O 1
ATOM 4113 N N . LYS A 1 513 ? -22.997 0.256 -9.341 1.00 50.25 513 LYS A N 1
ATOM 4114 C CA . LYS A 1 513 ? -21.650 -0.077 -9.852 1.00 50.25 513 LYS A CA 1
ATOM 4115 C C . LYS A 1 513 ? -21.666 -1.116 -10.976 1.00 50.25 513 LYS A C 1
ATOM 4117 O O . LYS A 1 513 ? -20.674 -1.262 -11.685 1.00 50.25 513 LYS A O 1
ATOM 4122 N N . ILE A 1 514 ? -22.772 -1.834 -11.151 1.00 46.44 514 ILE A N 1
ATOM 4123 C CA . ILE A 1 514 ? -22.861 -3.001 -12.026 1.00 46.44 514 ILE A CA 1
ATOM 4124 C C . ILE A 1 514 ? -23.666 -2.637 -13.278 1.00 46.44 514 ILE A C 1
ATOM 4126 O O . ILE A 1 514 ? -24.838 -2.971 -13.413 1.00 46.44 514 ILE A O 1
ATOM 4130 N N . ARG A 1 515 ? -23.018 -1.957 -14.230 1.00 40.19 515 ARG A N 1
ATOM 4131 C CA . ARG A 1 515 ? -23.492 -1.889 -15.627 1.00 40.19 515 ARG A CA 1
ATOM 4132 C C . ARG A 1 515 ? -22.650 -2.753 -16.581 1.00 40.19 515 ARG A C 1
ATOM 4134 O O . ARG A 1 515 ? -22.765 -2.588 -17.788 1.00 40.19 515 ARG A O 1
ATOM 4141 N N . GLY A 1 516 ? -21.822 -3.671 -16.056 1.00 39.44 516 GLY A N 1
ATOM 4142 C CA . GLY A 1 516 ? -20.888 -4.465 -16.876 1.00 39.44 516 GLY A CA 1
ATOM 4143 C C . GLY A 1 516 ? -20.468 -5.857 -16.375 1.00 39.44 516 GLY A C 1
ATOM 4144 O O . GLY A 1 516 ? -19.970 -6.635 -17.180 1.00 39.44 516 GLY A O 1
ATOM 4145 N N . THR A 1 517 ? -20.687 -6.240 -15.113 1.00 36.31 517 THR A N 1
ATOM 4146 C CA . THR A 1 517 ? -20.284 -7.567 -14.596 1.00 36.31 517 THR A CA 1
ATOM 4147 C C . THR A 1 517 ? -21.481 -8.309 -14.006 1.00 36.31 517 THR A C 1
ATOM 4149 O O . THR A 1 517 ? -22.135 -7.832 -13.089 1.00 36.31 517 THR A O 1
ATOM 4152 N N . ARG A 1 518 ? -21.832 -9.468 -14.577 1.00 40.78 518 ARG A N 1
ATOM 4153 C CA . ARG A 1 518 ? -23.011 -10.267 -14.191 1.00 40.78 518 ARG A CA 1
ATOM 4154 C C . ARG A 1 518 ? -23.082 -10.464 -12.667 1.00 40.78 518 ARG A C 1
ATOM 4156 O O . ARG A 1 518 ? -22.069 -10.761 -12.044 1.00 40.78 518 ARG A O 1
ATOM 4163 N N . ARG A 1 519 ? -24.283 -10.316 -12.086 1.00 44.75 519 ARG A N 1
ATOM 4164 C CA . ARG A 1 519 ? -24.587 -10.608 -10.673 1.00 44.75 519 ARG A CA 1
ATOM 4165 C C . ARG A 1 519 ? -24.148 -12.041 -10.347 1.00 44.75 519 ARG A C 1
ATOM 4167 O O . ARG A 1 519 ? -24.846 -12.984 -10.704 1.00 44.75 519 ARG A O 1
ATOM 4174 N N . THR A 1 520 ? -23.003 -12.218 -9.696 1.00 46.47 520 THR A N 1
ATOM 4175 C CA . THR A 1 520 ? -22.603 -13.528 -9.174 1.00 46.47 520 THR A CA 1
ATOM 4176 C C . THR A 1 520 ? -23.448 -13.801 -7.930 1.00 46.47 520 THR A C 1
ATOM 4178 O O . THR A 1 520 ? -23.227 -13.211 -6.873 1.00 46.47 520 THR A O 1
ATOM 4181 N N . LEU A 1 521 ? -24.491 -14.615 -8.081 1.00 48.62 521 LEU A N 1
ATOM 4182 C CA . LEU A 1 521 ? -25.314 -15.106 -6.975 1.00 48.62 521 LEU A CA 1
ATOM 4183 C C . LEU A 1 521 ? -24.586 -16.280 -6.306 1.00 48.62 521 LEU A C 1
ATOM 4185 O O . LEU A 1 521 ? -23.972 -17.092 -6.998 1.00 48.62 521 LEU A O 1
ATOM 4189 N N . VAL A 1 522 ? -24.652 -16.380 -4.977 1.00 38.34 522 VAL A N 1
ATOM 4190 C CA . VAL A 1 522 ? -24.233 -17.591 -4.258 1.00 38.34 522 VAL A CA 1
ATOM 4191 C C . VAL A 1 522 ? -25.472 -18.446 -4.040 1.00 38.34 522 VAL A C 1
ATOM 4193 O O . VAL A 1 522 ? -26.423 -18.003 -3.402 1.00 38.34 522 VAL A O 1
ATOM 4196 N N . ILE A 1 523 ? -25.455 -19.668 -4.569 1.00 41.97 523 ILE A N 1
ATOM 4197 C CA . ILE A 1 523 ? -26.401 -20.717 -4.189 1.00 41.97 523 ILE A CA 1
ATOM 4198 C C . ILE A 1 523 ? -25.821 -21.348 -2.920 1.00 41.97 523 ILE A C 1
ATOM 4200 O O . ILE A 1 523 ? -24.797 -22.028 -2.989 1.00 41.97 523 ILE A O 1
ATOM 4204 N N . LEU A 1 524 ? -26.418 -21.079 -1.757 1.00 33.38 524 LEU A N 1
ATOM 4205 C CA . LEU A 1 524 ? -26.113 -21.859 -0.557 1.00 33.38 524 LEU A CA 1
ATOM 4206 C C . LEU A 1 524 ? -26.634 -23.293 -0.765 1.00 33.38 524 LEU A C 1
ATOM 4208 O O . LEU A 1 524 ? -27.757 -23.450 -1.250 1.00 33.38 524 LEU A O 1
ATOM 4212 N N . PRO A 1 525 ? -25.858 -24.341 -0.434 1.00 27.92 525 PRO A N 1
ATOM 4213 C CA . PRO A 1 525 ? -26.372 -25.702 -0.475 1.00 27.92 525 PRO A CA 1
ATOM 4214 C C . PRO A 1 525 ? -27.486 -25.861 0.575 1.00 27.92 525 PRO A C 1
ATOM 4216 O O . PRO A 1 525 ? -27.359 -25.309 1.673 1.00 27.92 525 PRO A O 1
ATOM 4219 N N . PRO A 1 526 ? -28.574 -26.592 0.268 1.00 32.53 526 PRO A N 1
ATOM 4220 C CA . PRO A 1 526 ? -29.612 -26.867 1.248 1.00 32.53 526 PRO A CA 1
ATOM 4221 C C . PRO A 1 526 ? -29.021 -27.688 2.396 1.00 32.53 526 PRO A C 1
ATOM 4223 O O . PRO A 1 526 ? -28.192 -28.579 2.193 1.00 32.53 526 PRO A O 1
ATOM 4226 N N . SER A 1 527 ? -29.442 -27.348 3.610 1.00 30.72 527 SER A N 1
ATOM 4227 C CA . SER A 1 527 ? -29.127 -28.061 4.841 1.00 30.72 527 SER A CA 1
ATOM 4228 C C . SER A 1 527 ? -29.363 -29.564 4.681 1.00 30.72 527 SER A C 1
ATOM 4230 O O . SER A 1 527 ? -30.364 -30.017 4.130 1.00 30.72 527 SER A O 1
ATOM 4232 N N . SER A 1 528 ? -28.401 -30.341 5.167 1.00 30.39 528 SER A N 1
ATOM 4233 C CA . SER A 1 528 ? -28.379 -31.797 5.130 1.00 30.39 528 SER A CA 1
ATOM 4234 C C . SER A 1 528 ? -29.631 -32.424 5.754 1.00 30.39 528 SER A C 1
ATOM 4236 O O . SER A 1 528 ? -29.770 -32.458 6.976 1.00 30.39 528 SER A O 1
ATOM 4238 N N . SER A 1 529 ? -30.471 -33.031 4.918 1.00 30.23 529 SER A N 1
ATOM 4239 C CA . SER A 1 529 ? -31.120 -34.302 5.234 1.00 30.23 529 SER A CA 1
ATOM 4240 C C . SER A 1 529 ? -30.814 -35.290 4.101 1.00 30.23 529 SER A C 1
ATOM 4242 O O . SER A 1 529 ? -30.576 -34.908 2.957 1.00 30.23 529 SER A O 1
ATOM 4244 N N . MET A 1 530 ? -30.653 -36.553 4.472 1.00 34.25 530 MET A N 1
ATOM 4245 C CA . MET A 1 530 ? -30.001 -37.602 3.691 1.00 34.25 530 MET A CA 1
ATOM 4246 C C . MET A 1 530 ? -30.667 -37.891 2.335 1.00 34.25 530 MET A C 1
ATOM 4248 O O . MET A 1 530 ? -31.875 -38.092 2.286 1.00 34.25 530 MET A O 1
ATOM 4252 N N . ASN A 1 531 ? -29.876 -38.040 1.264 1.00 29.25 531 ASN A N 1
ATOM 4253 C CA . ASN A 1 531 ? -29.749 -39.305 0.522 1.00 29.25 531 ASN A CA 1
ATOM 4254 C C . ASN A 1 531 ? -28.816 -39.200 -0.697 1.00 29.25 531 ASN A C 1
ATOM 4256 O O . ASN A 1 531 ? -28.602 -38.152 -1.295 1.00 29.25 531 ASN A O 1
ATOM 4260 N N . THR A 1 532 ? -28.226 -40.348 -1.000 1.00 34.41 532 THR A N 1
ATOM 4261 C CA . THR A 1 532 ? -27.135 -40.641 -1.929 1.00 34.41 532 THR A CA 1
ATOM 4262 C C . THR A 1 532 ? -27.535 -40.696 -3.411 1.00 34.41 532 THR A C 1
ATOM 4264 O O . THR A 1 532 ? -28.655 -41.071 -3.739 1.00 34.41 532 THR A O 1
ATOM 4267 N N . HIS A 1 533 ? -26.517 -40.495 -4.265 1.00 27.78 533 HIS A N 1
ATOM 4268 C CA . HIS A 1 533 ? -26.386 -40.830 -5.699 1.00 27.78 533 HIS A CA 1
ATOM 4269 C C . HIS A 1 533 ? -26.845 -39.790 -6.738 1.00 27.78 533 HIS A C 1
ATOM 4271 O O . HIS A 1 533 ? -28.008 -39.725 -7.109 1.00 27.78 533 HIS A O 1
ATOM 4277 N N . SER A 1 534 ? -25.887 -39.071 -7.338 1.00 26.70 534 SER A N 1
ATOM 4278 C CA . SER A 1 534 ? -25.352 -39.393 -8.678 1.00 26.70 534 SER A CA 1
ATOM 4279 C C . SER A 1 534 ? -24.529 -38.215 -9.229 1.00 26.70 534 SER A C 1
ATOM 4281 O O . SER A 1 534 ? -25.041 -37.114 -9.420 1.00 26.70 534 SER A O 1
ATOM 4283 N N . LEU A 1 535 ? -23.239 -38.451 -9.485 1.00 32.47 535 LEU A N 1
ATOM 4284 C CA . LEU A 1 535 ? -22.400 -37.593 -10.324 1.00 32.47 535 LEU A CA 1
ATOM 4285 C C . LEU A 1 535 ? -22.684 -37.934 -11.790 1.00 32.47 535 LEU A C 1
ATOM 4287 O O . LEU A 1 535 ? -22.530 -39.094 -12.162 1.00 32.47 535 LEU A O 1
ATOM 4291 N N . ASN A 1 536 ? -23.062 -36.934 -12.594 1.00 29.31 536 ASN A N 1
ATOM 4292 C CA . ASN A 1 536 ? -22.607 -36.695 -13.977 1.00 29.31 536 ASN A CA 1
ATOM 4293 C C . ASN A 1 536 ? -23.622 -35.827 -14.734 1.00 29.31 536 ASN A C 1
ATOM 4295 O O . ASN A 1 536 ? -24.668 -36.312 -15.151 1.00 29.31 536 ASN A O 1
ATOM 4299 N N . ASN A 1 537 ? -23.289 -34.553 -14.952 1.00 28.75 537 ASN A N 1
ATOM 4300 C CA . ASN A 1 537 ? -23.187 -33.984 -16.301 1.00 28.75 537 ASN A CA 1
ATOM 4301 C C . ASN A 1 537 ? -22.800 -32.506 -16.239 1.00 28.75 537 ASN A C 1
ATOM 4303 O O . ASN A 1 537 ? -23.424 -31.691 -15.564 1.00 28.75 537 ASN A O 1
ATOM 4307 N N . ALA A 1 538 ? -21.734 -32.188 -16.967 1.00 31.14 538 ALA A N 1
ATOM 4308 C CA . ALA A 1 538 ? -21.257 -30.842 -17.194 1.00 31.14 538 ALA A CA 1
ATOM 4309 C C . ALA A 1 538 ? -22.128 -30.106 -18.226 1.00 31.14 538 ALA A C 1
ATOM 4311 O O . ALA A 1 538 ? -22.706 -30.714 -19.122 1.00 31.14 538 ALA A O 1
ATOM 4312 N N . CYS A 1 539 ? -22.151 -28.782 -18.060 1.00 31.31 539 CYS A N 1
ATOM 4313 C CA . CYS A 1 539 ? -22.325 -27.738 -19.069 1.00 31.31 539 CYS A CA 1
ATOM 4314 C C . CYS A 1 539 ? -23.296 -27.992 -20.238 1.00 31.31 539 CYS A C 1
ATOM 4316 O O . CYS A 1 539 ? -22.930 -28.570 -21.247 1.00 31.31 539 CYS A O 1
ATOM 4318 N N . HIS A 1 540 ? -24.459 -27.336 -20.202 1.00 26.86 540 HIS A N 1
ATOM 4319 C CA . HIS A 1 540 ? -24.937 -26.533 -21.332 1.00 26.86 540 HIS A CA 1
ATOM 4320 C C . HIS A 1 540 ? -26.044 -25.573 -20.875 1.00 26.86 540 HIS A C 1
ATOM 4322 O O . HIS A 1 540 ? -26.992 -25.981 -20.222 1.00 26.86 540 HIS A O 1
ATOM 4328 N N . GLY A 1 541 ? -25.865 -24.292 -21.217 1.00 35.91 541 GLY A N 1
ATOM 4329 C CA . GLY A 1 541 ? -26.882 -23.241 -21.332 1.00 35.91 541 GLY A CA 1
ATOM 4330 C C . GLY A 1 541 ? -28.010 -23.193 -20.299 1.00 35.91 541 GLY A C 1
ATOM 4331 O O . GLY A 1 541 ? -29.031 -23.838 -20.483 1.00 35.91 541 GLY A O 1
ATOM 4332 N N . CYS A 1 542 ? -27.919 -22.274 -19.337 1.00 24.34 542 CYS A N 1
ATOM 4333 C CA . CYS A 1 542 ? -29.111 -21.792 -18.642 1.00 24.34 542 CYS A CA 1
ATOM 4334 C C . CYS A 1 542 ? -29.347 -20.322 -18.991 1.00 24.34 542 CYS A C 1
ATOM 4336 O O . CYS A 1 542 ? -28.728 -19.410 -18.440 1.00 24.34 542 CYS A O 1
ATOM 4338 N N . GLN A 1 543 ? -30.253 -20.114 -19.948 1.00 27.17 543 GLN A N 1
ATOM 4339 C CA . GLN A 1 543 ? -31.143 -18.960 -19.934 1.00 27.17 543 GLN A CA 1
ATOM 4340 C C . GLN A 1 543 ? -31.880 -19.004 -18.592 1.00 27.17 543 GLN A C 1
ATOM 4342 O O . GLN A 1 543 ? -32.603 -19.960 -18.328 1.00 27.17 543 GLN A O 1
ATOM 4347 N N . PHE A 1 544 ? -31.656 -18.021 -17.724 1.00 30.33 544 PHE A N 1
ATOM 4348 C CA . PHE A 1 544 ? -32.427 -17.910 -16.493 1.00 30.33 544 PHE A CA 1
ATOM 4349 C C . PHE A 1 544 ? -33.549 -16.909 -16.713 1.00 30.33 544 PHE A C 1
ATOM 4351 O O . PHE A 1 544 ? -33.314 -15.711 -16.871 1.00 30.33 544 PHE A O 1
ATOM 4358 N N . ALA A 1 545 ? -34.754 -17.470 -16.768 1.00 29.45 545 ALA A N 1
ATOM 4359 C CA . ALA A 1 545 ? -36.004 -16.770 -16.580 1.00 29.45 545 ALA A CA 1
ATOM 4360 C C . ALA A 1 545 ? -35.973 -15.994 -15.256 1.00 29.45 545 ALA A C 1
ATOM 4362 O O . ALA A 1 545 ? -35.441 -16.469 -14.250 1.00 29.45 545 ALA A O 1
ATOM 4363 N N . GLU A 1 546 ? -36.547 -14.796 -15.285 1.00 31.47 546 GLU A N 1
ATOM 4364 C CA . GLU A 1 546 ? -36.875 -14.002 -14.108 1.00 31.47 546 GLU A CA 1
ATOM 4365 C C . GLU A 1 546 ? -37.902 -14.775 -13.272 1.00 31.47 546 GLU A C 1
ATOM 4367 O O . GLU A 1 546 ? -39.096 -14.765 -13.555 1.00 31.47 546 GLU A O 1
ATOM 4372 N N . THR A 1 547 ? -37.431 -15.497 -12.261 1.00 32.62 547 THR A N 1
ATOM 4373 C CA . THR A 1 547 ? -38.269 -15.927 -11.141 1.00 32.62 547 THR A CA 1
ATOM 4374 C C . THR A 1 547 ? -37.847 -15.118 -9.925 1.00 32.62 547 THR A C 1
ATOM 4376 O O . THR A 1 547 ? -36.707 -15.249 -9.468 1.00 32.62 547 THR A O 1
ATOM 4379 N N . ASP A 1 548 ? -38.761 -14.277 -9.441 1.00 39.00 548 ASP A N 1
ATOM 4380 C CA . ASP A 1 548 ? -38.694 -13.518 -8.189 1.00 39.00 548 ASP A CA 1
ATOM 4381 C C . ASP A 1 548 ? -38.543 -14.462 -6.980 1.00 39.00 548 ASP A C 1
ATOM 4383 O O . ASP A 1 548 ? -39.493 -14.743 -6.256 1.00 39.00 548 ASP A O 1
ATOM 4387 N N . ASN A 1 549 ? -37.335 -14.983 -6.759 1.00 43.31 549 ASN A N 1
ATOM 4388 C CA . ASN A 1 549 ? -36.977 -15.666 -5.520 1.00 43.31 549 ASN A CA 1
ATOM 4389 C C . ASN A 1 549 ? -36.324 -14.649 -4.576 1.00 43.31 549 ASN A C 1
ATOM 4391 O O . ASN A 1 549 ? -35.110 -14.425 -4.625 1.00 43.31 549 ASN A O 1
ATOM 4395 N N . ASP A 1 550 ? -37.132 -14.055 -3.696 1.00 53.38 550 ASP A N 1
ATOM 4396 C CA . ASP A 1 550 ? -36.695 -13.140 -2.628 1.00 53.38 550 ASP A CA 1
ATOM 4397 C C . ASP A 1 550 ? -35.687 -13.776 -1.639 1.00 53.38 550 ASP A C 1
ATOM 4399 O O . ASP A 1 550 ? -34.973 -13.061 -0.919 1.00 53.38 550 ASP A O 1
ATOM 4403 N N . ASP A 1 551 ? -35.557 -15.106 -1.658 1.00 57.78 551 ASP A N 1
ATOM 4404 C CA . ASP A 1 551 ? -34.727 -15.895 -0.741 1.00 57.78 551 ASP A CA 1
ATOM 4405 C C . ASP A 1 551 ? -33.236 -15.959 -1.113 1.00 57.78 551 ASP A C 1
ATOM 4407 O O . ASP A 1 551 ? -32.399 -16.292 -0.271 1.00 57.78 551 ASP A O 1
ATOM 4411 N N . ILE A 1 552 ? -32.844 -15.602 -2.342 1.00 69.44 552 ILE A N 1
ATOM 4412 C CA . ILE A 1 552 ? -31.428 -15.661 -2.738 1.00 69.44 552 ILE A CA 1
ATOM 4413 C C . ILE A 1 552 ? -30.714 -14.388 -2.271 1.00 69.44 552 ILE A C 1
ATOM 4415 O O . ILE A 1 552 ? -30.937 -13.289 -2.786 1.00 69.44 552 ILE A O 1
ATOM 4419 N N . ILE A 1 553 ? -29.824 -14.525 -1.285 1.00 75.75 553 ILE A N 1
ATOM 4420 C CA . ILE A 1 553 ? -28.999 -13.417 -0.789 1.00 75.75 553 ILE A CA 1
ATOM 4421 C C . ILE A 1 553 ? -27.870 -13.145 -1.798 1.00 75.75 553 ILE A C 1
ATOM 4423 O O . ILE A 1 553 ? -27.042 -14.023 -2.050 1.00 75.75 553 ILE A O 1
ATOM 4427 N N . PRO A 1 554 ? -27.776 -11.931 -2.374 1.00 83.00 554 PRO A N 1
ATOM 4428 C CA . PRO A 1 554 ? -26.692 -11.604 -3.294 1.00 83.00 554 PRO A CA 1
ATOM 4429 C C . PRO A 1 554 ? -25.326 -11.666 -2.602 1.00 83.00 554 PRO A C 1
ATOM 4431 O O . PRO A 1 554 ? -25.187 -11.221 -1.461 1.00 83.00 554 PRO A O 1
ATOM 4434 N N . PHE A 1 555 ? -24.291 -12.119 -3.319 1.00 83.31 555 PHE A N 1
ATOM 4435 C CA . PHE A 1 555 ? -22.922 -12.189 -2.789 1.00 83.31 555 PHE A CA 1
ATOM 4436 C C . PHE A 1 555 ? -22.439 -10.851 -2.212 1.00 83.31 555 PHE A C 1
ATOM 4438 O O . PHE A 1 555 ? -21.800 -10.830 -1.167 1.00 83.31 555 PHE A O 1
ATOM 4445 N N . SER A 1 556 ? -22.798 -9.727 -2.843 1.00 81.12 556 SER A N 1
ATOM 4446 C CA . SER A 1 556 ? -22.448 -8.384 -2.364 1.00 81.12 556 SER A CA 1
ATOM 4447 C C . SER A 1 556 ? -23.023 -8.071 -0.981 1.00 81.12 556 SER A C 1
ATOM 4449 O O . SER A 1 556 ? -22.385 -7.373 -0.200 1.00 81.12 556 SER A O 1
ATOM 4451 N N . VAL A 1 557 ? -24.208 -8.597 -0.664 1.00 86.75 557 VAL A N 1
ATOM 4452 C CA . VAL A 1 557 ? -24.854 -8.417 0.640 1.00 86.75 557 VAL A CA 1
ATOM 4453 C C . VAL A 1 557 ? -24.136 -9.234 1.705 1.00 86.75 557 VAL A C 1
ATOM 4455 O O . VAL A 1 557 ? -23.842 -8.706 2.775 1.00 86.75 557 VAL A O 1
ATOM 4458 N N . LEU A 1 558 ? -23.811 -10.491 1.392 1.00 87.19 558 LEU A N 1
ATOM 4459 C CA . LEU A 1 558 ? -23.060 -11.361 2.293 1.00 87.19 558 LEU A CA 1
ATOM 4460 C C . LEU A 1 558 ? -21.648 -10.818 2.546 1.00 87.19 558 LEU A C 1
ATOM 4462 O O . LEU A 1 558 ? -21.208 -10.748 3.688 1.00 87.19 558 LEU A O 1
ATOM 4466 N N . GLN A 1 559 ? -20.961 -10.373 1.493 1.00 87.81 559 GLN A N 1
ATOM 4467 C CA . GLN A 1 559 ? -19.633 -9.775 1.588 1.00 87.81 559 GLN A CA 1
ATOM 4468 C C . GLN A 1 559 ? -19.635 -8.528 2.480 1.00 87.81 559 GLN A C 1
ATOM 4470 O O . GLN A 1 559 ? -18.763 -8.395 3.334 1.00 87.81 559 GLN A O 1
ATOM 4475 N N . GLU A 1 560 ? -20.607 -7.626 2.309 1.00 89.25 560 GLU A N 1
ATOM 4476 C CA . GLU A 1 560 ? -20.707 -6.408 3.123 1.00 89.25 560 GLU A CA 1
ATOM 4477 C C . GLU A 1 560 ? -21.025 -6.735 4.592 1.00 89.25 560 GLU A C 1
ATOM 4479 O O . GLU A 1 560 ? -20.470 -6.107 5.490 1.00 89.25 560 GLU A O 1
ATOM 4484 N N . SER A 1 561 ? -21.877 -7.738 4.838 1.00 90.69 561 SER A N 1
ATOM 4485 C CA . SER A 1 561 ? -22.210 -8.213 6.187 1.00 90.69 561 SER A CA 1
ATOM 4486 C C . SER A 1 561 ? -21.000 -8.830 6.891 1.00 90.69 561 SER A C 1
ATOM 4488 O O . SER A 1 561 ? -20.686 -8.453 8.017 1.00 90.69 561 SER A O 1
ATOM 4490 N N . ASN A 1 562 ? -20.286 -9.738 6.219 1.00 92.62 562 ASN A N 1
ATOM 4491 C CA . ASN A 1 562 ? -19.100 -10.392 6.775 1.00 92.62 562 ASN A CA 1
ATOM 4492 C C . ASN A 1 562 ? -17.980 -9.384 7.031 1.00 92.62 562 ASN A C 1
ATOM 4494 O O . ASN A 1 562 ? -17.332 -9.435 8.070 1.00 92.62 562 ASN A O 1
ATOM 4498 N N . LEU A 1 563 ? -17.788 -8.429 6.116 1.00 93.56 563 LEU A N 1
ATOM 4499 C CA . LEU A 1 563 ? -16.831 -7.348 6.316 1.00 93.56 563 LEU A CA 1
ATOM 4500 C C . LEU A 1 563 ? -17.189 -6.511 7.549 1.00 93.56 563 LEU A C 1
ATOM 4502 O O . LEU A 1 563 ? -16.308 -6.220 8.346 1.00 93.56 563 LEU A O 1
ATOM 4506 N N . SER A 1 564 ? -18.466 -6.153 7.724 1.00 95.12 564 SER A N 1
ATOM 4507 C CA . SER A 1 564 ? -18.941 -5.405 8.896 1.00 95.12 564 SER A CA 1
ATOM 4508 C C . SER A 1 564 ? -18.631 -6.134 10.207 1.00 95.12 564 SER A C 1
ATOM 4510 O O . SER A 1 564 ? -18.122 -5.523 11.145 1.00 95.12 564 SER A O 1
ATOM 4512 N N . GLN A 1 565 ? -18.871 -7.449 10.243 1.00 95.81 565 GLN A N 1
ATOM 4513 C CA . GLN A 1 565 ? -18.558 -8.296 11.392 1.00 95.81 565 GLN A CA 1
ATOM 4514 C C . GLN A 1 565 ? -17.052 -8.361 11.675 1.00 95.81 565 GLN A C 1
ATOM 4516 O O . GLN A 1 565 ? -16.647 -8.141 12.811 1.00 95.81 565 GLN A O 1
ATOM 4521 N N . GLU A 1 566 ? -16.221 -8.614 10.661 1.00 95.75 566 GLU A N 1
ATOM 4522 C CA . GLU A 1 566 ? -14.762 -8.651 10.829 1.00 95.75 566 GLU A CA 1
ATOM 4523 C C . GLU A 1 566 ? -14.214 -7.310 11.331 1.00 95.75 566 GLU A C 1
ATOM 4525 O O . GLU A 1 566 ? -13.391 -7.289 12.241 1.00 95.75 566 GLU A O 1
ATOM 4530 N N . VAL A 1 567 ? -14.694 -6.183 10.788 1.00 97.44 567 VAL A N 1
ATOM 4531 C CA . VAL A 1 567 ? -14.286 -4.844 11.246 1.00 97.44 567 VAL A CA 1
ATOM 4532 C C . VAL A 1 567 ? -14.624 -4.646 12.722 1.00 97.44 567 VAL A C 1
ATOM 4534 O O . VAL A 1 567 ? -13.775 -4.190 13.484 1.00 97.44 567 VAL A O 1
ATOM 4537 N N . ALA A 1 568 ? -15.843 -5.002 13.132 1.00 97.38 568 ALA A N 1
ATOM 4538 C CA . ALA A 1 568 ? -16.277 -4.855 14.515 1.00 97.38 568 ALA A CA 1
ATOM 4539 C C . ALA A 1 568 ? -15.432 -5.695 15.485 1.00 97.38 568 ALA A C 1
ATOM 4541 O O . ALA A 1 568 ? -15.049 -5.195 16.538 1.00 97.38 568 ALA A O 1
ATOM 4542 N N . LEU A 1 569 ? -15.101 -6.938 15.117 1.00 96.56 569 LEU A N 1
ATOM 4543 C CA . LEU A 1 569 ? -14.284 -7.825 15.950 1.00 96.56 569 LEU A CA 1
ATOM 4544 C C . LEU A 1 569 ? -12.825 -7.362 16.046 1.00 96.56 569 LEU A C 1
ATOM 4546 O O . LEU A 1 569 ? -12.270 -7.369 17.141 1.00 96.56 569 LEU A O 1
ATOM 4550 N N . VAL A 1 570 ? -12.228 -6.896 14.942 1.00 96.00 570 VAL A N 1
ATOM 4551 C CA . VAL A 1 570 ? -10.878 -6.304 14.964 1.00 96.00 570 VAL A CA 1
ATOM 4552 C C . VAL A 1 570 ? -10.849 -5.084 15.885 1.00 96.00 570 VAL A C 1
ATOM 4554 O O . VAL A 1 570 ? -9.948 -4.951 16.709 1.00 96.00 570 VAL A O 1
ATOM 4557 N N . ILE A 1 571 ? -11.850 -4.204 15.791 1.00 96.44 571 ILE A N 1
ATOM 4558 C CA . ILE A 1 571 ? -11.918 -3.017 16.649 1.00 96.44 571 ILE A CA 1
ATOM 4559 C C . ILE A 1 571 ? -12.117 -3.414 18.114 1.00 96.44 571 ILE A C 1
ATOM 4561 O O . ILE A 1 571 ? -11.423 -2.879 18.976 1.00 96.44 571 ILE A O 1
ATOM 4565 N N . LEU A 1 572 ? -12.979 -4.388 18.404 1.00 95.75 572 LEU A N 1
ATOM 4566 C CA . LEU A 1 572 ? -13.178 -4.888 19.763 1.00 95.75 572 LEU A CA 1
ATOM 4567 C C . LEU A 1 572 ? -11.874 -5.431 20.373 1.00 95.75 572 LEU A C 1
ATOM 4569 O O . LEU A 1 572 ? -11.539 -5.089 21.504 1.00 95.75 572 LEU A O 1
ATOM 4573 N N . GLU A 1 573 ? -11.091 -6.196 19.608 1.00 93.75 573 GLU A N 1
ATOM 4574 C CA . GLU A 1 573 ? -9.782 -6.696 20.047 1.00 93.75 573 GLU A CA 1
ATOM 4575 C C . GLU A 1 573 ? -8.789 -5.552 20.329 1.00 93.75 573 GLU A C 1
ATOM 4577 O O . GLU A 1 573 ? -8.068 -5.572 21.334 1.00 93.75 573 GLU A O 1
ATOM 4582 N N . THR A 1 574 ? -8.776 -4.510 19.489 1.00 92.00 574 THR A N 1
ATOM 4583 C CA . THR A 1 574 ? -7.924 -3.331 19.723 1.00 92.00 574 THR A CA 1
ATOM 4584 C C . THR A 1 574 ? -8.342 -2.546 20.970 1.00 92.00 574 THR A C 1
ATOM 4586 O O . THR A 1 574 ? -7.483 -2.157 21.761 1.00 92.00 574 THR A O 1
ATOM 4589 N N . VAL A 1 575 ? -9.649 -2.375 21.200 1.00 92.69 575 VAL A N 1
ATOM 4590 C CA . VAL A 1 575 ? -10.202 -1.711 22.393 1.00 92.69 575 VAL A CA 1
ATOM 4591 C C . VAL A 1 575 ? -9.852 -2.492 23.653 1.00 92.69 575 VAL A C 1
ATOM 4593 O O . VAL A 1 575 ? -9.389 -1.902 24.631 1.00 92.69 575 VAL A O 1
ATOM 4596 N N . GLN A 1 576 ? -9.988 -3.817 23.624 1.00 91.56 576 GLN A N 1
ATOM 4597 C CA . GLN A 1 576 ? -9.605 -4.678 24.737 1.00 91.56 576 GLN A CA 1
ATOM 4598 C C . GLN A 1 576 ? -8.105 -4.562 25.045 1.00 91.56 576 GLN A C 1
ATOM 4600 O O . GLN A 1 576 ? -7.720 -4.428 26.208 1.00 91.56 576 GLN A O 1
ATOM 4605 N N . SER A 1 577 ? -7.262 -4.551 24.009 1.00 87.50 577 SER A N 1
ATOM 4606 C CA . SER A 1 577 ? -5.810 -4.392 24.152 1.00 87.50 577 SER A CA 1
ATOM 4607 C C . SER A 1 577 ? -5.451 -3.060 24.818 1.00 87.50 577 SER A C 1
ATOM 4609 O O . SER A 1 577 ? -4.651 -3.028 25.750 1.00 87.50 577 SER A O 1
ATOM 4611 N N . PHE A 1 578 ? -6.071 -1.952 24.407 1.00 87.44 578 PHE A N 1
ATOM 4612 C CA . PHE A 1 578 ? -5.843 -0.649 25.041 1.00 87.44 578 PHE A CA 1
ATOM 4613 C C . PHE A 1 578 ? -6.397 -0.555 26.457 1.00 87.44 578 PHE A C 1
ATOM 4615 O O . PHE A 1 578 ? -5.760 0.040 27.325 1.00 87.44 578 PHE A O 1
ATOM 4622 N N . SER A 1 579 ? -7.535 -1.192 26.718 1.00 90.19 579 SER A N 1
ATOM 4623 C CA . SER A 1 579 ? -8.130 -1.264 28.053 1.00 90.19 579 SER A CA 1
ATOM 4624 C C . SER A 1 579 ? -7.192 -1.959 29.042 1.00 90.19 579 SER A C 1
ATOM 4626 O O . SER A 1 579 ? -6.991 -1.476 30.154 1.00 90.19 579 SER A O 1
ATOM 4628 N N . GLN A 1 580 ? -6.536 -3.045 28.621 1.00 88.25 580 GLN A N 1
ATOM 4629 C CA . GLN A 1 580 ? -5.514 -3.717 29.427 1.00 88.25 580 GLN A CA 1
ATOM 4630 C C . GLN A 1 580 ? -4.318 -2.801 29.717 1.00 88.25 580 GLN A C 1
ATOM 4632 O O . GLN A 1 580 ? -3.840 -2.751 30.847 1.00 88.25 580 GLN A O 1
ATOM 4637 N N . GLN A 1 581 ? -3.854 -2.038 28.727 1.00 82.62 581 GLN A N 1
ATOM 4638 C CA . GLN A 1 581 ? -2.722 -1.118 28.890 1.00 82.62 581 GLN A CA 1
ATOM 4639 C C . GLN A 1 581 ? -3.046 0.046 29.827 1.00 82.62 581 GLN A C 1
ATOM 4641 O O . GLN A 1 581 ? -2.222 0.420 30.661 1.00 82.62 581 GLN A O 1
ATOM 4646 N N . LEU A 1 582 ? -4.261 0.586 29.732 1.00 85.38 582 LEU A N 1
ATOM 4647 C CA . LEU A 1 582 ? -4.747 1.611 30.648 1.00 85.38 582 LEU A CA 1
ATOM 4648 C C . LEU A 1 582 ? -4.827 1.073 32.086 1.00 85.38 582 LEU A C 1
ATOM 4650 O O . LEU A 1 582 ? -4.377 1.744 33.012 1.00 85.38 582 LEU A O 1
ATOM 4654 N N . ALA A 1 583 ? -5.314 -0.159 32.267 1.00 85.69 583 ALA A N 1
ATOM 4655 C CA . ALA A 1 583 ? -5.380 -0.812 33.574 1.00 85.69 583 ALA A CA 1
ATOM 4656 C C . ALA A 1 583 ? -3.991 -1.075 34.192 1.00 85.69 583 ALA A C 1
ATOM 4658 O O . ALA A 1 583 ? -3.833 -0.974 35.407 1.00 85.69 583 ALA A O 1
ATOM 4659 N N . LEU A 1 584 ? -2.970 -1.374 33.375 1.00 80.81 584 LEU A N 1
ATOM 4660 C CA . LEU A 1 584 ? -1.590 -1.578 33.841 1.00 80.81 584 LEU A CA 1
ATOM 4661 C C . LEU A 1 584 ? -0.917 -0.288 34.334 1.00 80.81 584 LEU A C 1
ATOM 4663 O O . LEU A 1 584 ? -0.012 -0.357 35.166 1.00 80.81 584 LEU A O 1
ATOM 4667 N N . ARG A 1 585 ? -1.314 0.884 33.819 1.00 70.12 585 ARG A N 1
ATOM 4668 C CA . ARG A 1 585 ? -0.620 2.150 34.093 1.00 70.12 585 ARG A CA 1
ATOM 4669 C C . ARG A 1 585 ? -0.900 2.743 35.467 1.00 70.12 585 ARG A C 1
ATOM 4671 O O . ARG A 1 585 ? -0.026 3.455 35.954 1.00 70.12 585 ARG A O 1
ATOM 4678 N N . SER A 1 586 ? -2.051 2.502 36.099 1.00 61.16 586 SER A N 1
ATOM 4679 C CA . SER A 1 586 ? -2.265 3.036 37.449 1.00 61.16 586 SER A CA 1
ATOM 4680 C C . SER A 1 586 ? -3.497 2.498 38.178 1.00 61.16 586 SER A C 1
ATOM 4682 O O . SER A 1 586 ? -4.548 2.275 37.584 1.00 61.16 586 SER A O 1
ATOM 4684 N N . GLN A 1 587 ? -3.380 2.411 39.508 1.00 57.81 587 GLN A N 1
ATOM 4685 C CA . GLN A 1 587 ? -4.498 2.249 40.447 1.00 57.81 587 GLN A CA 1
ATOM 4686 C C . GLN A 1 587 ? -5.393 3.506 40.534 1.00 57.81 587 GLN A C 1
ATOM 4688 O O . GLN A 1 587 ? -6.538 3.390 40.965 1.00 57.81 587 GLN A O 1
ATOM 4693 N N . SER A 1 588 ? -4.916 4.681 40.091 1.00 63.97 588 SER A N 1
ATOM 4694 C CA . SER A 1 588 ? -5.684 5.936 40.011 1.00 63.97 588 SER A CA 1
ATOM 4695 C C . SER A 1 588 ? -5.464 6.637 38.663 1.00 63.97 588 SER A C 1
ATOM 4697 O O . SER A 1 588 ? -4.320 6.928 38.305 1.00 63.97 588 SER A O 1
ATOM 4699 N N . LEU A 1 589 ? -6.545 6.906 37.924 1.00 69.94 589 LEU A N 1
ATOM 4700 C CA . LEU A 1 589 ? -6.509 7.535 36.596 1.00 69.94 589 LEU A CA 1
ATOM 4701 C C . LEU A 1 589 ? -6.423 9.066 36.708 1.00 69.94 589 LEU A C 1
ATOM 4703 O O . LEU A 1 589 ? -7.107 9.662 37.541 1.00 69.94 589 LEU A O 1
ATOM 4707 N N . ASN A 1 590 ? -5.612 9.698 35.855 1.00 77.19 590 ASN A N 1
ATOM 4708 C CA . ASN A 1 590 ? -5.632 11.152 35.663 1.00 77.19 590 ASN A CA 1
ATOM 4709 C C . ASN A 1 590 ? -6.912 11.583 34.918 1.00 77.19 590 ASN A C 1
ATOM 4711 O O . ASN A 1 590 ? -7.600 10.744 34.341 1.00 77.19 590 ASN A O 1
ATOM 4715 N N . GLU A 1 591 ? -7.214 12.886 34.849 1.00 79.94 591 GLU A N 1
ATOM 4716 C CA . GLU A 1 591 ? -8.391 13.384 34.105 1.00 79.94 591 GLU A CA 1
ATOM 4717 C C . GLU A 1 591 ? -8.399 12.955 32.627 1.00 79.94 591 GLU A C 1
ATOM 4719 O O . GLU A 1 591 ? -9.440 12.584 32.088 1.00 79.94 591 GLU A O 1
ATOM 4724 N N . GLU A 1 592 ? -7.239 12.959 31.968 1.00 80.12 592 GLU A N 1
ATOM 4725 C CA . GLU A 1 592 ? -7.104 12.495 30.581 1.00 80.12 592 GLU A CA 1
ATOM 4726 C C . GLU A 1 592 ? -7.301 10.979 30.459 1.00 80.12 592 GLU A C 1
ATOM 4728 O O . GLU A 1 592 ? -8.008 10.510 29.567 1.00 80.12 592 GLU A O 1
ATOM 4733 N N . ASP A 1 593 ? -6.745 10.209 31.394 1.00 83.88 593 ASP A N 1
ATOM 4734 C CA . ASP A 1 593 ? -6.913 8.756 31.433 1.00 83.88 593 ASP A CA 1
ATOM 4735 C C . ASP A 1 593 ? -8.379 8.370 31.713 1.00 83.88 593 ASP A C 1
ATOM 4737 O O . ASP A 1 593 ? -8.859 7.358 31.206 1.00 83.88 593 ASP A O 1
ATOM 4741 N N . GLU A 1 594 ? -9.118 9.199 32.459 1.00 86.75 594 GLU A N 1
ATOM 4742 C CA . GLU A 1 594 ? -10.554 9.022 32.691 1.00 86.75 594 GLU A CA 1
ATOM 4743 C C . GLU A 1 594 ? -11.385 9.292 31.433 1.00 86.75 594 GLU A C 1
ATOM 4745 O O . GLU A 1 594 ? -12.312 8.538 31.126 1.00 86.75 594 GLU A O 1
ATOM 4750 N N . LYS A 1 595 ? -11.038 10.322 30.649 1.00 88.12 595 LYS A N 1
ATOM 4751 C CA . LYS A 1 595 ? -11.667 10.550 29.336 1.00 88.12 595 LYS A CA 1
ATOM 4752 C C . LYS A 1 595 ? -11.448 9.351 28.420 1.00 88.12 595 LYS A C 1
ATOM 4754 O O . LYS A 1 595 ? -12.391 8.875 27.792 1.00 88.12 595 LYS A O 1
ATOM 4759 N N . VAL A 1 596 ? -10.219 8.841 28.377 1.00 89.12 596 VAL A N 1
ATOM 4760 C CA . VAL A 1 596 ? -9.848 7.664 27.586 1.00 89.12 596 VAL A CA 1
ATOM 4761 C C . VAL A 1 596 ? -10.607 6.420 28.056 1.00 89.12 596 VAL A C 1
ATOM 4763 O O . VAL A 1 596 ? -11.186 5.725 27.223 1.00 89.12 596 VAL A O 1
ATOM 4766 N N . PHE A 1 597 ? -10.688 6.176 29.368 1.00 91.62 597 PHE A N 1
ATOM 4767 C CA . PHE A 1 597 ? -11.506 5.111 29.958 1.00 91.62 597 PHE A CA 1
ATOM 4768 C C . PHE A 1 597 ? -12.966 5.198 29.494 1.00 91.62 597 PHE A C 1
ATOM 4770 O O . PHE A 1 597 ? -13.516 4.220 28.986 1.00 91.62 597 PHE A O 1
ATOM 4777 N N . MET A 1 598 ? -13.576 6.382 29.598 1.00 92.81 598 MET A N 1
ATOM 4778 C CA . MET A 1 598 ? -14.965 6.594 29.190 1.00 92.81 598 MET A CA 1
ATOM 4779 C C . MET A 1 598 ? -15.170 6.425 27.681 1.00 92.81 598 MET A C 1
ATOM 4781 O O . MET A 1 598 ? -16.204 5.902 27.267 1.00 92.81 598 MET A O 1
ATOM 4785 N N . MET A 1 599 ? -14.214 6.837 26.845 1.00 94.06 599 MET A N 1
ATOM 4786 C CA . MET A 1 599 ? -14.289 6.637 25.395 1.00 94.06 599 MET A CA 1
ATOM 4787 C C . MET A 1 599 ? -14.161 5.164 25.004 1.00 94.06 599 MET A C 1
ATOM 4789 O O . MET A 1 599 ? -14.936 4.704 24.169 1.00 94.06 599 MET A O 1
ATOM 4793 N N . LEU A 1 600 ? -13.236 4.419 25.620 1.00 94.19 600 LEU A N 1
ATOM 4794 C CA . LEU A 1 600 ? -13.106 2.974 25.407 1.00 94.19 600 LEU A CA 1
ATOM 4795 C C . LEU A 1 600 ? -14.395 2.252 25.809 1.00 94.19 600 LEU A C 1
ATOM 4797 O O . LEU A 1 600 ? -14.926 1.480 25.014 1.00 94.19 600 LEU A O 1
ATOM 4801 N N . LEU A 1 601 ? -14.951 2.583 26.980 1.00 95.44 601 LEU A N 1
ATOM 4802 C CA . LEU A 1 601 ? -16.217 2.023 27.448 1.00 95.44 601 LEU A CA 1
ATOM 4803 C C . LEU A 1 601 ? -17.368 2.334 26.481 1.00 95.44 601 LEU A C 1
ATOM 4805 O O . LEU A 1 601 ? -18.106 1.436 26.090 1.00 95.44 601 LEU A O 1
ATOM 4809 N N . LYS A 1 602 ? -17.529 3.594 26.055 1.00 96.00 602 LYS A N 1
ATOM 4810 C CA . LYS A 1 602 ? -18.591 3.990 25.111 1.00 96.00 602 LYS A CA 1
ATOM 4811 C C . LYS A 1 602 ? -18.447 3.290 23.759 1.00 96.00 602 LYS A C 1
ATOM 4813 O O . LYS A 1 602 ? -19.447 2.833 23.203 1.00 96.00 602 LYS A O 1
ATOM 4818 N N . LEU A 1 603 ? -17.223 3.183 23.243 1.00 95.94 603 LEU A N 1
ATOM 4819 C CA . LEU A 1 603 ? -16.940 2.491 21.989 1.00 95.94 603 LEU A CA 1
ATOM 4820 C C . LEU A 1 603 ? -17.287 1.001 22.093 1.00 95.94 603 LEU A C 1
ATOM 4822 O O . LEU A 1 603 ? -17.943 0.463 21.203 1.00 95.94 603 LEU A O 1
ATOM 4826 N N . GLU A 1 604 ? -16.928 0.359 23.201 1.00 95.19 604 GLU A N 1
ATOM 4827 C CA . GLU A 1 604 ? -17.251 -1.039 23.468 1.00 95.19 604 GLU A CA 1
ATOM 4828 C C . GLU A 1 604 ? -18.764 -1.276 23.588 1.00 95.19 604 GLU A C 1
ATOM 4830 O O . GLU A 1 604 ? -19.321 -2.135 22.902 1.00 95.19 604 GLU A O 1
ATOM 4835 N N . LEU A 1 605 ? -19.464 -0.450 24.371 1.00 95.75 605 LEU A N 1
ATOM 4836 C CA . LEU A 1 605 ? -20.919 -0.536 24.522 1.00 95.75 605 LEU A CA 1
ATOM 4837 C C . LEU A 1 605 ? -21.661 -0.251 23.202 1.00 95.75 605 LEU A C 1
ATOM 4839 O O . LEU A 1 605 ? -22.730 -0.813 22.961 1.00 95.75 605 LEU A O 1
ATOM 4843 N N . SER A 1 606 ? -21.091 0.547 22.289 1.00 95.38 606 SER A N 1
ATOM 4844 C CA . SER A 1 606 ? -21.687 0.800 20.964 1.00 95.38 606 SER A CA 1
ATOM 4845 C C . SER A 1 606 ? -21.839 -0.474 20.110 1.00 95.38 606 SER A C 1
ATOM 4847 O O . SER A 1 606 ? -22.755 -0.574 19.275 1.00 95.38 606 SER A O 1
ATOM 4849 N N . LEU A 1 607 ? -20.984 -1.476 20.350 1.00 95.69 607 LEU A N 1
ATOM 4850 C CA . LEU A 1 607 ? -20.999 -2.778 19.678 1.00 95.69 607 LEU A CA 1
ATOM 4851 C C . LEU A 1 607 ? -22.097 -3.715 20.202 1.00 95.69 607 LEU A C 1
ATOM 4853 O O . LEU A 1 607 ? -22.423 -4.696 19.537 1.00 95.69 607 LEU A O 1
ATOM 4857 N N . LEU A 1 608 ? -22.736 -3.382 21.330 1.00 94.06 608 LEU A N 1
ATOM 4858 C CA . LEU A 1 608 ? -23.915 -4.093 21.831 1.00 94.06 608 LEU A CA 1
ATOM 4859 C C . LEU A 1 608 ? -25.190 -3.736 21.057 1.00 94.06 608 LEU A C 1
ATOM 4861 O O . LEU A 1 608 ? -26.164 -4.482 21.100 1.00 94.06 608 LEU A O 1
ATOM 4865 N N . SER A 1 609 ? -25.222 -2.611 20.338 1.00 89.88 609 SER A N 1
ATOM 4866 C CA . SER A 1 609 ? -26.436 -2.176 19.636 1.00 89.88 609 SER A CA 1
ATOM 4867 C C . SER A 1 609 ? -26.972 -3.237 18.660 1.00 89.88 609 SER A C 1
ATOM 4869 O O . SER A 1 609 ? -26.207 -3.935 17.993 1.00 89.88 609 SER A O 1
ATOM 4871 N N . GLU A 1 610 ? -28.299 -3.310 18.498 1.00 86.00 610 GLU A N 1
ATOM 4872 C CA . GLU A 1 610 ? -28.986 -4.288 17.624 1.00 86.00 610 GLU A CA 1
ATOM 4873 C C . GLU A 1 610 ? -28.570 -4.225 16.145 1.00 86.00 610 GLU A C 1
ATOM 4875 O O . GLU A 1 610 ? -28.914 -5.089 15.343 1.00 86.00 610 GLU A O 1
ATOM 4880 N N . SER A 1 611 ? -27.826 -3.188 15.769 1.00 85.69 611 SER A N 1
ATOM 4881 C CA . SER A 1 611 ? -27.304 -3.004 14.422 1.00 85.69 611 SER A CA 1
ATOM 4882 C C . SER A 1 611 ? -26.158 -3.933 14.039 1.00 85.69 611 SER A C 1
ATOM 4884 O O . SER A 1 611 ? -25.836 -4.033 12.854 1.00 85.69 611 SER A O 1
ATOM 4886 N N . TRP A 1 612 ? -25.550 -4.591 15.024 1.00 92.00 612 TRP A N 1
ATOM 4887 C CA . TRP A 1 612 ? -24.457 -5.532 14.828 1.00 92.00 612 TRP A CA 1
ATOM 4888 C C . TRP A 1 612 ? -24.950 -6.979 14.832 1.00 92.00 612 TRP A C 1
ATOM 4890 O O . TRP A 1 612 ? -26.000 -7.312 15.392 1.00 92.00 612 TRP A O 1
ATOM 4900 N N . SER A 1 613 ? -24.179 -7.861 14.191 1.00 92.38 613 SER A N 1
ATOM 4901 C CA . SER A 1 613 ? -24.516 -9.282 14.120 1.00 92.38 613 SER A CA 1
ATOM 4902 C C . SER A 1 613 ? -24.481 -9.941 15.502 1.00 92.38 613 SER A C 1
ATOM 4904 O O . SER A 1 613 ? -23.815 -9.473 16.426 1.00 92.38 613 SER A O 1
ATOM 4906 N N . GLU A 1 614 ? -25.216 -11.045 15.651 1.00 93.44 614 GLU A N 1
ATOM 4907 C CA . GLU A 1 614 ? -25.265 -11.812 16.902 1.00 93.44 614 GLU A CA 1
ATOM 4908 C C . GLU A 1 614 ? -23.866 -12.185 17.440 1.00 93.44 614 GLU A C 1
ATOM 4910 O O . GLU A 1 614 ? -23.626 -11.934 18.621 1.00 93.44 614 GLU A O 1
ATOM 4915 N N . PRO A 1 615 ? -22.907 -12.675 16.622 1.00 94.44 615 PRO A N 1
ATOM 4916 C CA . PRO A 1 615 ? -21.555 -12.956 17.106 1.00 94.44 615 PRO A CA 1
ATOM 4917 C C . PRO A 1 615 ? -20.842 -11.723 17.669 1.00 94.44 615 PRO A C 1
ATOM 4919 O O . PRO A 1 615 ? -20.213 -11.811 18.719 1.00 94.44 615 PRO A O 1
ATOM 4922 N N . VAL A 1 616 ? -20.965 -10.563 17.009 1.00 96.38 616 VAL A N 1
ATOM 4923 C CA . VAL A 1 616 ? -20.349 -9.310 17.482 1.00 96.38 616 VAL A CA 1
ATOM 4924 C C . VAL A 1 616 ? -20.904 -8.929 18.849 1.00 96.38 616 VAL A C 1
ATOM 4926 O O . VAL A 1 616 ? -20.129 -8.616 19.746 1.00 96.38 616 VAL A O 1
ATOM 4929 N N . ARG A 1 617 ? -22.227 -9.017 19.036 1.00 95.94 617 ARG A N 1
ATOM 4930 C CA . ARG A 1 617 ? -22.866 -8.698 20.319 1.00 95.94 617 ARG A CA 1
ATOM 4931 C C . ARG A 1 617 ? -22.452 -9.660 21.433 1.00 95.94 617 ARG A C 1
ATOM 4933 O O . ARG A 1 617 ? -22.166 -9.202 22.532 1.00 95.94 617 ARG A O 1
ATOM 4940 N N . HIS A 1 618 ? -22.341 -10.962 21.157 1.00 95.69 618 HIS A N 1
ATOM 4941 C CA . HIS A 1 618 ? -21.812 -11.936 22.127 1.00 95.69 618 HIS A CA 1
ATOM 4942 C C . HIS A 1 618 ? -20.379 -11.618 22.547 1.00 95.69 618 HIS A C 1
ATOM 4944 O O . HIS A 1 618 ? -20.077 -11.571 23.740 1.00 95.69 618 HIS A O 1
ATOM 4950 N N . HIS A 1 619 ? -19.500 -11.362 21.576 1.00 96.50 619 HIS A N 1
ATOM 4951 C CA . HIS A 1 619 ? -18.119 -10.990 21.866 1.00 96.50 619 HIS A CA 1
ATOM 4952 C C . HIS A 1 619 ? -18.029 -9.656 22.613 1.00 96.50 619 HIS A C 1
ATOM 4954 O O . HIS A 1 619 ? -17.222 -9.549 23.531 1.00 96.50 619 HIS A O 1
ATOM 4960 N N . ALA A 1 620 ? -18.879 -8.677 22.293 1.00 96.94 620 ALA A N 1
ATOM 4961 C CA . ALA A 1 620 ? -18.949 -7.412 23.016 1.00 96.94 620 ALA A CA 1
ATOM 4962 C C . ALA A 1 620 ? -19.389 -7.613 24.476 1.00 96.94 620 ALA A C 1
ATOM 4964 O O . ALA A 1 620 ? -18.728 -7.095 25.365 1.00 96.94 620 ALA A O 1
ATOM 4965 N N . ILE A 1 621 ? -20.408 -8.439 24.758 1.00 96.44 621 ILE A N 1
ATOM 4966 C CA . ILE A 1 621 ? -20.809 -8.784 26.140 1.00 96.44 621 ILE A CA 1
ATOM 4967 C C . ILE A 1 621 ? -19.642 -9.438 26.893 1.00 96.44 621 ILE A C 1
ATOM 4969 O O . ILE A 1 621 ? -19.346 -9.071 28.030 1.00 96.44 621 ILE A O 1
ATOM 4973 N N . ALA A 1 622 ? -18.956 -10.393 26.260 1.00 95.81 622 ALA A N 1
ATOM 4974 C CA . ALA A 1 622 ? -17.806 -11.061 26.860 1.00 95.81 622 ALA A CA 1
ATOM 4975 C C . ALA A 1 622 ? -16.647 -10.086 27.131 1.00 95.81 622 ALA A C 1
ATOM 4977 O O . ALA A 1 622 ? -16.069 -10.105 28.218 1.00 95.81 622 ALA A O 1
ATOM 4978 N N . SER A 1 623 ? -16.341 -9.204 26.178 1.00 95.69 623 SER A N 1
ATOM 4979 C CA . SER A 1 623 ? -15.363 -8.130 26.355 1.00 95.69 623 SER A CA 1
ATOM 4980 C C . SER A 1 623 ? -15.767 -7.211 27.507 1.00 95.69 623 SER A C 1
ATOM 4982 O O . SER A 1 623 ? -14.934 -6.919 28.360 1.00 95.69 623 SER A O 1
ATOM 4984 N N . THR A 1 624 ? -17.051 -6.858 27.626 1.00 95.50 624 THR A N 1
ATOM 4985 C CA . THR A 1 624 ? -17.521 -5.919 28.656 1.00 95.50 624 THR A CA 1
ATOM 4986 C C . THR A 1 624 ? -17.392 -6.537 30.039 1.00 95.50 624 THR A C 1
ATOM 4988 O O . THR A 1 624 ? -17.004 -5.862 30.992 1.00 95.50 624 THR A O 1
ATOM 4991 N N . ALA A 1 625 ? -17.610 -7.849 30.157 1.00 94.88 625 ALA A N 1
ATOM 4992 C CA . ALA A 1 625 ? -17.304 -8.590 31.375 1.00 94.88 625 ALA A CA 1
ATOM 4993 C C . ALA A 1 625 ? -15.816 -8.487 31.757 1.00 94.88 625 ALA A C 1
ATOM 4995 O O . ALA A 1 625 ? -15.488 -8.274 32.927 1.00 94.88 625 ALA A O 1
ATOM 4996 N N . LEU A 1 626 ? -14.909 -8.608 30.783 1.00 93.69 626 LEU A N 1
ATOM 4997 C CA . LEU A 1 626 ? -13.471 -8.441 31.008 1.00 93.69 626 LEU A CA 1
ATOM 4998 C C . LEU A 1 626 ? -13.123 -6.996 31.375 1.00 93.69 626 LEU A C 1
ATOM 5000 O O . LEU A 1 626 ? -12.360 -6.792 32.314 1.00 93.69 626 LEU A O 1
ATOM 5004 N N . PHE A 1 627 ? -13.719 -6.007 30.710 1.00 94.25 627 PHE A N 1
ATOM 5005 C CA . PHE A 1 627 ? -13.528 -4.587 30.995 1.00 94.25 627 PHE A CA 1
ATOM 5006 C C . PHE A 1 627 ? -13.949 -4.235 32.432 1.00 94.25 627 PHE A C 1
ATOM 5008 O O . PHE A 1 627 ? -13.190 -3.615 33.177 1.00 94.25 627 PHE A O 1
ATOM 5015 N N . ILE A 1 628 ? -15.118 -4.708 32.876 1.00 92.62 628 ILE A N 1
ATOM 5016 C CA . ILE A 1 628 ? -15.604 -4.510 34.252 1.00 92.62 628 ILE A CA 1
ATOM 5017 C C . ILE A 1 628 ? -14.652 -5.147 35.268 1.00 92.62 628 ILE A C 1
ATOM 5019 O O . ILE A 1 628 ? -14.387 -4.560 36.317 1.00 92.62 628 ILE A O 1
ATOM 5023 N N . ASN A 1 629 ? -14.115 -6.330 34.964 1.00 90.38 629 ASN A N 1
ATOM 5024 C CA . ASN A 1 629 ? -13.153 -6.997 35.838 1.00 90.38 629 ASN A CA 1
ATOM 5025 C C . ASN A 1 629 ? -11.802 -6.267 35.882 1.00 90.38 629 ASN A C 1
ATOM 5027 O O . ASN A 1 629 ? -11.238 -6.122 36.967 1.00 90.38 629 ASN A O 1
ATOM 5031 N N . LEU A 1 630 ? -11.313 -5.765 34.742 1.00 90.62 630 LEU A N 1
ATOM 5032 C CA . LEU A 1 630 ? -10.086 -4.964 34.654 1.00 90.62 630 LEU A CA 1
ATOM 5033 C C . LEU A 1 630 ? -10.188 -3.688 35.498 1.00 90.62 630 LEU A C 1
ATOM 5035 O O . LEU A 1 630 ? -9.254 -3.348 36.220 1.00 90.62 630 LEU A O 1
ATOM 5039 N N . PHE A 1 631 ? -11.342 -3.018 35.469 1.00 90.12 631 PHE A N 1
ATOM 5040 C CA . PHE A 1 631 ? -11.566 -1.747 36.160 1.00 90.12 631 PHE A CA 1
ATOM 5041 C C . PHE A 1 631 ? -12.484 -1.868 37.383 1.00 90.12 631 PHE A C 1
ATOM 5043 O O . PHE A 1 631 ? -13.153 -0.902 37.756 1.00 90.12 631 PHE A O 1
ATOM 5050 N N . ARG A 1 632 ? -12.504 -3.028 38.058 1.00 88.44 632 ARG A N 1
ATOM 5051 C CA . ARG A 1 632 ? -13.427 -3.307 39.178 1.00 88.44 632 ARG A CA 1
ATOM 5052 C C . ARG A 1 632 ? -13.409 -2.214 40.250 1.00 88.44 632 ARG A C 1
ATOM 5054 O O . ARG A 1 632 ? -14.460 -1.788 40.718 1.00 88.44 632 ARG A O 1
ATOM 5061 N N . ASN A 1 633 ? -12.227 -1.726 40.627 1.00 83.88 633 ASN A N 1
ATOM 5062 C CA . ASN A 1 633 ? -12.120 -0.667 41.634 1.00 83.88 633 ASN A CA 1
ATOM 5063 C C . ASN A 1 633 ? -12.705 0.669 41.147 1.00 83.88 633 ASN A C 1
ATOM 5065 O O . ASN A 1 633 ? -13.326 1.380 41.929 1.00 83.88 633 ASN A O 1
ATOM 5069 N N . ARG A 1 634 ? -12.579 0.993 39.856 1.00 85.75 634 ARG A N 1
ATOM 5070 C CA . ARG A 1 634 ? -13.156 2.222 39.291 1.00 85.75 634 ARG A CA 1
ATOM 5071 C C . ARG A 1 634 ? -14.678 2.145 39.232 1.00 85.75 634 ARG A C 1
ATOM 5073 O O . ARG A 1 634 ? -15.330 3.095 39.632 1.00 85.75 634 ARG A O 1
ATOM 5080 N N . PHE A 1 635 ? -15.249 1.013 38.822 1.00 88.44 635 PHE A N 1
ATOM 5081 C CA . PHE A 1 635 ? -16.708 0.870 38.741 1.00 88.44 635 PHE A CA 1
ATOM 5082 C C . PHE A 1 635 ? -17.413 0.905 40.100 1.00 88.44 635 PHE A C 1
ATOM 5084 O O . PHE A 1 635 ? -18.534 1.400 40.181 1.00 88.44 635 PHE A O 1
ATOM 5091 N N . PHE A 1 636 ? -16.788 0.357 41.148 1.00 86.44 636 PHE A N 1
ATOM 5092 C CA . PHE A 1 636 ? -17.473 0.141 42.426 1.00 86.44 636 PHE A CA 1
ATOM 5093 C C . PHE A 1 636 ? -16.925 0.963 43.597 1.00 86.44 636 PHE A C 1
ATOM 5095 O O . PHE A 1 636 ? -17.667 1.150 44.554 1.00 86.44 636 PHE A O 1
ATOM 5102 N N . LYS A 1 637 ? -15.678 1.461 43.550 1.00 79.19 637 LYS A N 1
ATOM 5103 C CA . LYS A 1 637 ? -15.046 2.177 44.678 1.00 79.19 637 LYS A CA 1
ATOM 5104 C C . LYS A 1 637 ? -14.828 3.663 44.415 1.00 79.19 637 LYS A C 1
ATOM 5106 O O . LYS A 1 637 ? -15.405 4.492 45.109 1.00 79.19 637 LYS A O 1
ATOM 5111 N N . ASP A 1 638 ? -13.999 3.968 43.417 1.00 75.06 638 ASP A N 1
ATOM 5112 C CA . ASP A 1 638 ? -13.320 5.270 43.313 1.00 75.06 638 ASP A CA 1
ATOM 5113 C C . ASP A 1 638 ? -13.723 6.081 42.067 1.00 75.06 638 ASP A C 1
ATOM 5115 O O . ASP A 1 638 ? -13.193 7.167 41.834 1.00 75.06 638 ASP A O 1
ATOM 5119 N N . GLY A 1 639 ? -14.580 5.535 41.198 1.00 75.25 639 GLY A N 1
ATOM 5120 C CA . GLY A 1 639 ? -14.973 6.152 39.926 1.00 75.25 639 GLY A CA 1
ATOM 5121 C C . GLY A 1 639 ? -16.376 6.753 39.922 1.00 75.25 639 GLY A C 1
ATOM 5122 O O . GLY A 1 639 ? -17.156 6.610 40.863 1.00 75.25 639 GLY A O 1
ATOM 5123 N N . SER A 1 640 ? -16.692 7.447 38.827 1.00 80.88 640 SER A N 1
ATOM 5124 C CA . SER A 1 640 ? -18.015 8.031 38.599 1.00 80.88 640 SER A CA 1
ATOM 5125 C C . SER A 1 640 ? -19.082 6.948 38.409 1.00 80.88 640 SER A C 1
ATOM 5127 O O . SER A 1 640 ? -18.870 5.960 37.703 1.00 80.88 640 SER A O 1
ATOM 5129 N N . LEU A 1 641 ? -20.278 7.181 38.960 1.00 86.19 641 LEU A N 1
ATOM 5130 C CA . LEU A 1 641 ? -21.456 6.338 38.721 1.00 86.19 641 LEU A CA 1
ATOM 5131 C C . LEU A 1 641 ? -21.919 6.362 37.254 1.00 86.19 641 LEU A C 1
ATOM 5133 O O . LEU A 1 641 ? -22.669 5.476 36.845 1.00 86.19 641 LEU A O 1
ATOM 5137 N N . GLU A 1 642 ? -21.465 7.336 36.457 1.00 91.62 642 GLU A N 1
ATOM 5138 C CA . GLU A 1 642 ? -21.800 7.441 35.033 1.00 91.62 642 GLU A CA 1
ATOM 5139 C C . GLU A 1 642 ? -21.419 6.163 34.272 1.00 91.62 642 GLU A C 1
ATOM 5141 O O . GLU A 1 642 ? -22.259 5.585 33.584 1.00 91.62 642 GLU A O 1
ATOM 5146 N N . ALA A 1 643 ? -20.195 5.660 34.455 1.00 90.38 643 ALA A N 1
ATOM 5147 C CA . ALA A 1 643 ? -19.721 4.457 33.775 1.00 90.38 643 ALA A CA 1
ATOM 5148 C C . ALA A 1 643 ? -20.591 3.229 34.092 1.00 90.38 643 ALA A C 1
ATOM 5150 O O . ALA A 1 643 ? -20.986 2.488 33.192 1.00 90.38 643 ALA A O 1
ATOM 5151 N N . LEU A 1 644 ? -20.932 3.034 35.372 1.00 92.06 644 LEU A N 1
ATOM 5152 C CA . LEU A 1 644 ? -21.788 1.931 35.807 1.00 92.06 644 LEU A CA 1
ATOM 5153 C C . LEU A 1 644 ? -23.210 2.074 35.246 1.00 92.06 644 LEU A C 1
ATOM 5155 O O . LEU A 1 644 ? -23.794 1.085 34.806 1.00 92.06 644 LEU A O 1
ATOM 5159 N N . SER A 1 645 ? -23.750 3.297 35.221 1.00 93.56 645 SER A N 1
ATOM 5160 C CA . SER A 1 645 ? -25.078 3.567 34.665 1.00 93.56 645 SER A CA 1
ATOM 5161 C C . SER A 1 645 ? -25.161 3.224 33.177 1.00 93.56 645 SER A C 1
ATOM 5163 O O . SER A 1 645 ? -26.096 2.536 32.782 1.00 93.56 645 SER A O 1
ATOM 5165 N N . LEU A 1 646 ? -24.143 3.578 32.382 1.00 94.94 646 LEU A N 1
ATOM 5166 C CA . LEU A 1 646 ? -24.071 3.244 30.954 1.00 94.94 646 LEU A CA 1
ATOM 5167 C C . LEU A 1 646 ? -24.035 1.733 30.710 1.00 94.94 646 LEU A C 1
ATOM 5169 O O . LEU A 1 646 ? -24.702 1.236 29.801 1.00 94.94 646 LEU A O 1
ATOM 5173 N N . VAL A 1 647 ? -23.276 0.993 31.525 1.00 94.38 647 VAL A N 1
ATOM 5174 C CA . VAL A 1 647 ? -23.227 -0.474 31.456 1.00 94.38 647 VAL A CA 1
ATOM 5175 C C . VAL A 1 647 ? -24.598 -1.064 31.773 1.00 94.38 647 VAL A C 1
ATOM 5177 O O . VAL A 1 647 ? -25.110 -1.863 30.993 1.00 94.38 647 VAL A O 1
ATOM 5180 N N . VAL A 1 648 ? -25.215 -0.666 32.889 1.00 93.62 648 VAL A N 1
ATOM 5181 C CA . VAL A 1 648 ? -26.524 -1.192 33.301 1.00 93.62 648 VAL A CA 1
ATOM 5182 C C . VAL A 1 648 ? -27.595 -0.852 32.267 1.00 93.62 648 VAL A C 1
ATOM 5184 O O . VAL A 1 648 ? -28.344 -1.739 31.871 1.00 93.62 648 VAL A O 1
ATOM 5187 N N . GLU A 1 649 ? -27.639 0.386 31.777 1.00 95.06 649 GLU A N 1
ATOM 5188 C CA . GLU A 1 649 ? -28.557 0.808 30.715 1.00 95.06 649 GLU A CA 1
ATOM 5189 C C . GLU A 1 649 ? -28.376 -0.047 29.454 1.00 95.06 649 GLU A C 1
ATOM 5191 O O . GLU A 1 649 ? -29.343 -0.610 28.938 1.00 95.06 649 GLU A O 1
ATOM 5196 N N . SER A 1 650 ? -27.132 -0.227 29.005 1.00 93.31 650 SER A N 1
ATOM 5197 C CA . SER A 1 650 ? -26.825 -1.031 27.819 1.00 93.31 650 SER A CA 1
ATOM 5198 C C . SER A 1 650 ? -27.253 -2.491 27.985 1.00 93.31 650 SER A C 1
ATOM 5200 O O . SER A 1 650 ? -27.832 -3.067 27.064 1.00 93.31 650 SER A O 1
ATOM 5202 N N . LEU A 1 651 ? -27.025 -3.091 29.159 1.00 94.12 651 LEU A N 1
ATOM 5203 C CA . LEU A 1 651 ? -27.448 -4.463 29.454 1.00 94.12 651 LEU A CA 1
ATOM 5204 C C . LEU A 1 651 ? -28.968 -4.592 29.540 1.00 94.12 651 LEU A C 1
ATOM 5206 O O . LEU A 1 651 ? -29.519 -5.562 29.024 1.00 94.12 651 LEU A O 1
ATOM 5210 N N . MET A 1 652 ? -29.657 -3.611 30.125 1.00 93.06 652 MET A N 1
ATOM 5211 C CA . MET A 1 652 ? -31.121 -3.579 30.161 1.00 93.06 652 MET A CA 1
ATOM 5212 C C . MET A 1 652 ? -31.718 -3.515 28.751 1.00 93.06 652 MET A C 1
ATOM 5214 O O . MET A 1 652 ? -32.699 -4.203 28.476 1.00 93.06 652 MET A O 1
ATOM 5218 N N . ILE A 1 653 ? -31.098 -2.762 27.836 1.00 93.19 653 ILE A N 1
ATOM 5219 C CA . ILE A 1 653 ? -31.487 -2.759 26.418 1.00 93.19 653 ILE A CA 1
ATOM 5220 C C . ILE A 1 653 ? -31.289 -4.154 25.805 1.00 93.19 653 ILE A C 1
ATOM 5222 O O . ILE A 1 653 ? -32.181 -4.650 25.119 1.00 93.19 653 ILE A O 1
ATOM 5226 N N . GLN A 1 654 ? -30.168 -4.830 26.084 1.00 93.69 654 GLN A N 1
ATOM 5227 C CA . GLN A 1 654 ? -29.917 -6.179 25.556 1.00 93.69 654 GLN A CA 1
ATOM 5228 C C . GLN A 1 654 ? -30.838 -7.260 26.133 1.00 93.69 654 GLN A C 1
ATOM 5230 O O . GLN A 1 654 ? -31.152 -8.223 25.433 1.00 93.69 654 GLN A O 1
ATOM 5235 N N . LEU A 1 655 ? -31.320 -7.106 27.369 1.00 93.00 655 LEU A N 1
ATOM 5236 C CA . LEU A 1 655 ? -32.341 -7.988 27.946 1.00 93.00 655 LEU A CA 1
ATOM 5237 C C . LEU A 1 655 ? -33.666 -7.940 27.173 1.00 93.00 655 LEU A C 1
ATOM 5239 O O . LEU A 1 655 ? -34.440 -8.890 27.240 1.00 93.00 655 LEU A O 1
ATOM 5243 N N . ASN A 1 656 ? -33.907 -6.873 26.406 1.00 92.44 656 ASN A N 1
ATOM 5244 C CA . ASN A 1 656 ? -35.060 -6.741 25.519 1.00 92.44 656 ASN A CA 1
ATOM 5245 C C . ASN A 1 656 ? -34.776 -7.192 24.067 1.00 92.44 656 ASN A C 1
ATOM 5247 O O . ASN A 1 656 ? -35.626 -7.043 23.192 1.00 92.44 656 ASN A O 1
ATOM 5251 N N . SER A 1 657 ? -33.587 -7.738 23.783 1.00 91.75 657 SER A N 1
ATOM 5252 C CA . SER A 1 657 ? -33.220 -8.249 22.454 1.00 91.75 657 SER A CA 1
ATOM 5253 C C . SER A 1 657 ? -34.151 -9.384 22.027 1.00 91.75 657 SER A C 1
ATOM 5255 O O . SER A 1 657 ? -34.500 -10.233 22.835 1.00 91.75 657 SER A O 1
ATOM 5257 N N . CYS A 1 658 ? -34.480 -9.493 20.738 1.00 90.00 658 CYS A N 1
ATOM 5258 C CA . CYS A 1 658 ? -35.254 -10.631 20.212 1.00 90.00 658 CYS A CA 1
ATOM 5259 C C . CYS A 1 658 ? -34.481 -11.968 20.209 1.00 90.00 658 CYS A C 1
ATOM 5261 O O . CYS A 1 658 ? -35.043 -13.000 19.850 1.00 90.00 658 CYS A O 1
ATOM 5263 N N . LEU A 1 659 ? -33.187 -11.954 20.544 1.00 92.50 659 LEU A N 1
ATOM 5264 C CA . LEU A 1 659 ? -32.335 -13.142 20.570 1.00 92.50 659 LEU A CA 1
ATOM 5265 C C . LEU A 1 659 ? -32.163 -13.645 22.002 1.00 92.50 659 LEU A C 1
ATOM 5267 O O . LEU A 1 659 ? -31.494 -12.996 22.806 1.00 92.50 659 LEU A O 1
ATOM 5271 N N . GLU A 1 660 ? -32.694 -14.833 22.285 1.00 94.00 660 GLU A N 1
ATOM 5272 C CA . GLU A 1 660 ? -32.606 -15.481 23.601 1.00 94.00 660 GLU A CA 1
ATOM 5273 C C . GLU A 1 660 ? -31.150 -15.681 24.056 1.00 94.00 660 GLU A C 1
ATOM 5275 O O . GLU A 1 660 ? -30.814 -15.470 25.220 1.00 94.00 660 GLU A O 1
ATOM 5280 N N . SER A 1 661 ? -30.249 -16.002 23.122 1.00 94.44 661 SER A N 1
ATOM 5281 C CA . SER A 1 661 ? -28.814 -16.143 23.395 1.00 94.44 661 SER A CA 1
ATOM 5282 C C . SER A 1 661 ? -28.213 -14.858 23.992 1.00 94.44 661 SER A C 1
ATOM 5284 O O . SER A 1 661 ? -27.470 -14.915 24.973 1.00 94.44 661 SER A O 1
ATOM 5286 N N . ILE A 1 662 ? -28.579 -13.694 23.445 1.00 95.25 662 ILE A N 1
ATOM 5287 C CA . ILE A 1 662 ? -28.127 -12.371 23.896 1.00 95.25 662 ILE A CA 1
ATOM 5288 C C . ILE A 1 662 ? -28.801 -11.973 25.209 1.00 95.25 662 ILE A C 1
ATOM 5290 O O . ILE A 1 662 ? -28.131 -11.421 26.084 1.00 95.25 662 ILE A O 1
ATOM 5294 N N . GLN A 1 663 ? -30.094 -12.273 25.372 1.00 95.62 663 GLN A N 1
ATOM 5295 C CA . GLN A 1 663 ? -30.810 -12.038 26.630 1.00 95.62 663 GLN A CA 1
ATOM 5296 C C . GLN A 1 663 ? -30.125 -12.782 27.783 1.00 95.62 663 GLN A C 1
ATOM 5298 O O . GLN A 1 663 ? -29.779 -12.177 28.795 1.00 95.62 663 GLN A O 1
ATOM 5303 N N . ASN A 1 664 ? -29.850 -14.075 27.596 1.00 95.00 664 ASN A N 1
ATOM 5304 C CA . ASN A 1 664 ? -29.225 -14.924 28.607 1.00 95.00 664 ASN A CA 1
ATOM 5305 C C . ASN A 1 664 ? -27.801 -14.466 28.950 1.00 95.00 664 ASN A C 1
ATOM 5307 O O . ASN A 1 664 ? -27.455 -14.359 30.128 1.00 95.00 664 ASN A O 1
ATOM 5311 N N . ALA A 1 665 ? -26.987 -14.141 27.940 1.00 95.06 665 ALA A N 1
ATOM 5312 C CA . ALA A 1 665 ? -25.636 -13.618 28.152 1.00 95.06 665 ALA A CA 1
ATOM 5313 C C . ALA A 1 665 ? -25.651 -12.280 28.916 1.00 95.06 665 ALA A C 1
ATOM 5315 O O . ALA A 1 665 ? -24.853 -12.068 29.831 1.00 95.06 665 ALA A O 1
ATOM 5316 N N . SER A 1 666 ? -26.600 -11.399 28.590 1.00 95.38 666 SER A N 1
ATOM 5317 C CA . SER A 1 666 ? -26.751 -10.090 29.238 1.00 95.38 666 SER A CA 1
ATOM 5318 C C . SER A 1 666 ? -27.266 -10.210 30.673 1.00 95.38 666 SER A C 1
ATOM 5320 O O . SER A 1 666 ? -26.772 -9.515 31.558 1.00 95.38 666 SER A O 1
ATOM 5322 N N . ALA A 1 667 ? -28.203 -11.130 30.932 1.00 94.94 667 ALA A N 1
ATOM 5323 C CA . ALA A 1 667 ? -28.692 -11.439 32.275 1.00 94.94 667 ALA A CA 1
ATOM 5324 C C . ALA A 1 667 ? -27.566 -11.963 33.173 1.00 94.94 667 ALA A C 1
ATOM 5326 O O . ALA A 1 667 ? -27.419 -11.513 34.310 1.00 94.94 667 ALA A O 1
ATOM 5327 N N . ALA A 1 668 ? -26.739 -12.871 32.648 1.00 94.75 668 ALA A N 1
ATOM 5328 C CA . ALA A 1 668 ? -25.581 -13.394 33.362 1.00 94.75 668 ALA A CA 1
ATOM 5329 C C . ALA A 1 668 ? -24.575 -12.282 33.700 1.00 94.75 668 ALA A C 1
ATOM 5331 O O . ALA A 1 668 ? -24.119 -12.188 34.841 1.00 94.75 668 ALA A O 1
ATOM 5332 N N . LEU A 1 669 ? -24.266 -11.395 32.748 1.00 95.06 669 LEU A N 1
ATOM 5333 C CA . LEU A 1 669 ? -23.364 -10.272 33.006 1.00 95.06 669 LEU A CA 1
ATOM 5334 C C . LEU A 1 669 ? -23.952 -9.277 34.017 1.00 95.06 669 LEU A C 1
ATOM 5336 O O . LEU A 1 669 ? -23.243 -8.829 34.918 1.00 95.06 669 LEU A O 1
ATOM 5340 N N . LEU A 1 670 ? -25.250 -8.978 33.940 1.00 94.31 670 LEU A N 1
ATOM 5341 C CA . LEU A 1 670 ? -25.915 -8.111 34.913 1.00 94.31 670 LEU A CA 1
ATOM 5342 C C . LEU A 1 670 ? -25.842 -8.694 36.332 1.00 94.31 670 LEU A C 1
ATOM 5344 O O . LEU A 1 670 ? -25.567 -7.965 37.284 1.00 94.31 670 LEU A O 1
ATOM 5348 N N . GLN A 1 671 ? -26.011 -10.011 36.484 1.00 91.75 671 GLN A N 1
ATOM 5349 C CA . GLN A 1 671 ? -25.823 -10.683 37.773 1.00 91.75 671 GLN A CA 1
ATOM 5350 C C . GLN A 1 671 ? -24.390 -10.536 38.299 1.00 91.75 671 GLN A C 1
ATOM 5352 O O . GLN A 1 671 ? -24.206 -10.295 39.492 1.00 91.75 671 GLN A O 1
ATOM 5357 N N . VAL A 1 672 ? -23.376 -10.631 37.432 1.00 90.12 672 VAL A N 1
ATOM 5358 C CA . VAL A 1 672 ? -21.970 -10.401 37.813 1.00 90.12 672 VAL A CA 1
ATOM 5359 C C . VAL A 1 672 ? -21.756 -8.962 38.285 1.00 90.12 672 VAL A C 1
ATOM 5361 O O . VAL A 1 672 ? -21.110 -8.752 39.312 1.00 90.12 672 VAL A O 1
ATOM 5364 N N . VAL A 1 673 ? -22.328 -7.975 37.591 1.00 91.12 673 VAL A N 1
ATOM 5365 C CA . VAL A 1 673 ? -22.257 -6.558 37.989 1.00 91.12 673 VAL A CA 1
ATOM 5366 C C . VAL A 1 673 ? -22.887 -6.341 39.365 1.00 91.12 673 VAL A C 1
ATOM 5368 O O . VAL A 1 673 ? -22.253 -5.756 40.244 1.00 91.12 673 VAL A O 1
ATOM 5371 N N . LEU A 1 674 ? -24.101 -6.857 39.579 1.00 89.31 674 LEU A N 1
ATOM 5372 C CA . LEU A 1 674 ? -24.814 -6.738 40.854 1.00 89.31 674 LEU A CA 1
ATOM 5373 C C . LEU A 1 674 ? -24.057 -7.422 41.995 1.00 89.31 674 LEU A C 1
ATOM 5375 O O . LEU A 1 674 ? -23.915 -6.847 43.074 1.00 89.31 674 LEU A O 1
ATOM 5379 N N . ARG A 1 675 ? -23.518 -8.621 41.750 1.00 88.06 675 ARG A N 1
ATOM 5380 C CA . ARG A 1 675 ? -22.708 -9.352 42.729 1.00 88.06 675 ARG A CA 1
ATOM 5381 C C . ARG A 1 675 ? -21.436 -8.590 43.091 1.00 88.06 675 ARG A C 1
ATOM 5383 O O . ARG A 1 675 ? -21.139 -8.443 44.270 1.00 88.06 675 ARG A O 1
ATOM 5390 N N . ASN A 1 676 ? -20.722 -8.055 42.100 1.00 86.31 676 ASN A N 1
ATOM 5391 C CA . ASN A 1 676 ? -19.514 -7.265 42.335 1.00 86.31 676 ASN A CA 1
ATOM 5392 C C . ASN A 1 676 ? -19.796 -6.003 43.166 1.00 86.31 676 ASN A C 1
ATOM 5394 O O . ASN A 1 676 ? -18.975 -5.653 44.017 1.00 86.31 676 ASN A O 1
ATOM 5398 N N . GLY A 1 677 ? -20.948 -5.359 42.950 1.00 85.19 677 GLY A N 1
ATOM 5399 C CA . GLY A 1 677 ? -21.405 -4.225 43.755 1.00 85.19 677 GLY A CA 1
ATOM 5400 C C . GLY A 1 677 ? -21.786 -4.610 45.188 1.00 85.19 677 GLY A C 1
ATOM 5401 O O . GLY A 1 677 ? -21.396 -3.919 46.130 1.00 85.19 677 GLY A O 1
ATOM 5402 N N . TYR A 1 678 ? -22.487 -5.734 45.373 1.00 85.06 678 TYR A N 1
ATOM 5403 C CA . TYR A 1 678 ? -22.852 -6.246 46.698 1.00 85.06 678 TYR A CA 1
ATOM 5404 C C . TYR A 1 678 ? -21.622 -6.638 47.527 1.00 85.06 678 TYR A C 1
ATOM 5406 O O . TYR A 1 678 ? -21.477 -6.190 48.664 1.00 85.06 678 TYR A O 1
ATOM 5414 N N . ASP A 1 679 ? -20.695 -7.401 46.937 1.00 82.81 679 ASP A N 1
ATOM 5415 C CA . ASP A 1 679 ? -19.442 -7.803 47.587 1.00 82.81 679 ASP A CA 1
ATOM 5416 C C . ASP A 1 679 ? -18.661 -6.577 48.088 1.00 82.81 679 ASP A C 1
ATOM 5418 O O . ASP A 1 679 ? -18.066 -6.604 49.167 1.00 82.81 679 ASP A O 1
ATOM 5422 N N . TYR A 1 680 ? -18.688 -5.479 47.325 1.00 78.50 680 TYR A N 1
ATOM 5423 C CA . TYR A 1 680 ? -18.062 -4.229 47.735 1.00 78.50 680 TYR A CA 1
ATOM 5424 C C . TYR A 1 680 ? -18.773 -3.568 48.923 1.00 78.50 680 TYR A C 1
ATOM 5426 O O . TYR A 1 680 ? -18.108 -3.183 49.886 1.00 78.50 680 TYR A O 1
ATOM 5434 N N . GLN A 1 681 ? -20.107 -3.475 48.908 1.00 76.00 681 GLN A N 1
ATOM 5435 C CA . GLN A 1 681 ? -20.858 -2.952 50.056 1.00 76.00 681 GLN A CA 1
ATOM 5436 C C . GLN A 1 681 ? -20.592 -3.764 51.331 1.00 76.00 681 GLN A C 1
ATOM 5438 O O . GLN A 1 681 ? -20.402 -3.182 52.400 1.00 76.00 681 GLN A O 1
ATOM 5443 N N . CYS A 1 682 ? -20.508 -5.093 51.229 1.00 75.75 682 CYS A N 1
ATOM 5444 C CA . CYS A 1 682 ? -20.173 -5.960 52.359 1.00 75.75 682 CYS A CA 1
ATOM 5445 C C . CYS A 1 682 ? -18.760 -5.715 52.908 1.00 75.75 682 CYS A C 1
ATOM 5447 O O . CYS A 1 682 ? -18.571 -5.743 54.127 1.00 75.75 682 CYS A O 1
ATOM 5449 N N . GLN A 1 683 ? -17.780 -5.451 52.035 1.00 73.38 683 GLN A N 1
ATOM 5450 C CA . GLN A 1 683 ? -16.419 -5.075 52.436 1.00 73.38 683 GLN A CA 1
ATOM 5451 C C . GLN A 1 683 ? -16.381 -3.704 53.123 1.00 73.38 683 GLN A C 1
ATOM 5453 O O . GLN A 1 683 ? -15.698 -3.556 54.134 1.00 73.38 683 GLN A O 1
ATOM 5458 N N . LEU A 1 684 ? -17.138 -2.722 52.621 1.00 67.56 684 LEU A N 1
ATOM 5459 C CA . LEU A 1 684 ? -17.207 -1.371 53.190 1.00 67.56 684 LEU A CA 1
ATOM 5460 C C . LEU A 1 684 ? -17.867 -1.355 54.581 1.00 67.56 684 LEU A C 1
ATOM 5462 O O . LEU A 1 684 ? -17.447 -0.615 55.465 1.00 67.56 684 LEU A O 1
ATOM 5466 N N . LEU A 1 685 ? -18.889 -2.193 54.781 1.00 69.62 685 LEU A N 1
ATOM 5467 C CA . LEU A 1 685 ? -19.641 -2.303 56.035 1.00 69.62 685 LEU A CA 1
ATOM 5468 C C . LEU A 1 685 ? -18.982 -3.233 57.074 1.00 69.62 685 LEU A C 1
ATOM 5470 O O . LEU A 1 685 ? -19.553 -3.441 58.141 1.00 69.62 685 LEU A O 1
ATOM 5474 N N . GLY A 1 686 ? -17.812 -3.819 56.784 1.00 55.25 686 GLY A N 1
ATOM 5475 C CA . GLY A 1 686 ? -17.104 -4.715 57.712 1.00 55.25 686 GLY A CA 1
ATOM 5476 C C . GLY A 1 686 ? -17.840 -6.029 58.019 1.00 55.25 686 GLY A C 1
ATOM 5477 O O . GLY A 1 686 ? -17.498 -6.726 58.968 1.00 55.25 686 GLY A O 1
ATOM 5478 N N . MET A 1 687 ? -18.842 -6.398 57.217 1.00 54.25 687 MET A N 1
ATOM 5479 C CA . MET A 1 687 ? -19.729 -7.545 57.475 1.00 54.25 687 MET A CA 1
ATOM 5480 C C . MET A 1 687 ? -19.110 -8.902 57.081 1.00 54.25 687 MET A C 1
ATOM 5482 O O . MET A 1 687 ? -19.733 -9.947 57.260 1.00 54.25 687 MET A O 1
ATOM 5486 N N . GLY A 1 688 ? -17.875 -8.910 56.568 1.00 47.94 688 GLY A N 1
ATOM 5487 C CA . GLY A 1 688 ? -17.179 -10.111 56.089 1.00 47.94 688 GLY A CA 1
ATOM 5488 C C . GLY A 1 688 ? -16.658 -11.068 57.171 1.00 47.94 688 GLY A C 1
ATOM 5489 O O . GLY A 1 688 ? -16.222 -12.162 56.829 1.00 47.94 688 GLY A O 1
ATOM 5490 N N . SER A 1 689 ? -16.695 -10.703 58.457 1.00 46.00 689 SER A N 1
ATOM 5491 C CA . SER A 1 689 ? -16.169 -11.529 59.560 1.00 46.00 689 SER A CA 1
ATOM 5492 C C . SER A 1 689 ? -17.232 -12.198 60.442 1.00 46.00 689 SER A C 1
ATOM 5494 O O . SER A 1 689 ? -16.864 -12.910 61.373 1.00 46.00 689 SER A O 1
ATOM 5496 N N . HIS A 1 690 ? -18.533 -12.026 60.171 1.00 46.50 690 HIS A N 1
ATOM 5497 C CA . HIS A 1 690 ? -19.587 -12.476 61.098 1.00 46.50 690 HIS A CA 1
ATOM 5498 C C . HIS A 1 690 ? -20.503 -13.610 60.614 1.00 46.50 690 HIS A C 1
ATOM 5500 O O . HIS A 1 690 ? -21.348 -14.051 61.389 1.00 46.50 690 HIS A O 1
ATOM 5506 N N . PHE A 1 691 ? -20.325 -14.152 59.404 1.00 43.59 691 PHE A N 1
ATOM 5507 C CA . PHE A 1 691 ? -21.198 -15.231 58.902 1.00 43.59 691 PHE A CA 1
ATOM 5508 C C . PHE A 1 691 ? -20.633 -16.658 59.002 1.00 43.59 691 PHE A C 1
ATOM 5510 O O . PHE A 1 691 ? -21.298 -17.605 58.592 1.00 43.59 691 PHE A O 1
ATOM 5517 N N . SER A 1 692 ? -19.464 -16.848 59.618 1.00 40.41 692 SER A N 1
ATOM 5518 C CA . SER A 1 692 ? -18.857 -18.177 59.827 1.00 40.41 692 SER A CA 1
ATOM 5519 C C . SER A 1 692 ? -19.335 -18.911 61.092 1.00 40.41 692 SER A C 1
ATOM 5521 O O . SER A 1 692 ? -18.753 -19.933 61.436 1.00 40.41 692 SER A O 1
ATOM 5523 N N . LEU A 1 693 ? -20.329 -18.396 61.829 1.00 40.75 693 LEU A N 1
ATOM 5524 C CA . LEU A 1 693 ? -20.666 -18.883 63.182 1.00 40.75 693 LEU A CA 1
ATOM 5525 C C . LEU A 1 693 ? -22.154 -19.190 63.435 1.00 40.75 693 LEU A C 1
ATOM 5527 O O . LEU A 1 693 ? -22.559 -19.303 64.585 1.00 40.75 693 LEU A O 1
ATOM 5531 N N . LEU A 1 694 ? -22.975 -19.358 62.396 1.00 41.47 694 LEU A N 1
ATOM 5532 C CA . LEU A 1 694 ? -24.407 -19.687 62.556 1.00 41.47 694 LEU A CA 1
ATOM 5533 C C . LEU A 1 694 ? -24.848 -20.929 61.766 1.00 41.47 694 LEU A C 1
ATOM 5535 O O . LEU A 1 694 ? -25.998 -21.045 61.357 1.00 41.47 694 LEU A O 1
ATOM 5539 N N . GLY A 1 695 ? -23.922 -21.869 61.572 1.00 39.88 695 GLY A N 1
ATOM 5540 C CA . GLY A 1 695 ? -24.172 -23.162 60.936 1.00 39.88 695 GLY A CA 1
ATOM 5541 C C . GLY A 1 695 ? -23.741 -24.347 61.794 1.00 39.88 695 GLY A C 1
ATOM 5542 O O . GLY A 1 695 ? -23.204 -25.285 61.235 1.00 39.88 695 GLY A O 1
ATOM 5543 N N . ASP A 1 696 ? -23.916 -24.271 63.115 1.00 41.06 696 ASP A N 1
ATOM 5544 C CA . ASP A 1 696 ? -23.895 -25.421 64.031 1.00 41.06 696 ASP A CA 1
ATOM 5545 C C . ASP A 1 696 ? -24.728 -25.064 65.275 1.00 41.06 696 ASP A C 1
ATOM 5547 O O . ASP A 1 696 ? -24.235 -24.505 66.258 1.00 41.06 696 ASP A O 1
ATOM 5551 N N . SER A 1 697 ? -26.038 -25.303 65.192 1.00 35.59 697 SER A N 1
ATOM 5552 C CA . SER A 1 697 ? -26.988 -25.417 66.313 1.00 35.59 697 SER A CA 1
ATOM 5553 C C . SER A 1 697 ? -28.210 -26.196 65.849 1.00 35.59 697 SER A C 1
ATOM 5555 O O . SER A 1 697 ? -28.915 -25.669 64.958 1.00 35.59 697 SER A O 1
#

InterPro domains:
  IPR026791 Dedicator of cytokinesis [PTHR23317] (30-680)
  IPR060065 DOCK6-11, TPR domain [PF28208] (41-214)

pLDDT: mean 74.25, std 24.29, range [19.8, 98.12]

Organism: NCBI:txid75299

Secondary structure (DSSP, 8-state):
-HHHHHHHHHHHHHHHHHHGGG-S-HHHHHHHHHHHHHHHHHTT-HHHHHHIIIII-----TTS----TT--HHHHHHHHHHHHHH-TT--HHHHHHHHHHHHHHHHHHHHHHHHHHHHTTGGGS-GGGSS-HHHHHHHHHHHHHHHHHHHHHTTT-HHHHHHHHHHHHHHHHHHHHHS-HHHHHHHHHHHHHHHHSS--HHHHHHHHHHHHHHHT-TTHHHHSSPPPB-TTS-B--GGGGTT---TT--HHHHHHHHHHGGGT-------HHHHHHHHTTTS--HHHHHHTHHHHHHHHHHHHHHTS-HHHHHHHHHHHHHHHHHHHT-GGG-SHHHHHHHHHHTTHHHHHHHHTHHHHHHHHHHHHS-S---------------PPPP---S---------------------------------PPPP-------TTSSPPPPHHHHHHHHHHHHHHHHHS-HHHHHHHHH---TT-HHHHHHHHHHHHHHHHHH----HHHHHHHHHTT-SSS---B--PPPP----------------------TT--BHHHHHHHHHHHHHHHHHHHHHHHHHHHHHHH-SS--HHHHHHHHHHHHHHHHTTSTTS-HHHHHHHHHHHHHHHHHTHHIIIIIS-HHHHHHHHHHHHHHHT-S-HHHHHHHHHHHHHHHHHHHHHHHHHTTGGGSSSSSS--

Sequence (697 aa):
MLASSSLLMVSVLTIIIKIFPFFPDYLLLFSTLIGIVDLSASAGRIDLIRSFVYFEFCSDLSGLPETPTDETIHGAILKYIPCLLSSPMCSSNVLATALRQLWFLLDVASKSISQHILDHALNRVSRKDRFSSELLLCMESTVEKIIELIKTKHREFPVECRSANIAIAYFLRCSLSFVDRGSVYEWIYFVVSKLDEDDWKEFREFKLELLRILVGHEHWLPLCLPVLFDAHGEPLRGGIFANQTTTGNGFLSNFFSRIFSPYMSTDEERTPEKYSNFLDDLILSQTYCQRHFLVGLLFQEVNAAFREPRDYRRRAIALLRNLIAKHTFDKRYNDTDSQSRIAILYAPIIRLLLDNISEIEAAATLLDFPDKNLPKKSVSSTETKRKSIPLDWRIASFDCSSRSESLAVESSASCAPAFHTSLAFVPTVPAHSTGAAIAGIIEQFGKSEVRDLLICLLYVIRHVPQKVLSMLWLQQNADSSFTVISFIHLLELTLKFFRYRGKKYTIEKSSNKIRGTRRTLVILPPSSSMNTHSLNNACHGCQFAETDNDDIIPFSVLQESNLSQEVALVILETVQSFSQQLALRSQSLNEEDEKVFMMLLKLELSLLSESWSEPVRHHAIASTALFINLFRNRFFKDGSLEALSLVVESLMIQLNSCLESIQNASAALLQVVLRNGYDYQCQLLGMGSHFSLLGDS

Radius of gyration: 32.1 Å; chains: 1; bounding box: 76×77×113 Å

Foldseek 3Di:
DVVVVLVVLLVVLQVLLLCLQVDPPNLVSLLVNLVSQVVCQVVVNNVSLVCSLVPPDDFDNPPDPDDPPDDGSLQSLLQCLLVNLPPPPQDPVSNLSCLQSVLSSLSNSLSSLVNLCVVVVLVPPDQAPSDDPSSLVSNLSSLLSLLVSLLVCCVVRVPSSLNNLLSSLLSLLSCCVRHPVVSSLVSLVSSLVSLVVDPDPSSLVSLLSSLLSNLVRPCNVVSQAFFDADPVRHGDDLVVVPPDPDPDQDPCNVVLCVVCVVVVDPDPDDDVVVVVVLVCCLALDPVVCVGRVSVSSLVVSQLVLQQPDPVSNQSSLVSLLVSLVCQCPPPVQVDLSSLQSVLSNLNNLLVSCLVVVVLLVVQLVVLVDDPPDDPPPPDDDDDPDDDDDDDDDDDDDDRDDDDDDDDDDDDDDDDDDDDDDDDDDDPDDDPDDDDDDDPPDGDRDHLVSSLSSVSSVLSSLLRHDLVVVLVVVVPDDPPPLSSLVSSLVVLVSSLSSLQQPDQVVQCVVVVVVPPDDDQPFDDDDDDDDDDDDDDDDDDDDDPDDDDPPVPTRGPSNVVSQVSSQSSLVSSLVSLLSVLLSLLVPDPDDDPSSVVSLVSSLVSLLVQCDPSHDPVSNLVSLVSVLVSCVSCVCQCAPPHDVVSVVSLVVSLVVQCPDPDPVSVVSSVVSVVVSVVSNVVSVCVVVVVVPPPPPDPDD